Protein AF-A0A6S7HEZ6-F1 (afdb_monomer)

Structure (mmCIF, N/CA/C/O backbone):
data_AF-A0A6S7HEZ6-F1
#
_entry.id   AF-A0A6S7HEZ6-F1
#
loop_
_atom_site.group_PDB
_atom_site.id
_atom_site.type_symbol
_atom_site.label_atom_id
_atom_site.label_alt_id
_atom_site.label_comp_id
_atom_site.label_asym_id
_atom_site.label_entity_id
_atom_site.label_seq_id
_atom_site.pdbx_PDB_ins_code
_atom_site.Cartn_x
_atom_site.Cartn_y
_atom_site.Cartn_z
_atom_site.occupancy
_atom_site.B_iso_or_equiv
_atom_site.auth_seq_id
_atom_site.auth_comp_id
_atom_site.auth_asym_id
_atom_site.auth_atom_id
_atom_site.pdbx_PDB_model_num
ATOM 1 N N . MET A 1 1 ? 9.104 -3.047 6.435 1.00 48.41 1 MET A N 1
ATOM 2 C CA . MET A 1 1 ? 7.982 -2.184 6.856 1.00 48.41 1 MET A CA 1
ATOM 3 C C . MET A 1 1 ? 7.937 -2.210 8.377 1.00 48.41 1 MET A C 1
ATOM 5 O O . MET A 1 1 ? 8.691 -2.992 8.951 1.00 48.41 1 MET A O 1
ATOM 9 N N . GLY A 1 2 ? 7.177 -1.305 8.985 1.00 63.31 2 GLY A N 1
ATOM 10 C CA . GLY A 1 2 ? 6.990 -1.239 10.430 1.00 63.31 2 GLY A CA 1
ATOM 11 C C . GLY A 1 2 ? 7.960 -0.370 11.230 1.00 63.31 2 GLY A C 1
ATOM 12 O O . GLY A 1 2 ? 8.802 0.342 10.671 1.00 63.31 2 GLY A O 1
ATOM 13 N N . ILE A 1 3 ? 7.836 -0.446 12.557 1.00 64.75 3 ILE A N 1
ATOM 14 C CA . ILE A 1 3 ? 8.659 0.285 13.532 1.00 64.75 3 ILE A CA 1
ATOM 15 C C . ILE A 1 3 ? 10.149 -0.014 13.309 1.00 64.75 3 ILE A C 1
ATOM 17 O O . ILE A 1 3 ? 10.619 -1.150 13.462 1.00 64.75 3 ILE A O 1
ATOM 21 N N . HIS A 1 4 ? 10.903 1.032 12.959 1.00 59.72 4 HIS A N 1
ATOM 22 C CA . HIS A 1 4 ? 12.333 0.946 12.676 1.00 59.72 4 HIS A CA 1
ATOM 23 C C . HIS A 1 4 ? 13.101 0.385 13.887 1.00 59.72 4 HIS A C 1
ATOM 25 O O . HIS A 1 4 ? 12.843 0.766 15.025 1.00 59.72 4 HIS A O 1
ATOM 31 N N . CYS A 1 5 ? 14.044 -0.529 13.643 1.00 63.47 5 CYS A N 1
ATOM 32 C CA . CYS A 1 5 ? 14.856 -1.217 14.661 1.00 63.47 5 CYS A CA 1
ATOM 33 C C . CYS A 1 5 ? 14.113 -2.105 15.677 1.00 63.47 5 CYS A C 1
ATOM 35 O O . CYS A 1 5 ? 14.774 -2.718 16.516 1.00 63.47 5 CYS A O 1
ATOM 37 N N . LEU A 1 6 ? 12.792 -2.289 15.565 1.00 65.50 6 LEU A N 1
ATOM 38 C CA . LEU A 1 6 ? 12.057 -3.128 16.514 1.00 65.50 6 LEU A CA 1
ATOM 39 C C . LEU A 1 6 ? 12.487 -4.605 16.452 1.00 65.50 6 LEU A C 1
ATOM 41 O O . LEU A 1 6 ? 12.655 -5.240 17.484 1.00 65.50 6 LEU A O 1
ATOM 45 N N . PHE A 1 7 ? 12.743 -5.162 15.264 1.00 62.84 7 PHE A N 1
ATOM 46 C CA . PHE A 1 7 ? 13.170 -6.564 15.139 1.00 62.84 7 PHE A CA 1
ATOM 47 C C . PHE A 1 7 ? 14.571 -6.865 15.689 1.00 62.84 7 PHE A C 1
ATOM 49 O O . PHE A 1 7 ? 14.704 -7.834 16.440 1.00 62.84 7 PHE A O 1
ATOM 56 N N . PRO A 1 8 ? 15.620 -6.083 15.358 1.00 65.19 8 PRO A N 1
ATOM 57 C CA . PRO A 1 8 ? 16.911 -6.200 16.032 1.00 65.19 8 PRO A CA 1
ATOM 58 C C . PRO A 1 8 ? 16.780 -6.116 17.554 1.00 65.19 8 PRO A C 1
ATOM 60 O O . PRO A 1 8 ? 17.359 -6.942 18.255 1.00 65.19 8 PRO A O 1
ATOM 63 N N . PHE A 1 9 ? 15.950 -5.190 18.042 1.00 65.94 9 PHE A N 1
ATOM 64 C CA . PHE A 1 9 ? 15.693 -5.000 19.465 1.00 65.94 9 PHE A CA 1
ATOM 65 C C . PHE A 1 9 ? 14.997 -6.213 20.114 1.00 65.94 9 PHE A C 1
ATOM 67 O O . PHE A 1 9 ? 15.388 -6.675 21.186 1.00 65.94 9 PHE A O 1
ATOM 74 N N . LEU A 1 10 ? 13.997 -6.791 19.445 1.00 64.81 10 LEU A N 1
ATOM 75 C CA . LEU A 1 10 ? 13.228 -7.926 19.958 1.00 64.81 10 LEU A CA 1
ATOM 76 C C . LEU A 1 10 ? 13.924 -9.280 19.796 1.00 64.81 10 LEU A C 1
ATOM 78 O O . LEU A 1 10 ? 13.396 -10.283 20.268 1.00 64.81 10 LEU A O 1
ATOM 82 N N . LYS A 1 11 ? 15.118 -9.345 19.198 1.00 68.00 11 LYS A N 1
ATOM 83 C CA . LYS A 1 11 ? 15.824 -10.599 18.876 1.00 68.00 11 LYS A CA 1
ATOM 84 C C . LYS A 1 11 ? 15.922 -11.588 20.048 1.00 68.00 11 LYS A C 1
ATOM 86 O O . LYS A 1 11 ? 15.875 -12.794 19.820 1.00 68.00 11 LYS A O 1
ATOM 91 N N . HIS A 1 12 ? 16.023 -11.103 21.287 1.00 65.69 12 HIS A N 1
ATOM 92 C CA . HIS A 1 12 ? 16.077 -11.936 22.499 1.00 65.69 12 HIS A CA 1
ATOM 93 C C . HIS A 1 12 ? 14.724 -12.514 22.944 1.00 65.69 12 HIS A C 1
ATOM 95 O O . HIS A 1 12 ? 14.695 -13.506 23.666 1.00 65.69 12 HIS A O 1
ATOM 101 N N . TYR A 1 13 ? 13.618 -11.920 22.500 1.00 67.19 13 TYR A N 1
ATOM 102 C CA . TYR A 1 13 ? 12.248 -12.366 22.760 1.00 67.19 13 TYR A CA 1
ATOM 103 C C . TYR A 1 13 ? 11.688 -13.225 21.616 1.00 67.19 13 TYR A C 1
ATOM 105 O O . TYR A 1 13 ? 10.581 -13.751 21.709 1.00 67.19 13 TYR A O 1
ATOM 113 N N . HIS A 1 14 ? 12.450 -13.399 20.532 1.00 66.31 14 HIS A N 1
ATOM 114 C CA . HIS A 1 14 ? 12.061 -14.242 19.409 1.00 66.31 14 HIS A CA 1
ATOM 115 C C . HIS A 1 14 ? 12.277 -15.721 19.728 1.00 66.31 14 HIS A C 1
ATOM 117 O O . HIS A 1 14 ? 13.370 -16.151 20.098 1.00 66.31 14 HIS A O 1
ATOM 123 N N . LYS A 1 15 ? 11.252 -16.534 19.469 1.00 66.81 15 LYS A N 1
ATOM 124 C CA . LYS A 1 15 ? 11.349 -17.993 19.493 1.00 66.81 15 LYS A CA 1
ATOM 125 C C . LYS A 1 15 ? 11.181 -18.533 18.078 1.00 66.81 15 LYS A C 1
ATOM 127 O O . LYS A 1 15 ? 10.226 -18.185 17.389 1.00 66.81 15 LYS A O 1
ATOM 132 N N . ARG A 1 16 ? 12.090 -19.412 17.639 1.00 67.19 16 ARG A N 1
ATOM 133 C CA . ARG A 1 16 ? 11.850 -20.198 16.421 1.00 67.19 16 ARG A CA 1
ATOM 134 C C . ARG A 1 16 ? 10.767 -21.231 16.715 1.00 67.19 16 ARG A C 1
ATOM 136 O O . ARG A 1 16 ? 10.902 -22.013 17.653 1.00 67.19 16 ARG A O 1
ATOM 143 N N . ILE A 1 17 ? 9.721 -21.220 15.901 1.00 70.81 17 ILE A N 1
ATOM 144 C CA . ILE A 1 17 ? 8.552 -22.095 16.014 1.00 70.81 17 ILE A CA 1
ATOM 145 C C . ILE A 1 17 ? 8.267 -22.733 14.657 1.00 70.81 17 ILE A C 1
ATOM 147 O O . ILE A 1 17 ? 8.449 -22.089 13.615 1.00 70.81 17 ILE A O 1
ATOM 151 N N . ASN A 1 18 ? 7.828 -23.991 14.650 1.00 73.94 18 ASN A N 1
ATOM 152 C CA . ASN A 1 18 ? 7.368 -24.624 13.423 1.00 73.94 18 ASN A CA 1
ATOM 153 C C . ASN A 1 18 ? 5.896 -24.263 13.195 1.00 73.94 18 ASN A C 1
ATOM 155 O O . ASN A 1 18 ? 5.130 -24.092 14.137 1.00 73.94 18 ASN A O 1
ATOM 159 N N . LEU A 1 19 ? 5.478 -24.131 11.935 1.00 76.50 19 LEU A N 1
ATOM 160 C CA . LEU A 1 19 ? 4.061 -23.920 11.635 1.00 76.50 19 LEU A CA 1
ATOM 161 C C . LEU A 1 19 ? 3.205 -25.123 12.063 1.00 76.50 19 LEU A C 1
ATOM 163 O O . LEU A 1 19 ? 2.051 -24.940 12.428 1.00 76.50 19 LEU A O 1
ATOM 167 N N . THR A 1 20 ? 3.780 -26.330 12.067 1.00 83.00 20 THR A N 1
ATOM 168 C CA . THR A 1 20 ? 3.109 -27.558 12.524 1.00 83.00 20 THR A CA 1
ATOM 169 C C . THR A 1 20 ? 2.708 -27.516 13.995 1.00 83.00 20 THR A C 1
ATOM 171 O O . THR A 1 20 ? 1.761 -28.192 14.383 1.00 83.00 20 THR A O 1
ATOM 174 N N . ASP A 1 21 ? 3.386 -26.698 14.807 1.00 82.44 21 ASP A N 1
ATOM 175 C CA . ASP A 1 21 ? 3.082 -26.537 16.235 1.00 82.44 21 ASP A CA 1
ATOM 176 C C . ASP A 1 21 ? 1.725 -25.836 16.453 1.00 82.44 21 ASP A C 1
ATOM 178 O O . ASP A 1 21 ? 1.179 -25.848 17.553 1.00 82.44 21 ASP A O 1
ATOM 182 N N . PHE A 1 22 ? 1.164 -25.246 15.391 1.00 84.12 22 PHE A N 1
ATOM 183 C CA . PHE A 1 22 ? -0.124 -24.557 15.374 1.00 84.12 22 PHE A CA 1
ATOM 184 C C . PHE A 1 22 ? -1.223 -25.382 14.688 1.00 84.12 22 PHE A C 1
ATOM 186 O O . PHE A 1 22 ? -2.280 -24.846 14.364 1.00 84.12 22 PHE A O 1
ATOM 193 N N . SER A 1 23 ? -1.004 -26.679 14.449 1.00 90.06 23 SER A N 1
ATOM 194 C CA . SER A 1 23 ? -2.018 -27.549 13.845 1.00 90.06 23 SER A CA 1
ATOM 195 C C . SER A 1 23 ? -3.346 -27.480 14.613 1.00 90.06 23 SER A C 1
ATOM 197 O O . SER A 1 23 ? -3.379 -27.604 15.835 1.00 90.06 23 SER A O 1
ATOM 199 N N . GLY A 1 24 ? -4.450 -27.302 13.888 1.00 91.62 24 GLY A N 1
ATOM 200 C CA . GLY A 1 24 ? -5.798 -27.117 14.430 1.00 91.62 24 GLY A CA 1
ATOM 201 C C . GLY A 1 24 ? -6.175 -25.663 14.736 1.00 91.62 24 GLY A C 1
ATOM 202 O O . GLY A 1 24 ? -7.351 -25.404 14.974 1.00 91.62 24 GLY A O 1
ATOM 203 N N . LYS A 1 25 ? -5.224 -24.721 14.693 1.00 91.75 25 LYS A N 1
ATOM 204 C CA . LYS A 1 25 ? -5.472 -23.289 14.915 1.00 91.75 25 LYS A CA 1
ATOM 205 C C . LYS A 1 25 ? -5.816 -22.539 13.624 1.00 91.75 25 LYS A C 1
ATOM 207 O O . LYS A 1 25 ? -5.510 -22.989 12.514 1.00 91.75 25 LYS A O 1
ATOM 212 N N . ILE A 1 26 ? -6.416 -21.365 13.778 1.00 93.00 26 ILE A N 1
ATOM 213 C CA . ILE A 1 26 ? -6.735 -20.401 12.727 1.00 93.00 26 ILE A CA 1
ATOM 214 C C . ILE A 1 26 ? -5.670 -19.298 12.713 1.00 93.00 26 ILE A C 1
ATOM 216 O O . ILE A 1 26 ? -5.410 -18.656 13.730 1.00 93.00 26 ILE A O 1
ATOM 220 N N . ALA A 1 27 ? -5.072 -19.053 11.549 1.00 89.62 27 ALA A N 1
ATOM 221 C CA . ALA A 1 27 ? -4.089 -17.991 11.354 1.00 89.62 27 ALA A CA 1
ATOM 222 C C . ALA A 1 27 ? -4.706 -16.806 10.609 1.00 89.62 27 ALA A C 1
ATOM 224 O O . ALA A 1 27 ? -5.163 -16.983 9.481 1.00 89.62 27 ALA A O 1
ATOM 225 N N . ALA A 1 28 ? -4.655 -15.606 11.187 1.00 93.62 28 ALA A N 1
ATOM 226 C CA . ALA A 1 28 ? -4.896 -14.368 10.450 1.00 93.62 28 ALA A CA 1
ATOM 227 C C . ALA A 1 28 ? -3.644 -14.026 9.625 1.00 93.62 28 ALA A C 1
ATOM 229 O O . ALA A 1 28 ? -2.542 -13.977 10.166 1.00 93.62 28 ALA A O 1
ATOM 230 N N . ILE A 1 29 ? -3.782 -13.841 8.316 1.00 90.50 29 ILE A N 1
ATOM 231 C CA . ILE A 1 29 ? -2.641 -13.702 7.401 1.00 90.50 29 ILE A CA 1
ATOM 232 C C . ILE A 1 29 ? -2.743 -12.384 6.6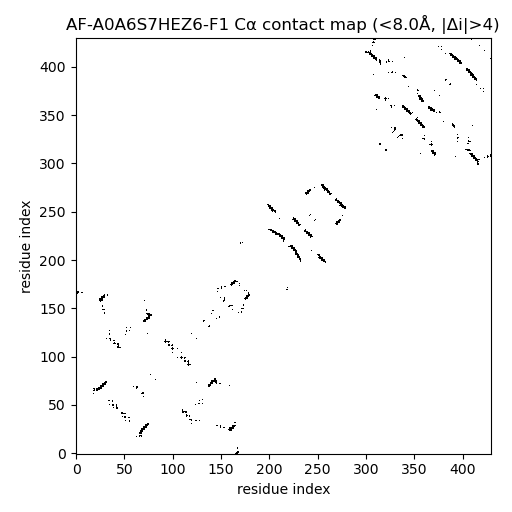49 1.00 90.50 29 ILE A C 1
ATOM 234 O O . ILE A 1 29 ? -3.729 -12.150 5.951 1.00 90.50 29 ILE A O 1
ATOM 238 N N . ASP A 1 30 ? -1.689 -11.577 6.729 1.00 91.69 30 ASP A N 1
ATOM 239 C CA . ASP A 1 30 ? -1.540 -10.366 5.928 1.00 91.69 30 ASP A CA 1
ATOM 240 C C . ASP A 1 30 ? -1.334 -10.724 4.445 1.00 91.69 30 ASP A C 1
ATOM 242 O O . ASP A 1 30 ? -0.285 -11.239 4.031 1.00 91.69 30 ASP A O 1
ATOM 246 N N . ALA A 1 31 ? -2.349 -10.437 3.629 1.00 92.38 31 ALA A N 1
ATOM 247 C CA . ALA A 1 31 ? -2.308 -10.687 2.196 1.00 92.38 31 ALA A CA 1
ATOM 248 C C . ALA A 1 31 ? -1.305 -9.782 1.468 1.00 92.38 31 ALA A C 1
ATOM 250 O O . ALA A 1 31 ? -0.665 -10.228 0.511 1.00 92.38 31 ALA A O 1
ATOM 251 N N . SER A 1 32 ? -1.155 -8.527 1.896 1.00 90.62 32 SER A N 1
ATOM 252 C CA . SER A 1 32 ? -0.300 -7.533 1.243 1.00 90.62 32 SER A CA 1
ATOM 253 C C . SER A 1 32 ? 1.161 -7.971 1.279 1.00 90.62 32 SER A C 1
ATOM 255 O O . SER A 1 32 ? 1.845 -7.923 0.251 1.00 90.62 32 SER A O 1
ATOM 257 N N . CYS A 1 33 ? 1.620 -8.507 2.413 1.00 85.69 33 CYS A N 1
ATOM 258 C CA . CYS A 1 33 ? 2.957 -9.088 2.533 1.00 85.69 33 CYS A CA 1
ATOM 259 C C . CYS A 1 33 ? 3.186 -10.249 1.548 1.00 85.69 33 CYS A C 1
ATOM 261 O O . CYS A 1 33 ? 4.202 -10.284 0.843 1.00 85.69 33 CYS A O 1
ATOM 263 N N . TRP A 1 34 ? 2.242 -11.192 1.460 1.00 88.44 34 TRP A N 1
ATOM 264 C CA . TRP A 1 34 ? 2.351 -12.347 0.561 1.00 88.44 34 TRP A CA 1
ATOM 265 C C . TRP A 1 34 ? 2.328 -11.946 -0.914 1.00 88.44 34 TRP A C 1
ATOM 267 O O . TRP A 1 34 ? 3.179 -12.390 -1.687 1.00 88.44 34 TRP A O 1
ATOM 277 N N . ILE A 1 35 ? 1.394 -11.076 -1.302 1.00 92.31 35 ILE A N 1
ATOM 278 C CA . ILE A 1 35 ? 1.254 -10.601 -2.682 1.00 92.31 35 ILE A CA 1
ATOM 279 C C . ILE A 1 35 ? 2.506 -9.830 -3.097 1.00 92.31 35 ILE A C 1
ATOM 281 O O . ILE A 1 35 ? 3.070 -10.101 -4.157 1.00 92.31 35 ILE A O 1
ATOM 285 N N . HIS A 1 36 ? 2.992 -8.916 -2.253 1.00 89.81 36 HIS A N 1
ATOM 286 C CA . HIS A 1 36 ? 4.202 -8.154 -2.543 1.00 89.81 36 HIS A CA 1
ATOM 287 C C . HIS A 1 36 ? 5.398 -9.080 -2.784 1.00 89.81 36 HIS A C 1
ATOM 289 O O . HIS A 1 36 ? 6.070 -8.965 -3.807 1.00 89.81 36 HIS A O 1
ATOM 295 N N . LYS A 1 37 ? 5.639 -10.049 -1.893 1.00 85.50 37 LYS A N 1
ATOM 296 C CA . LYS A 1 37 ? 6.730 -11.023 -2.047 1.00 85.50 37 LYS A CA 1
ATOM 297 C C . LYS A 1 37 ? 6.608 -11.865 -3.307 1.00 85.50 37 LYS A C 1
ATOM 299 O O . LYS A 1 37 ? 7.595 -12.028 -4.026 1.00 85.50 37 LYS A O 1
ATOM 304 N N . ALA A 1 38 ? 5.412 -12.374 -3.590 1.00 87.19 38 ALA A N 1
ATOM 305 C CA . ALA A 1 38 ? 5.151 -13.149 -4.793 1.00 87.19 38 ALA A CA 1
ATOM 306 C C . ALA A 1 38 ? 5.473 -12.342 -6.058 1.00 87.19 38 ALA A C 1
ATOM 308 O O . ALA A 1 38 ? 6.126 -12.849 -6.972 1.00 87.19 38 ALA A O 1
ATOM 309 N N . LEU A 1 39 ? 5.089 -11.065 -6.088 1.00 92.12 39 LEU A N 1
ATOM 310 C CA . LEU A 1 39 ? 5.368 -10.180 -7.211 1.00 92.12 39 LEU A CA 1
ATOM 311 C C . LEU A 1 39 ? 6.853 -9.827 -7.332 1.00 92.12 39 LEU A C 1
ATOM 313 O O . LEU A 1 39 ? 7.383 -9.885 -8.440 1.00 92.12 39 LEU A O 1
ATOM 317 N N . VAL A 1 40 ? 7.539 -9.517 -6.224 1.00 88.44 40 VAL A N 1
ATOM 318 C CA . VAL A 1 40 ? 8.995 -9.280 -6.222 1.00 88.44 40 VAL A CA 1
ATOM 319 C C . VAL A 1 40 ? 9.720 -10.487 -6.821 1.00 88.44 40 VAL A C 1
ATOM 321 O O . VAL A 1 40 ? 10.534 -10.334 -7.732 1.00 88.44 40 VAL A O 1
ATOM 324 N N . LEU A 1 41 ? 9.388 -11.698 -6.361 1.00 85.56 41 LEU A N 1
ATOM 325 C CA . LEU A 1 41 ? 9.977 -12.941 -6.861 1.00 85.56 41 LEU A CA 1
ATOM 326 C C . LEU A 1 41 ? 9.647 -13.183 -8.340 1.00 85.56 41 LEU A C 1
ATOM 328 O O . LEU A 1 41 ? 10.541 -13.514 -9.121 1.00 85.56 41 LEU A O 1
ATOM 332 N N . SER A 1 42 ? 8.385 -13.001 -8.738 1.00 89.56 42 SER A N 1
ATOM 333 C CA . SER A 1 42 ? 7.942 -13.194 -10.123 1.00 89.56 42 SER A CA 1
ATOM 334 C C . SER A 1 42 ? 8.666 -12.243 -11.073 1.00 89.56 42 SER A C 1
ATOM 336 O O . SER A 1 42 ? 9.241 -12.692 -12.066 1.00 89.56 42 SER A O 1
ATOM 338 N N . ILE A 1 43 ? 8.697 -10.948 -10.753 1.00 90.44 43 ILE A N 1
ATOM 339 C CA . ILE A 1 43 ? 9.293 -9.915 -11.607 1.00 90.44 43 ILE A CA 1
ATOM 340 C C . ILE A 1 43 ? 10.808 -10.078 -11.665 1.00 90.44 43 ILE A C 1
ATOM 342 O O . ILE A 1 43 ? 11.374 -10.018 -12.750 1.00 90.44 43 ILE A O 1
ATOM 346 N N . SER A 1 44 ? 11.463 -10.352 -10.536 1.00 87.88 44 SER A N 1
ATOM 347 C CA . SER A 1 44 ? 12.912 -10.569 -10.502 1.00 87.88 44 SER A CA 1
ATOM 348 C C . SER A 1 44 ? 13.338 -11.737 -11.405 1.00 87.88 44 SER A C 1
ATOM 350 O O . SER A 1 44 ? 14.302 -11.622 -12.159 1.00 87.88 44 SER A O 1
ATOM 352 N N . GLN A 1 45 ? 12.582 -12.844 -11.400 1.00 85.75 45 GLN A N 1
ATOM 353 C CA . GLN A 1 45 ? 12.941 -14.049 -12.159 1.00 85.75 45 GLN A CA 1
ATOM 354 C C . GLN A 1 45 ? 12.455 -14.041 -13.615 1.00 85.75 45 GLN A C 1
ATOM 356 O O . GLN A 1 45 ? 13.118 -14.611 -14.476 1.00 85.75 45 GLN A O 1
ATOM 361 N N . THR A 1 46 ? 11.301 -13.433 -13.902 1.00 87.62 46 THR A N 1
ATOM 362 C CA . THR A 1 46 ? 10.630 -13.549 -15.216 1.00 87.62 46 THR A CA 1
ATOM 363 C C . THR A 1 46 ? 10.376 -12.213 -15.912 1.00 87.62 46 THR A C 1
ATOM 365 O O . THR A 1 46 ? 9.944 -12.192 -17.061 1.00 87.62 46 THR A O 1
ATOM 368 N N . GLY A 1 47 ? 10.603 -11.091 -15.226 1.00 88.56 47 GLY A N 1
ATOM 369 C CA . GLY A 1 47 ? 10.277 -9.747 -15.710 1.00 88.56 47 GLY A CA 1
ATOM 370 C C . GLY A 1 47 ? 8.783 -9.420 -15.719 1.00 88.56 47 GLY A C 1
ATOM 371 O O . GLY A 1 47 ? 8.407 -8.322 -16.115 1.00 88.56 47 GLY A O 1
ATOM 372 N N . ASN A 1 48 ? 7.919 -10.343 -15.287 1.00 90.88 48 ASN A N 1
ATOM 373 C CA . ASN A 1 48 ? 6.470 -10.173 -15.315 1.00 90.88 48 ASN A CA 1
ATOM 374 C C . ASN A 1 48 ? 5.799 -10.714 -14.037 1.00 90.88 48 ASN A C 1
ATOM 376 O O . ASN A 1 48 ? 6.450 -11.236 -13.130 1.00 90.88 48 ASN A O 1
ATOM 380 N N . ARG A 1 49 ? 4.474 -10.560 -13.952 1.00 93.75 49 ARG A N 1
ATOM 381 C CA . ARG A 1 49 ? 3.655 -10.874 -12.764 1.00 93.75 49 ARG A CA 1
ATOM 382 C C . ARG A 1 49 ? 2.980 -12.253 -12.822 1.00 93.75 49 ARG A C 1
ATOM 384 O O . ARG A 1 49 ? 2.184 -12.569 -11.945 1.00 93.75 49 ARG A O 1
ATOM 391 N N . SER A 1 50 ? 3.263 -13.061 -13.850 1.00 91.69 50 SER A N 1
ATOM 392 C CA . SER A 1 50 ? 2.504 -14.285 -14.176 1.00 91.69 50 SER A CA 1
ATOM 393 C C . SER A 1 50 ? 2.445 -15.315 -13.049 1.00 91.69 50 SER A C 1
ATOM 395 O O . SER A 1 50 ? 1.482 -16.066 -12.962 1.00 91.69 50 SER A O 1
ATOM 397 N N . ARG A 1 51 ? 3.440 -15.331 -12.158 1.00 90.44 51 ARG A N 1
ATOM 398 C CA . ARG A 1 51 ? 3.577 -16.352 -11.112 1.00 90.44 51 ARG A CA 1
ATOM 399 C C . ARG A 1 51 ? 2.899 -15.989 -9.796 1.00 90.44 51 ARG A C 1
ATOM 401 O O . ARG A 1 51 ? 3.026 -16.739 -8.833 1.00 90.44 51 ARG A O 1
ATOM 408 N N . LEU A 1 52 ? 2.208 -14.848 -9.727 1.00 92.56 52 LEU A N 1
ATOM 409 C CA . LEU A 1 52 ? 1.504 -14.425 -8.516 1.00 92.56 52 LEU A CA 1
ATOM 410 C C . LEU A 1 52 ? 0.546 -15.514 -8.015 1.00 92.56 52 LEU A C 1
ATOM 412 O O . LEU A 1 52 ? 0.614 -15.889 -6.847 1.00 92.56 52 LEU A O 1
ATOM 416 N N . ALA A 1 53 ? -0.312 -16.025 -8.903 1.00 92.88 53 ALA A N 1
ATOM 417 C CA . ALA A 1 53 ? -1.316 -17.024 -8.557 1.00 92.88 53 ALA A CA 1
ATOM 418 C C . ALA A 1 53 ? -0.668 -18.300 -7.999 1.00 92.88 53 ALA A C 1
ATOM 420 O O . ALA A 1 53 ? -0.986 -18.710 -6.884 1.00 92.88 53 ALA A O 1
ATOM 421 N N . ASP A 1 54 ? 0.313 -18.849 -8.719 1.00 88.94 54 ASP A N 1
ATOM 422 C CA . ASP A 1 54 ? 1.020 -20.074 -8.333 1.00 88.94 54 ASP A CA 1
ATOM 423 C C . ASP A 1 54 ? 1.719 -19.941 -6.972 1.00 88.94 54 ASP A C 1
ATOM 425 O O . ASP A 1 54 ? 1.690 -20.853 -6.143 1.00 88.94 54 ASP A O 1
ATOM 429 N N . ILE A 1 55 ? 2.374 -18.799 -6.722 1.00 85.81 55 ILE A N 1
ATOM 430 C CA . ILE A 1 55 ? 3.084 -18.552 -5.462 1.00 85.81 55 ILE A CA 1
ATOM 431 C C . ILE A 1 55 ? 2.081 -18.400 -4.311 1.00 85.81 55 ILE A C 1
ATOM 433 O O . ILE A 1 55 ? 2.292 -18.972 -3.240 1.00 85.81 55 ILE A O 1
ATOM 437 N N . PHE A 1 56 ? 0.977 -17.682 -4.528 1.00 90.06 56 PHE A N 1
ATOM 438 C CA . PHE A 1 56 ? -0.066 -17.498 -3.521 1.00 90.06 56 PHE A CA 1
ATOM 439 C C . PHE A 1 56 ? -0.757 -18.826 -3.160 1.00 90.06 56 PHE A C 1
ATOM 441 O O . PHE A 1 56 ? -0.872 -19.158 -1.978 1.00 90.06 56 PHE A O 1
ATOM 448 N N . GLU A 1 57 ? -1.124 -19.645 -4.155 1.00 88.19 57 GLU A N 1
ATOM 449 C CA . GLU A 1 57 ? -1.660 -21.002 -3.947 1.00 88.19 57 GLU A CA 1
ATOM 450 C C . GLU A 1 57 ? -0.655 -21.894 -3.193 1.00 88.19 57 GLU A C 1
ATOM 452 O O . GLU A 1 57 ? -1.024 -22.643 -2.280 1.00 88.19 57 GLU A O 1
ATOM 457 N N . LYS A 1 58 ? 0.645 -21.778 -3.500 1.00 85.44 58 LYS A N 1
ATOM 458 C CA . LYS A 1 58 ? 1.699 -22.509 -2.786 1.00 85.44 58 LYS A CA 1
ATOM 459 C C . LYS A 1 58 ? 1.798 -22.100 -1.315 1.00 85.44 58 LYS A C 1
ATOM 461 O O . LYS A 1 58 ? 1.943 -22.986 -0.469 1.00 85.44 58 LYS A O 1
ATOM 466 N N . HIS A 1 59 ? 1.699 -20.811 -0.991 1.00 85.69 59 HIS A N 1
ATOM 467 C CA . HIS A 1 59 ? 1.682 -20.347 0.401 1.00 85.69 59 HIS A CA 1
ATOM 468 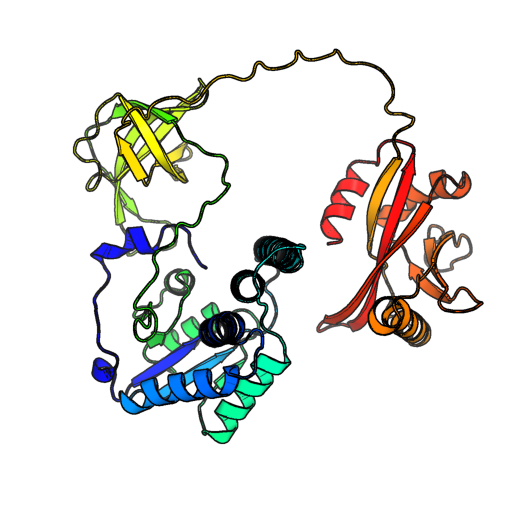C C . HIS A 1 59 ? 0.476 -20.905 1.167 1.00 85.69 59 HIS A C 1
ATOM 470 O O . HIS A 1 59 ? 0.650 -21.480 2.243 1.00 85.69 59 HIS A O 1
ATOM 476 N N . LEU A 1 60 ? -0.724 -20.859 0.578 1.00 87.31 60 LEU A N 1
ATOM 477 C CA . LEU A 1 60 ? -1.920 -21.481 1.160 1.00 87.31 60 LEU A CA 1
ATOM 478 C C . LEU A 1 60 ? -1.725 -22.984 1.405 1.00 87.31 60 LEU A C 1
ATOM 480 O O . LEU A 1 60 ? -2.075 -23.494 2.472 1.00 87.31 60 LEU A O 1
ATOM 484 N N . SER A 1 61 ? -1.123 -23.695 0.448 1.00 83.75 61 SER A N 1
ATOM 485 C CA . SER A 1 61 ? -0.807 -25.121 0.582 1.00 83.75 61 SER A CA 1
ATOM 486 C C . SER A 1 61 ? 0.160 -25.402 1.735 1.00 83.75 61 SER A C 1
ATOM 488 O O . SER A 1 61 ? -0.027 -26.380 2.455 1.00 83.75 61 SER A O 1
ATOM 490 N N . VAL A 1 62 ? 1.190 -24.571 1.937 1.00 83.12 62 VAL A N 1
ATOM 491 C CA . VAL A 1 62 ? 2.127 -24.712 3.070 1.00 83.12 62 VAL A CA 1
ATOM 492 C C . VAL A 1 62 ? 1.388 -24.592 4.402 1.00 83.12 62 VAL A C 1
ATOM 494 O O . VAL A 1 62 ? 1.568 -25.449 5.267 1.00 83.12 62 VAL A O 1
ATOM 497 N N . VAL A 1 63 ? 0.525 -23.583 4.548 1.00 84.44 63 VAL A N 1
ATOM 498 C CA . VAL A 1 63 ? -0.247 -23.362 5.782 1.00 84.44 63 VAL A CA 1
ATOM 499 C C . VAL A 1 63 ? -1.201 -24.522 6.054 1.00 84.44 63 VAL A C 1
ATOM 501 O O . VAL A 1 63 ? -1.182 -25.100 7.140 1.00 84.44 63 VAL A O 1
ATOM 504 N N . ARG A 1 64 ? -1.958 -24.949 5.040 1.00 87.31 64 ARG A N 1
ATOM 505 C CA . ARG A 1 64 ? -2.889 -26.080 5.158 1.00 87.31 64 ARG A CA 1
ATOM 506 C C . ARG A 1 64 ? -2.188 -27.396 5.481 1.00 87.31 64 ARG A C 1
ATOM 508 O O . ARG A 1 64 ? -2.673 -28.154 6.314 1.00 87.31 64 ARG A O 1
ATOM 515 N N . ARG A 1 65 ? -1.033 -27.674 4.861 1.00 83.69 65 ARG A N 1
ATOM 516 C CA . ARG A 1 65 ? -0.242 -28.888 5.142 1.00 83.69 65 ARG A CA 1
ATOM 517 C C . ARG A 1 65 ? 0.309 -28.925 6.564 1.00 83.69 65 ARG A C 1
ATOM 519 O O . ARG A 1 65 ? 0.562 -30.011 7.070 1.00 83.69 65 ARG A O 1
ATOM 526 N N . ALA A 1 66 ? 0.467 -27.771 7.208 1.00 80.56 66 ALA A N 1
ATOM 527 C CA . ALA A 1 66 ? 0.821 -27.687 8.621 1.00 80.56 66 ALA A CA 1
ATOM 528 C C . ALA A 1 66 ? -0.378 -27.904 9.568 1.00 80.56 66 ALA A C 1
ATOM 530 O O . ALA A 1 66 ? -0.206 -27.825 10.780 1.00 80.56 66 ALA A O 1
ATOM 531 N N . GLY A 1 67 ? -1.580 -28.162 9.036 1.00 87.00 67 GLY A N 1
ATOM 532 C CA . GLY A 1 67 ? -2.809 -28.324 9.815 1.00 87.00 67 GLY A CA 1
ATOM 533 C C . GLY A 1 67 ? -3.428 -27.004 10.281 1.00 87.00 67 GLY A C 1
ATOM 534 O O . GLY A 1 67 ? -4.337 -27.023 11.103 1.00 87.00 67 GLY A O 1
ATOM 535 N N . VAL A 1 68 ? -2.946 -25.863 9.783 1.00 90.81 68 VAL A N 1
ATOM 536 C CA . VAL A 1 68 ? -3.435 -24.528 10.149 1.00 90.81 68 VAL A CA 1
ATOM 537 C C . VAL A 1 68 ? -4.524 -24.091 9.170 1.00 90.81 68 VAL A C 1
ATOM 539 O O . VAL A 1 68 ? -4.386 -24.258 7.955 1.00 90.81 68 VAL A O 1
ATOM 542 N N . THR A 1 69 ? -5.592 -23.485 9.687 1.00 95.25 69 THR A N 1
ATOM 543 C CA . THR A 1 69 ? -6.663 -22.905 8.867 1.00 95.25 69 THR A CA 1
ATOM 544 C C . THR A 1 69 ? -6.327 -21.448 8.530 1.00 95.25 69 THR A C 1
ATOM 546 O O . THR A 1 69 ? -6.280 -20.620 9.439 1.00 95.25 69 THR A O 1
ATOM 549 N N . PRO A 1 70 ? -6.075 -21.093 7.257 1.00 94.69 70 PRO A N 1
ATOM 550 C CA . PRO A 1 70 ? -5.781 -19.712 6.889 1.00 94.69 70 PRO A CA 1
ATOM 551 C C . PRO A 1 70 ? -7.045 -18.842 6.895 1.00 94.69 70 PRO A C 1
ATOM 553 O O . PRO A 1 70 ? -8.080 -19.236 6.356 1.00 94.69 70 PRO A O 1
ATOM 556 N N . TYR A 1 71 ? -6.918 -17.633 7.436 1.00 96.06 71 TYR A N 1
ATOM 557 C CA . TYR A 1 71 ? -7.870 -16.534 7.325 1.00 96.06 71 TYR A CA 1
ATOM 558 C C . TYR A 1 71 ? -7.142 -15.337 6.703 1.00 96.06 71 TYR A C 1
ATOM 560 O O . TYR A 1 71 ? -6.309 -14.701 7.347 1.00 96.06 71 TYR A O 1
ATOM 568 N N . ILE A 1 72 ? -7.430 -15.027 5.440 1.00 96.19 72 ILE A N 1
ATOM 569 C CA . ILE A 1 72 ? -6.701 -13.995 4.690 1.00 96.19 72 ILE A CA 1
ATOM 570 C C . ILE A 1 72 ? -7.282 -12.605 4.968 1.00 96.19 72 ILE A C 1
ATOM 572 O O . ILE A 1 72 ? -8.485 -12.389 4.837 1.00 96.19 72 ILE A O 1
ATOM 576 N N . VAL A 1 73 ? -6.428 -11.646 5.312 1.00 95.19 73 VAL A N 1
ATOM 577 C CA . VAL A 1 73 ? -6.806 -10.256 5.571 1.00 95.19 73 VAL A CA 1
ATOM 578 C C . VAL A 1 73 ? -6.179 -9.366 4.506 1.00 95.19 73 VAL A C 1
ATOM 580 O O . VAL A 1 73 ? -4.959 -9.281 4.391 1.00 95.19 73 VAL A O 1
ATOM 583 N N . PHE A 1 74 ? -7.021 -8.716 3.708 1.00 92.00 74 PHE A N 1
ATOM 584 C CA . PHE A 1 74 ? -6.600 -7.738 2.709 1.00 92.00 74 PHE A CA 1
ATOM 585 C C . PHE A 1 74 ? -6.690 -6.320 3.275 1.00 92.00 74 PHE A C 1
ATOM 587 O O . PHE A 1 74 ? -7.612 -6.014 4.037 1.00 92.00 74 PHE A O 1
ATOM 594 N N . ASP A 1 75 ? -5.774 -5.445 2.861 1.00 89.56 75 ASP A N 1
ATOM 595 C CA . ASP A 1 75 ? -5.916 -4.005 3.082 1.00 89.56 75 ASP A CA 1
ATOM 596 C C . ASP A 1 75 ? -7.122 -3.464 2.300 1.00 89.56 75 ASP A C 1
ATOM 598 O O . ASP A 1 75 ? -7.451 -3.937 1.208 1.00 89.56 75 ASP A O 1
ATOM 602 N N . GLY A 1 76 ? -7.767 -2.449 2.862 1.00 87.06 76 GLY A N 1
ATOM 603 C CA . GLY A 1 76 ? -8.798 -1.654 2.214 1.00 87.06 76 GLY A CA 1
ATOM 604 C C . GLY A 1 76 ? -8.285 -0.280 1.819 1.00 87.06 76 GLY A C 1
ATOM 605 O O . GLY A 1 76 ? -7.414 -0.137 0.960 1.00 87.06 76 GLY A O 1
ATOM 606 N N . LEU A 1 77 ? -8.881 0.759 2.405 1.00 79.75 77 LEU A N 1
ATOM 607 C CA . LEU A 1 77 ? -8.570 2.136 2.046 1.00 79.75 77 LEU A CA 1
ATOM 608 C C . LEU A 1 77 ? -7.211 2.582 2.609 1.00 79.75 77 LEU A C 1
ATOM 610 O O . LEU A 1 77 ? -6.830 2.193 3.714 1.00 79.75 77 LEU A O 1
ATOM 614 N N . PRO A 1 78 ? -6.484 3.460 1.897 1.00 76.69 78 PRO A N 1
ATOM 615 C CA . PRO A 1 78 ? -5.266 4.047 2.431 1.00 76.69 78 PRO A CA 1
ATOM 616 C C . PRO A 1 78 ? -5.583 4.916 3.652 1.00 76.69 78 PRO A C 1
ATOM 618 O O . PRO A 1 78 ? -6.520 5.720 3.638 1.00 76.69 78 PRO A O 1
ATOM 621 N N . LEU A 1 79 ? -4.774 4.782 4.702 1.00 77.19 79 LEU A N 1
ATOM 622 C CA . LEU A 1 79 ? -4.921 5.573 5.917 1.00 77.19 79 LEU A CA 1
ATOM 623 C C . LEU A 1 79 ? -4.327 6.983 5.715 1.00 77.19 79 LEU A C 1
ATOM 625 O O . LEU A 1 79 ? -3.140 7.090 5.395 1.00 77.19 79 LEU A O 1
ATOM 629 N N . PRO A 1 80 ? -5.083 8.076 5.956 1.00 77.44 80 PRO A N 1
ATOM 630 C CA . PRO A 1 80 ? -4.571 9.440 5.780 1.00 77.44 80 PRO A CA 1
ATOM 631 C C . PRO A 1 80 ? -3.317 9.743 6.610 1.00 77.44 80 PRO A C 1
ATOM 633 O O . PRO A 1 80 ? -2.438 10.468 6.156 1.00 77.44 80 PRO A O 1
ATOM 636 N N . ALA A 1 81 ? -3.210 9.151 7.803 1.00 73.69 81 ALA A N 1
ATOM 637 C CA . ALA A 1 81 ? -2.066 9.328 8.694 1.00 73.69 81 ALA A CA 1
ATOM 638 C C . ALA A 1 81 ? -0.748 8.754 8.133 1.00 73.69 81 ALA A C 1
ATOM 640 O O . ALA A 1 81 ? 0.313 9.204 8.544 1.00 73.69 81 ALA A O 1
ATOM 641 N N . LYS A 1 82 ? -0.809 7.812 7.177 1.00 72.62 82 LYS A N 1
ATOM 642 C CA . LYS A 1 82 ? 0.355 7.189 6.515 1.00 72.62 82 LYS A CA 1
ATOM 643 C C . LYS A 1 82 ? 0.638 7.763 5.117 1.00 72.62 82 LYS A C 1
ATOM 645 O O . LYS A 1 82 ? 1.410 7.187 4.348 1.00 72.62 82 LYS A O 1
ATOM 650 N N . ALA A 1 83 ? 0.012 8.886 4.751 1.00 74.94 83 ALA A N 1
ATOM 651 C CA . ALA A 1 83 ? 0.164 9.483 3.421 1.00 74.94 83 ALA A CA 1
ATOM 652 C C . ALA A 1 83 ? 1.635 9.787 3.079 1.00 74.94 83 ALA A C 1
ATOM 654 O O . ALA A 1 83 ? 2.096 9.464 1.985 1.00 74.94 83 ALA A O 1
ATOM 655 N N . SER A 1 84 ? 2.400 10.310 4.043 1.00 76.94 84 SER A N 1
ATOM 656 C CA . SER A 1 84 ? 3.806 10.677 3.837 1.00 76.94 84 SER A CA 1
ATOM 657 C C . SER A 1 84 ? 4.702 9.463 3.541 1.00 76.94 84 SER A C 1
ATOM 659 O O . SER A 1 84 ? 5.623 9.523 2.723 1.00 76.94 84 SER A O 1
ATOM 661 N N . GLU A 1 85 ? 4.421 8.329 4.179 1.00 72.62 85 GLU A N 1
ATOM 662 C CA . GLU A 1 85 ? 5.111 7.057 4.010 1.00 72.62 85 GLU A CA 1
ATOM 663 C C . GLU A 1 85 ? 4.769 6.435 2.658 1.00 72.62 85 GLU A C 1
ATOM 665 O O . GLU A 1 85 ? 5.653 5.915 1.972 1.00 72.62 85 GLU A O 1
ATOM 670 N N . VAL A 1 86 ? 3.498 6.514 2.254 1.00 76.19 86 VAL A N 1
ATOM 671 C CA . VAL A 1 86 ? 3.035 6.064 0.936 1.00 76.19 86 VAL A CA 1
ATOM 672 C C . VAL A 1 86 ? 3.722 6.863 -0.173 1.00 76.19 86 VAL A C 1
ATOM 674 O O . VAL A 1 86 ? 4.257 6.256 -1.101 1.00 76.19 86 VAL A O 1
ATOM 677 N N . GLU A 1 87 ? 3.813 8.188 -0.045 1.00 78.12 87 GLU A N 1
ATOM 678 C CA . GLU A 1 87 ? 4.527 9.048 -0.999 1.00 78.12 87 GLU A CA 1
ATOM 679 C C . GLU A 1 87 ? 6.027 8.737 -1.069 1.00 78.12 87 GLU A C 1
ATOM 681 O O . GLU A 1 87 ? 6.608 8.664 -2.154 1.00 78.12 87 GLU A O 1
ATOM 686 N N . LYS A 1 88 ? 6.688 8.531 0.078 1.00 80.00 88 LYS A N 1
ATOM 687 C CA . LYS A 1 88 ? 8.102 8.117 0.113 1.00 80.00 88 LYS A CA 1
ATOM 688 C C . LYS A 1 88 ? 8.308 6.786 -0.613 1.00 80.00 88 LYS A C 1
ATOM 690 O O . LYS A 1 88 ? 9.231 6.669 -1.418 1.00 80.00 88 LYS A O 1
ATOM 695 N N . ARG A 1 89 ? 7.435 5.799 -0.375 1.00 77.81 89 ARG A N 1
ATOM 696 C CA . ARG A 1 89 ? 7.475 4.505 -1.079 1.00 77.81 89 ARG A CA 1
ATOM 697 C C . ARG A 1 89 ? 7.231 4.677 -2.574 1.00 77.81 89 ARG A C 1
ATOM 699 O O . ARG A 1 89 ? 7.902 4.023 -3.365 1.00 77.81 89 ARG A O 1
ATOM 706 N N . GLN A 1 90 ? 6.308 5.550 -2.966 1.00 81.06 90 GLN A N 1
ATOM 707 C CA . GLN A 1 90 ? 6.034 5.827 -4.371 1.00 81.06 90 GLN A CA 1
ATOM 708 C C . GLN A 1 90 ? 7.253 6.430 -5.078 1.00 81.06 90 GLN A C 1
ATOM 710 O O . GLN A 1 90 ? 7.669 5.894 -6.102 1.00 81.06 90 GLN A O 1
ATOM 715 N N . ARG A 1 91 ? 7.887 7.454 -4.495 1.00 83.69 91 ARG A N 1
ATOM 716 C CA . ARG A 1 91 ? 9.120 8.044 -5.045 1.00 83.69 91 ARG A CA 1
ATOM 717 C C . ARG A 1 91 ? 10.235 7.012 -5.202 1.00 83.69 91 ARG A C 1
ATOM 719 O O . ARG A 1 91 ? 10.846 6.923 -6.260 1.00 83.69 91 ARG A O 1
ATOM 726 N N . GLY A 1 92 ? 10.446 6.171 -4.187 1.00 81.25 92 GLY A N 1
ATOM 727 C CA . GLY A 1 92 ? 11.440 5.097 -4.265 1.00 81.25 92 GLY A CA 1
ATOM 728 C C . GLY A 1 92 ? 11.171 4.109 -5.407 1.00 81.25 92 GLY A C 1
ATOM 729 O O . GLY A 1 92 ? 12.106 3.658 -6.069 1.00 81.25 92 GLY A O 1
ATOM 730 N N . ARG A 1 93 ? 9.896 3.804 -5.687 1.00 85.50 93 ARG A N 1
ATOM 731 C CA . ARG A 1 93 ? 9.511 2.945 -6.818 1.00 85.50 93 ARG A CA 1
ATOM 732 C C . ARG A 1 93 ? 9.775 3.615 -8.162 1.00 85.50 93 ARG A C 1
ATOM 734 O O . ARG A 1 93 ? 10.326 2.968 -9.048 1.00 85.50 93 ARG A O 1
ATOM 741 N N . GLU A 1 94 ? 9.425 4.891 -8.300 1.00 85.38 94 GLU A N 1
ATOM 742 C CA . GLU A 1 94 ? 9.666 5.677 -9.517 1.00 85.38 94 GLU A CA 1
ATOM 743 C C . GLU A 1 94 ? 11.167 5.749 -9.839 1.00 85.38 94 GLU A C 1
ATOM 745 O O . GLU A 1 94 ? 11.576 5.471 -10.965 1.00 85.38 94 GLU A O 1
ATOM 750 N N . GLU A 1 95 ? 12.014 5.995 -8.836 1.00 86.81 95 GLU A N 1
ATOM 751 C CA . GLU A 1 95 ? 13.470 5.974 -9.007 1.00 86.81 95 GLU A CA 1
ATOM 752 C C . GLU A 1 95 ? 14.001 4.610 -9.466 1.00 86.81 95 GLU A C 1
ATOM 754 O O . GLU A 1 95 ? 14.895 4.540 -10.316 1.00 86.81 95 GLU A O 1
ATOM 759 N N . CYS A 1 96 ? 13.485 3.515 -8.900 1.00 84.56 96 CYS A N 1
ATOM 760 C CA . CYS A 1 96 ? 13.885 2.165 -9.295 1.00 84.56 96 CYS A CA 1
ATOM 761 C C . CYS A 1 96 ? 13.450 1.847 -10.730 1.00 84.56 96 CYS A C 1
ATOM 763 O O . CYS A 1 96 ? 14.224 1.250 -11.480 1.00 84.56 96 CYS A O 1
ATOM 765 N N . LEU A 1 97 ? 12.254 2.285 -11.131 1.00 88.19 97 LEU A N 1
ATOM 766 C CA . LEU A 1 97 ? 11.747 2.091 -12.486 1.00 88.19 97 LEU A CA 1
ATOM 767 C C . LEU A 1 97 ? 12.603 2.844 -13.511 1.00 88.19 97 LEU A C 1
ATOM 769 O O . LEU A 1 97 ? 13.078 2.227 -14.460 1.00 88.19 97 LEU A O 1
ATOM 773 N N . LEU A 1 98 ? 12.920 4.116 -13.252 1.00 88.75 98 LEU A N 1
ATOM 774 C CA . LEU A 1 98 ? 13.812 4.914 -14.102 1.00 88.75 98 LEU A CA 1
ATOM 775 C C . LEU A 1 98 ? 15.199 4.276 -14.242 1.00 88.75 98 LEU A C 1
ATOM 777 O O . LEU A 1 98 ? 15.776 4.244 -15.326 1.00 88.75 98 LEU A O 1
ATOM 781 N N . LYS A 1 99 ? 15.752 3.728 -13.151 1.00 88.31 99 LYS A N 1
ATOM 782 C CA . LYS A 1 99 ? 17.026 2.990 -13.199 1.00 88.31 99 LYS A CA 1
ATOM 783 C C . LYS A 1 99 ? 16.919 1.724 -14.054 1.00 88.31 99 LYS A C 1
ATOM 785 O O . LYS A 1 99 ? 17.906 1.356 -14.683 1.00 88.31 99 LYS A O 1
ATOM 790 N N . SER A 1 100 ? 15.751 1.080 -14.088 1.00 87.25 100 SER A N 1
ATOM 791 C CA . SER A 1 100 ? 15.489 -0.139 -14.867 1.00 87.25 100 SER A CA 1
ATOM 792 C C . SER A 1 100 ? 15.286 0.090 -16.370 1.00 87.25 100 SER A C 1
ATOM 794 O O . SER A 1 100 ? 15.173 -0.873 -17.124 1.00 87.25 100 SER A O 1
ATOM 796 N N . GLU A 1 101 ? 15.220 1.346 -16.808 1.00 88.81 101 GLU A N 1
ATOM 797 C CA . GLU A 1 101 ? 15.028 1.732 -18.213 1.00 88.81 101 GLU A CA 1
ATOM 798 C C . GLU A 1 101 ? 16.284 2.371 -18.818 1.00 88.81 101 GLU A C 1
ATOM 800 O O . GLU A 1 101 ? 16.286 2.779 -19.976 1.00 88.81 101 GLU A O 1
ATOM 805 N N . ARG A 1 102 ? 17.376 2.450 -18.048 1.00 88.38 102 ARG A N 1
ATOM 806 C CA . ARG A 1 102 ? 18.648 3.002 -18.521 1.00 88.38 102 ARG A CA 1
ATOM 807 C C . ARG A 1 102 ? 19.242 2.145 -19.634 1.00 88.38 102 ARG A C 1
ATOM 809 O O . ARG A 1 102 ? 19.248 0.917 -19.562 1.00 88.38 102 ARG A O 1
ATOM 816 N N . GLU A 1 103 ? 19.817 2.809 -2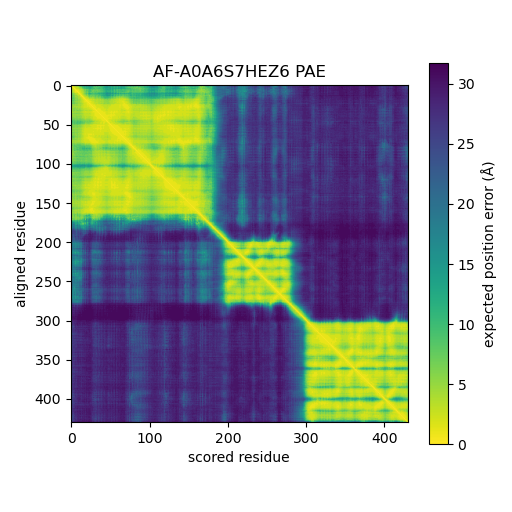0.628 1.00 79.94 103 GLU A N 1
ATOM 817 C CA . GLU A 1 103 ? 20.566 2.142 -21.688 1.00 79.94 103 GLU A CA 1
ATOM 818 C C . GLU A 1 103 ? 21.804 1.430 -21.117 1.00 79.94 103 GLU A C 1
ATOM 820 O O . GLU A 1 103 ? 22.474 1.933 -20.214 1.00 79.94 103 GLU A O 1
ATOM 825 N N . GLY A 1 104 ? 22.102 0.238 -21.640 1.00 85.62 104 GLY A N 1
ATOM 826 C CA . GLY A 1 104 ? 23.281 -0.544 -21.255 1.00 85.62 104 GLY A CA 1
ATOM 827 C C . GLY A 1 104 ? 23.120 -1.445 -20.025 1.00 85.62 104 GLY A C 1
ATOM 828 O O . GLY A 1 104 ? 24.084 -2.115 -19.660 1.00 85.62 104 GLY A O 1
ATOM 829 N N . ILE A 1 105 ? 21.937 -1.514 -19.402 1.00 91.06 105 ILE A N 1
ATOM 830 C CA . ILE A 1 105 ? 21.690 -2.453 -18.295 1.00 91.06 105 ILE A CA 1
ATOM 831 C C . ILE A 1 105 ? 21.326 -3.850 -18.808 1.00 91.06 105 ILE A C 1
ATOM 833 O O . ILE A 1 105 ? 20.667 -4.004 -19.841 1.00 91.06 105 ILE A O 1
ATOM 837 N N . THR A 1 106 ? 21.701 -4.890 -18.061 1.00 92.69 106 THR A N 1
ATOM 838 C CA . THR A 1 106 ? 21.315 -6.262 -18.416 1.00 92.69 106 THR A CA 1
ATOM 839 C C . THR A 1 106 ? 19.827 -6.521 -18.127 1.00 92.69 106 THR A C 1
ATOM 841 O O . THR A 1 106 ? 19.272 -5.947 -17.184 1.00 92.69 106 THR A O 1
ATOM 844 N N . PRO A 1 107 ? 19.151 -7.425 -18.865 1.00 89.19 107 PRO A N 1
ATOM 845 C CA . PRO A 1 107 ? 17.761 -7.792 -18.577 1.00 89.19 107 PRO A CA 1
ATOM 846 C C . PRO A 1 107 ? 17.535 -8.281 -17.136 1.00 89.19 107 PRO A C 1
ATOM 848 O O . PRO A 1 107 ? 16.490 -8.015 -16.543 1.00 89.19 107 PRO A O 1
ATOM 851 N N . GLN A 1 108 ? 18.516 -8.972 -16.552 1.00 88.56 108 GLN A N 1
ATOM 852 C CA . GLN A 1 108 ? 18.465 -9.463 -15.175 1.00 88.56 108 GLN A CA 1
ATOM 853 C C . GLN A 1 108 ? 18.511 -8.316 -14.155 1.00 88.56 108 GLN A C 1
ATOM 855 O O . GLN A 1 108 ? 17.723 -8.296 -13.208 1.00 88.56 108 GLN A O 1
ATOM 860 N N . GLU A 1 109 ? 19.393 -7.336 -14.351 1.00 89.88 109 GLU A N 1
ATOM 861 C CA . GLU A 1 109 ? 19.462 -6.148 -13.493 1.00 89.88 109 GLU A CA 1
ATOM 862 C C . GLU A 1 109 ? 18.220 -5.269 -13.647 1.00 89.88 109 GLU A C 1
ATOM 864 O O . GLU A 1 109 ? 17.673 -4.801 -12.646 1.00 89.88 109 GLU A O 1
ATOM 869 N N . ALA A 1 110 ? 17.716 -5.121 -14.877 1.00 90.19 110 ALA A N 1
ATOM 870 C CA . ALA A 1 110 ? 16.456 -4.441 -15.155 1.00 90.19 110 ALA A CA 1
ATOM 871 C C . ALA A 1 110 ? 15.306 -5.074 -14.360 1.00 90.19 110 ALA A C 1
ATOM 873 O O . ALA A 1 110 ? 14.560 -4.382 -13.670 1.00 90.19 110 ALA A O 1
ATOM 874 N N . ASN A 1 111 ? 15.193 -6.404 -14.389 1.00 91.62 111 ASN A N 1
ATOM 875 C CA . ASN A 1 111 ? 14.167 -7.138 -13.651 1.00 91.62 111 ASN A CA 1
ATOM 876 C C . ASN A 1 111 ? 14.310 -6.990 -12.132 1.00 91.62 111 ASN A C 1
ATOM 878 O O . ASN A 1 111 ? 13.304 -6.823 -11.439 1.00 91.62 111 ASN A O 1
ATOM 882 N N . LYS A 1 112 ? 15.539 -6.977 -11.604 1.00 89.19 112 LYS A N 1
ATOM 883 C CA . LYS A 1 112 ? 15.787 -6.710 -10.181 1.00 89.19 112 LYS A CA 1
ATOM 884 C C . LYS A 1 112 ? 15.294 -5.316 -9.786 1.00 89.19 112 LYS A C 1
ATOM 886 O O . LYS A 1 112 ? 14.579 -5.188 -8.795 1.00 89.19 112 LYS A O 1
ATOM 891 N N . LEU A 1 113 ? 15.601 -4.291 -10.575 1.00 89.12 113 LEU A N 1
ATOM 892 C CA . LEU A 1 113 ? 15.146 -2.920 -10.323 1.00 89.12 113 LEU A CA 1
ATOM 893 C C . LEU A 1 113 ? 13.619 -2.782 -10.460 1.00 89.12 113 LEU A C 1
ATOM 895 O O . LEU A 1 113 ? 12.976 -2.199 -9.589 1.00 89.12 113 LEU A O 1
ATOM 899 N N . ARG A 1 114 ? 13.006 -3.416 -11.469 1.00 90.12 114 ARG A N 1
ATOM 900 C CA . ARG A 1 114 ? 11.538 -3.491 -11.601 1.00 90.12 114 ARG A CA 1
ATOM 901 C C . ARG A 1 114 ? 10.886 -4.183 -10.410 1.00 90.12 114 ARG A C 1
ATOM 903 O O . ARG A 1 114 ? 9.818 -3.768 -9.974 1.00 90.12 114 ARG A O 1
ATOM 910 N N . SER A 1 115 ? 11.527 -5.214 -9.859 1.00 89.00 115 SER A N 1
ATOM 911 C CA . SER A 1 115 ? 11.013 -5.903 -8.673 1.00 89.00 115 SER A CA 1
ATOM 912 C C . SER A 1 115 ? 11.020 -5.004 -7.431 1.00 89.00 115 SER A C 1
ATOM 914 O O . SER A 1 115 ? 10.113 -5.101 -6.615 1.00 89.00 115 SER A O 1
ATOM 916 N N . GLN A 1 116 ? 11.977 -4.076 -7.316 1.00 87.44 116 GLN A N 1
ATOM 917 C CA . GLN A 1 116 ? 12.011 -3.067 -6.248 1.00 87.44 116 GLN A CA 1
ATOM 918 C C . GLN A 1 116 ? 10.965 -1.962 -6.459 1.00 87.44 116 GLN A C 1
ATOM 920 O O . GLN A 1 116 ? 10.452 -1.400 -5.494 1.00 87.44 116 GLN A O 1
ATOM 925 N N . ALA A 1 117 ? 10.609 -1.685 -7.716 1.00 89.00 117 ALA A N 1
ATOM 926 C CA . ALA A 1 117 ? 9.571 -0.728 -8.085 1.00 89.00 117 ALA A CA 1
ATOM 927 C C . ALA A 1 117 ? 8.138 -1.272 -7.939 1.00 89.00 117 ALA A C 1
ATOM 929 O O . ALA A 1 117 ? 7.174 -0.573 -8.258 1.00 89.00 117 ALA A O 1
ATOM 930 N N . VAL A 1 118 ? 7.967 -2.515 -7.480 1.00 90.75 118 VAL A N 1
ATOM 931 C CA . VAL A 1 118 ? 6.668 -3.177 -7.534 1.00 90.75 118 VAL A CA 1
ATOM 932 C C . VAL A 1 118 ? 5.624 -2.508 -6.636 1.00 90.75 118 VAL A C 1
ATOM 934 O O . VAL A 1 118 ? 5.846 -2.205 -5.462 1.00 90.75 118 VAL A O 1
ATOM 937 N N . SER A 1 119 ? 4.440 -2.299 -7.204 1.00 90.69 119 SER A N 1
ATOM 938 C CA . SER A 1 119 ? 3.218 -1.929 -6.497 1.00 90.69 119 SER A CA 1
ATOM 939 C C . SER A 1 119 ? 2.176 -3.030 -6.674 1.00 90.69 119 SER A C 1
ATOM 941 O O . SER A 1 119 ? 2.150 -3.708 -7.705 1.00 90.69 119 SER A O 1
ATOM 943 N N . ILE A 1 120 ? 1.332 -3.232 -5.664 1.00 90.25 120 ILE A N 1
ATOM 944 C CA . ILE A 1 120 ? 0.192 -4.150 -5.737 1.00 90.25 120 ILE A CA 1
ATOM 945 C C . ILE A 1 120 ? -0.944 -3.422 -6.458 1.00 90.25 120 ILE A C 1
ATOM 947 O O . ILE A 1 120 ? -1.307 -2.312 -6.074 1.00 90.25 120 ILE A O 1
ATOM 951 N N . SER A 1 121 ? -1.487 -4.029 -7.509 1.00 89.12 121 SER A N 1
ATOM 952 C CA . SER A 1 121 ? -2.637 -3.515 -8.251 1.00 89.12 121 SER A CA 1
ATOM 953 C C . SER A 1 121 ? -3.931 -4.197 -7.808 1.00 89.12 121 SER A C 1
ATOM 955 O O . SER A 1 121 ? -3.924 -5.283 -7.224 1.00 89.12 121 SER A O 1
ATOM 957 N N . PHE A 1 122 ? -5.067 -3.598 -8.165 1.00 86.06 122 PHE A N 1
ATOM 958 C CA . PHE A 1 122 ? -6.379 -4.199 -7.930 1.00 86.06 122 PHE A CA 1
ATOM 959 C C . PHE A 1 122 ? -6.543 -5.566 -8.614 1.00 86.06 122 PHE A C 1
ATOM 961 O O . PHE A 1 122 ? -7.205 -6.451 -8.073 1.00 86.06 122 PHE A O 1
ATOM 968 N N . ASN A 1 123 ? -5.916 -5.772 -9.777 1.00 89.44 123 ASN A N 1
ATOM 969 C CA . ASN A 1 123 ? -5.978 -7.051 -10.481 1.00 89.44 123 ASN A CA 1
ATOM 970 C C . ASN A 1 123 ? -5.243 -8.164 -9.716 1.00 89.44 123 ASN A C 1
ATOM 972 O O . ASN A 1 123 ? -5.704 -9.303 -9.698 1.00 89.44 123 ASN A O 1
ATOM 976 N N . ASP A 1 124 ? -4.136 -7.838 -9.042 1.00 91.25 124 ASP A N 1
ATOM 977 C CA . ASP A 1 124 ? -3.409 -8.801 -8.204 1.00 91.25 124 ASP A CA 1
ATOM 978 C C . ASP A 1 124 ? -4.255 -9.210 -6.995 1.00 91.25 124 ASP A C 1
ATOM 980 O O . ASP A 1 124 ? -4.409 -10.398 -6.719 1.00 91.25 124 ASP A O 1
ATOM 984 N N . ILE A 1 125 ? -4.872 -8.228 -6.326 1.00 90.25 125 ILE A N 1
ATOM 985 C CA . ILE A 1 125 ? -5.791 -8.467 -5.206 1.00 90.25 125 ILE A CA 1
ATOM 986 C C . ILE A 1 125 ? -6.964 -9.332 -5.671 1.00 90.25 125 ILE A C 1
ATOM 988 O O . ILE A 1 125 ? -7.254 -10.352 -5.056 1.00 90.25 125 ILE A O 1
ATOM 992 N N . SER A 1 126 ? -7.596 -8.973 -6.791 1.00 90.12 126 SER A N 1
ATOM 993 C CA . SER A 1 126 ? -8.719 -9.724 -7.366 1.00 90.12 126 SER A CA 1
ATOM 994 C C . SER A 1 126 ? -8.330 -11.161 -7.711 1.00 90.12 126 SER A C 1
ATOM 996 O O . SER A 1 126 ? -9.089 -12.088 -7.442 1.00 90.12 126 SER A O 1
ATOM 998 N N . THR A 1 127 ? -7.126 -11.364 -8.253 1.00 92.19 127 THR A N 1
ATOM 999 C CA . THR A 1 127 ? -6.578 -12.698 -8.533 1.00 92.19 127 THR A CA 1
ATOM 1000 C C . THR A 1 127 ? -6.483 -13.523 -7.248 1.00 92.19 127 THR A C 1
ATOM 1002 O O . THR A 1 127 ? -6.980 -14.646 -7.201 1.00 92.19 127 THR A O 1
ATOM 1005 N N . CYS A 1 128 ? -5.922 -12.956 -6.178 1.00 92.94 128 CYS A N 1
ATOM 1006 C CA . CYS A 1 128 ? -5.797 -13.628 -4.885 1.00 92.94 128 CYS A CA 1
ATOM 1007 C C . CYS A 1 128 ? -7.148 -13.868 -4.193 1.00 92.94 128 CYS A C 1
ATOM 1009 O O . CYS A 1 128 ? -7.358 -14.942 -3.635 1.00 92.94 128 CYS A O 1
ATOM 1011 N N . VAL A 1 129 ? -8.095 -12.929 -4.277 1.00 90.12 129 VAL A N 1
ATOM 1012 C CA . VAL A 1 129 ? -9.467 -13.107 -3.768 1.00 90.12 129 VAL A CA 1
ATOM 1013 C C . VAL A 1 129 ? -10.179 -14.245 -4.504 1.00 90.12 129 VAL A C 1
ATOM 1015 O O . VAL A 1 129 ? -10.792 -15.099 -3.867 1.00 90.12 129 VAL A O 1
ATOM 1018 N N . ASN A 1 130 ? -10.049 -14.317 -5.832 1.00 92.56 130 ASN A N 1
ATOM 1019 C CA . ASN A 1 130 ? -10.614 -15.410 -6.626 1.00 92.56 130 ASN A CA 1
ATOM 1020 C C . ASN A 1 130 ? -10.007 -16.768 -6.252 1.00 92.56 130 ASN A C 1
ATOM 1022 O O . ASN A 1 130 ? -10.730 -17.762 -6.195 1.00 92.56 130 ASN A O 1
ATOM 1026 N N . ILE A 1 131 ? -8.706 -16.812 -5.944 1.00 93.62 131 ILE A N 1
ATOM 1027 C CA . ILE A 1 131 ? -8.056 -18.013 -5.404 1.00 93.62 131 ILE A CA 1
ATOM 1028 C C . ILE A 1 131 ? -8.669 -18.383 -4.050 1.00 93.62 131 ILE A C 1
ATOM 1030 O O . ILE A 1 131 ? -9.045 -19.538 -3.867 1.00 93.62 131 ILE A O 1
ATOM 1034 N N . CYS A 1 132 ? -8.844 -17.429 -3.129 1.00 92.00 132 CYS A N 1
ATOM 1035 C CA . CYS A 1 132 ? -9.491 -17.694 -1.841 1.00 92.00 132 CYS A CA 1
ATOM 1036 C C . CYS A 1 132 ? -10.906 -18.264 -2.016 1.00 92.00 132 CYS A C 1
ATOM 1038 O O . CYS A 1 132 ? -11.249 -19.251 -1.368 1.00 92.00 132 CYS A O 1
ATOM 1040 N N . LEU A 1 133 ? -11.707 -17.701 -2.927 1.00 93.06 133 LEU A N 1
ATOM 1041 C CA . LEU A 1 133 ? -13.055 -18.189 -3.235 1.00 93.06 133 LEU A CA 1
ATOM 1042 C C . LEU A 1 133 ? -13.039 -19.614 -3.807 1.00 93.06 133 LEU A C 1
ATOM 1044 O O . LEU A 1 133 ? -13.759 -20.484 -3.314 1.00 93.06 133 LEU A O 1
ATOM 1048 N N . LYS A 1 134 ? -12.193 -19.868 -4.813 1.00 95.25 134 LYS A N 1
ATOM 1049 C CA . LYS A 1 134 ? -12.012 -21.184 -5.448 1.00 95.25 134 LYS A CA 1
ATOM 1050 C C . LYS A 1 134 ? -11.586 -22.243 -4.431 1.00 95.25 134 LYS A C 1
ATOM 1052 O O . LYS A 1 134 ? -12.148 -23.335 -4.393 1.00 95.25 134 LYS A O 1
ATOM 1057 N N . GLU A 1 135 ? -10.621 -21.901 -3.587 1.00 92.06 135 GLU A N 1
ATOM 1058 C CA . GLU A 1 135 ? -10.052 -22.787 -2.576 1.00 92.06 135 GLU A CA 1
ATOM 1059 C C . GLU A 1 135 ? -10.905 -22.877 -1.304 1.00 92.06 135 GLU A C 1
ATOM 1061 O O . GLU A 1 135 ? -10.578 -23.668 -0.422 1.00 92.06 135 GLU A O 1
ATOM 1066 N N . LYS A 1 136 ? -11.995 -22.104 -1.185 1.00 94.62 136 LYS A N 1
ATOM 1067 C CA . LYS A 1 136 ? -12.834 -21.999 0.024 1.00 94.62 136 LYS A CA 1
ATOM 1068 C C . LYS A 1 136 ? -12.032 -21.591 1.268 1.00 94.62 136 LYS A C 1
ATOM 1070 O O . LYS A 1 136 ? -12.176 -22.173 2.341 1.00 94.62 136 LYS A O 1
ATOM 1075 N N . VAL A 1 137 ? -11.145 -20.615 1.107 1.00 94.94 137 VAL A N 1
ATOM 1076 C CA . VAL A 1 137 ? -10.399 -19.971 2.193 1.00 94.94 137 VAL A CA 1
ATOM 1077 C C . VAL A 1 137 ? -11.189 -18.765 2.692 1.00 94.94 137 VAL A C 1
ATOM 1079 O O . VAL A 1 137 ? -11.610 -17.929 1.893 1.00 94.94 137 VAL A O 1
ATOM 1082 N N . SER A 1 138 ? -11.365 -18.658 4.009 1.00 95.31 138 SER A N 1
ATOM 1083 C CA . SER A 1 138 ? -11.976 -17.483 4.633 1.00 95.31 138 SER A CA 1
ATOM 1084 C C . SER A 1 138 ? -11.111 -16.248 4.404 1.00 95.31 138 SER A C 1
ATOM 1086 O O . SER A 1 138 ? -9.891 -16.300 4.568 1.00 95.31 138 SER A O 1
ATOM 1088 N N . TYR A 1 139 ? -11.736 -15.129 4.045 1.00 96.50 139 TYR A N 1
ATOM 1089 C CA . TYR A 1 139 ? -11.034 -13.862 3.905 1.00 96.50 139 TYR A CA 1
ATOM 1090 C C . TYR A 1 139 ? -11.903 -12.669 4.298 1.00 96.50 139 TYR A C 1
ATOM 1092 O O . TYR A 1 139 ? -13.131 -12.748 4.275 1.00 96.50 139 TYR A O 1
ATOM 1100 N N . VAL A 1 140 ? -11.249 -11.553 4.616 1.00 93.25 140 VAL A N 1
ATOM 1101 C CA . VAL A 1 140 ? -11.885 -10.253 4.852 1.00 93.25 140 VAL A CA 1
ATOM 1102 C C . VAL A 1 140 ? -11.081 -9.145 4.180 1.00 93.25 140 VAL A C 1
ATOM 1104 O O . VAL A 1 140 ? -9.855 -9.215 4.092 1.00 93.25 140 VAL A O 1
ATOM 1107 N N . VAL A 1 141 ? -11.779 -8.116 3.704 1.00 90.94 141 VAL A N 1
ATOM 1108 C CA . VAL A 1 141 ? -11.162 -6.854 3.286 1.00 90.94 141 VAL A CA 1
ATOM 1109 C C . VAL A 1 141 ? -11.347 -5.860 4.421 1.00 90.94 141 VAL A C 1
ATOM 1111 O O . VAL A 1 141 ? -12.472 -5.597 4.845 1.00 90.94 141 VAL A O 1
ATOM 1114 N N . SER A 1 142 ? -10.235 -5.349 4.930 1.00 89.19 142 SER A N 1
ATOM 1115 C CA . SER A 1 142 ? -10.205 -4.414 6.054 1.00 89.19 142 SER A CA 1
ATOM 1116 C C . SER A 1 142 ? -10.796 -3.066 5.633 1.00 89.19 142 SER A C 1
ATOM 1118 O O . SER A 1 142 ? -10.720 -2.715 4.458 1.00 89.19 142 SER A O 1
ATOM 1120 N N . PRO A 1 143 ? -11.348 -2.253 6.548 1.00 82.25 143 PRO A N 1
ATOM 1121 C CA . PRO A 1 143 ? -11.764 -0.892 6.205 1.00 82.25 143 PRO A CA 1
ATOM 1122 C C . PRO A 1 143 ? -10.582 -0.010 5.768 1.00 82.25 143 PRO A C 1
ATOM 1124 O O . PRO A 1 143 ? -10.708 0.776 4.830 1.00 82.25 143 PRO A O 1
ATOM 1127 N N . TYR A 1 144 ? -9.432 -0.179 6.434 1.00 87.00 144 TYR A N 1
ATOM 1128 C CA . TYR A 1 144 ? -8.168 0.501 6.144 1.00 87.00 144 TYR A CA 1
ATOM 1129 C C . TYR A 1 144 ? -7.010 -0.507 6.145 1.00 87.00 144 TYR A C 1
ATOM 1131 O O . TYR A 1 144 ? -6.953 -1.354 5.263 1.00 87.00 144 TYR A O 1
ATOM 1139 N N . GLU A 1 145 ? -6.115 -0.470 7.131 1.00 87.50 145 GLU A N 1
ATOM 1140 C CA . GLU A 1 145 ? -4.973 -1.385 7.202 1.00 87.50 145 GLU A CA 1
ATOM 1141 C C . GLU A 1 145 ? -5.358 -2.745 7.791 1.00 87.50 145 GLU A C 1
ATOM 1143 O O . GLU A 1 145 ? -6.145 -2.843 8.739 1.00 87.50 145 GLU A O 1
ATOM 1148 N N . SER A 1 146 ? -4.758 -3.790 7.231 1.00 89.69 146 SER A N 1
ATOM 1149 C CA . SER A 1 146 ? -4.875 -5.176 7.674 1.00 89.69 146 SER A CA 1
ATOM 1150 C C . SER A 1 146 ? -4.352 -5.384 9.089 1.00 89.69 146 SER A C 1
ATOM 1152 O O . SER A 1 146 ? -4.889 -6.240 9.788 1.00 89.69 146 SER A O 1
ATOM 1154 N N . ASP A 1 147 ? -3.405 -4.567 9.563 1.00 87.12 147 ASP A N 1
ATOM 1155 C CA . ASP A 1 147 ? -2.867 -4.681 10.920 1.00 87.12 147 ASP A CA 1
ATOM 1156 C C . ASP A 1 147 ? -3.958 -4.551 11.989 1.00 87.12 147 ASP A C 1
ATOM 1158 O O . ASP A 1 147 ? -4.139 -5.429 12.835 1.00 87.12 147 ASP A O 1
ATOM 1162 N N . ALA A 1 148 ? -4.757 -3.485 11.908 1.00 87.31 148 ALA A N 1
ATOM 1163 C CA . ALA A 1 148 ? -5.842 -3.245 12.853 1.00 87.31 148 ALA A CA 1
ATOM 1164 C C . ALA A 1 148 ? -6.921 -4.338 12.766 1.00 87.31 148 ALA A C 1
ATOM 1166 O O . ALA A 1 148 ? -7.462 -4.775 13.783 1.00 87.31 148 ALA A O 1
ATOM 1167 N N . GLN A 1 149 ? -7.218 -4.813 11.553 1.00 90.44 149 GLN A N 1
ATOM 1168 C CA . GLN A 1 149 ? -8.205 -5.868 11.341 1.00 90.44 149 GLN A CA 1
ATOM 1169 C C . GLN A 1 149 ? -7.726 -7.216 11.892 1.00 90.44 149 GLN A C 1
ATOM 1171 O O . GLN A 1 149 ? -8.507 -7.921 12.527 1.00 90.44 149 GLN A O 1
ATOM 1176 N N . MET A 1 150 ? -6.458 -7.574 11.683 1.00 89.56 150 MET A N 1
ATOM 1177 C CA . MET A 1 150 ? -5.854 -8.779 12.251 1.00 89.56 150 MET A CA 1
ATOM 1178 C C . MET A 1 150 ? -5.828 -8.716 13.778 1.00 89.56 150 MET A C 1
ATOM 1180 O O . MET A 1 150 ? -6.217 -9.688 14.420 1.00 89.56 150 MET A O 1
ATOM 1184 N N . ALA A 1 151 ? -5.445 -7.576 14.362 1.00 87.62 151 ALA A N 1
ATOM 1185 C CA . ALA A 1 151 ? -5.471 -7.385 15.810 1.00 87.62 151 ALA A CA 1
ATOM 1186 C C . ALA A 1 151 ? -6.877 -7.606 16.389 1.00 87.62 151 ALA A C 1
ATOM 1188 O O . ALA A 1 151 ? -7.040 -8.352 17.354 1.00 87.62 151 ALA A O 1
ATOM 1189 N N . PHE A 1 152 ? -7.904 -7.057 15.735 1.00 88.00 152 PHE A N 1
ATOM 1190 C CA . PHE A 1 152 ? -9.298 -7.278 16.114 1.00 88.00 152 PHE A CA 1
ATOM 1191 C C . PHE A 1 152 ? -9.720 -8.755 16.016 1.00 88.00 152 PHE A C 1
ATOM 1193 O O . PHE A 1 152 ? -10.410 -9.262 16.901 1.00 88.00 152 PHE A O 1
ATOM 1200 N N . LEU A 1 153 ? -9.301 -9.477 14.967 1.00 89.12 153 LEU A N 1
ATOM 1201 C CA . LEU A 1 153 ? -9.598 -10.910 14.817 1.00 89.12 153 LEU A CA 1
ATOM 1202 C C . LEU A 1 153 ? -8.965 -11.755 15.932 1.00 89.12 153 LEU A C 1
ATOM 1204 O O . LEU A 1 153 ? -9.581 -12.722 16.382 1.00 89.12 153 LEU A O 1
ATOM 1208 N N . LEU A 1 154 ? -7.765 -11.385 16.385 1.00 87.81 154 LEU A N 1
ATOM 1209 C CA . LEU A 1 154 ? -7.092 -12.038 17.509 1.00 87.81 154 LEU A CA 1
ATOM 1210 C C . LEU A 1 154 ? -7.779 -11.727 18.841 1.00 87.81 154 LEU A C 1
ATOM 1212 O O . LEU A 1 154 ? -8.022 -12.630 19.636 1.00 87.81 154 LEU A O 1
ATOM 1216 N N . GLU A 1 155 ? -8.129 -10.464 19.084 1.00 87.12 155 GLU A N 1
ATOM 1217 C CA . GLU A 1 155 ? -8.801 -10.042 20.319 1.00 87.12 155 GLU A CA 1
ATOM 1218 C C . GLU A 1 155 ? -10.179 -10.703 20.481 1.00 87.12 155 GLU A C 1
ATOM 1220 O O . GLU A 1 155 ? -10.564 -11.113 21.577 1.00 87.12 155 GLU A O 1
ATOM 1225 N N . THR A 1 156 ? -10.905 -10.865 19.374 1.00 89.44 156 THR A N 1
ATOM 1226 C CA . THR A 1 156 ? -12.234 -11.493 19.349 1.00 89.44 156 THR A CA 1
ATOM 1227 C C . THR A 1 156 ? -12.202 -13.022 19.263 1.00 89.44 156 THR A C 1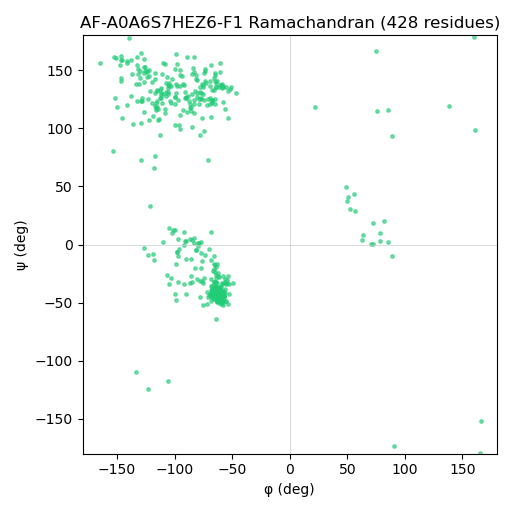
ATOM 1229 O O . THR A 1 156 ? -13.263 -13.643 19.221 1.00 89.44 156 THR A O 1
ATOM 1232 N N . ASN A 1 157 ? -11.017 -13.646 19.291 1.00 89.00 157 ASN A N 1
ATOM 1233 C CA . ASN A 1 157 ? -10.810 -15.096 19.150 1.00 89.00 157 ASN A CA 1
ATOM 1234 C C . ASN A 1 157 ? -11.398 -15.686 17.851 1.00 89.00 157 ASN A C 1
ATOM 1236 O O . ASN A 1 157 ? -11.787 -16.853 17.808 1.00 89.00 157 ASN A O 1
ATOM 1240 N N . VAL A 1 158 ? -11.478 -14.885 16.783 1.00 92.38 158 VAL A N 1
ATOM 1241 C CA . VAL A 1 158 ? -11.794 -15.379 15.432 1.00 92.38 158 VAL A CA 1
ATOM 1242 C C . VAL A 1 158 ? -10.559 -16.031 14.801 1.00 92.38 158 VAL A C 1
ATOM 1244 O O . VAL A 1 158 ? -10.688 -16.975 14.021 1.00 92.38 158 VAL A O 1
ATOM 1247 N N . ALA A 1 159 ? -9.368 -15.544 15.151 1.00 91.81 159 ALA A N 1
ATOM 1248 C CA . ALA A 1 159 ? -8.083 -16.151 14.824 1.00 91.81 159 ALA A CA 1
ATOM 1249 C C . ALA A 1 159 ? -7.255 -16.365 16.099 1.00 91.81 159 ALA A C 1
ATOM 1251 O O . ALA A 1 159 ? -7.404 -15.627 17.069 1.00 91.81 159 ALA A O 1
ATOM 1252 N N . ASP A 1 160 ? -6.361 -17.353 16.082 1.00 85.94 160 ASP A N 1
ATOM 1253 C CA . ASP A 1 160 ? -5.515 -17.703 17.229 1.00 85.94 160 ASP A CA 1
ATOM 1254 C C . ASP A 1 160 ? -4.164 -16.975 17.207 1.00 85.94 160 ASP A C 1
ATOM 1256 O O . ASP A 1 160 ? -3.606 -16.656 18.255 1.00 85.94 160 ASP A O 1
ATOM 1260 N N . PHE A 1 161 ? -3.608 -16.737 16.015 1.00 86.19 161 PHE A N 1
ATOM 1261 C CA . PHE A 1 161 ? -2.325 -16.054 15.829 1.00 86.19 161 PHE A CA 1
ATOM 1262 C C . PHE A 1 161 ? -2.257 -15.350 14.471 1.00 86.19 161 PHE A C 1
ATOM 1264 O O . PHE A 1 161 ? -3.025 -15.667 13.559 1.00 86.19 161 PHE A O 1
ATOM 1271 N N . ALA A 1 162 ? -1.336 -14.394 14.331 1.00 87.75 162 ALA A N 1
ATOM 1272 C CA . ALA A 1 162 ? -1.128 -13.677 13.075 1.00 87.75 162 ALA A CA 1
ATOM 1273 C C . ALA A 1 162 ? 0.165 -14.098 12.364 1.00 87.75 162 ALA A C 1
ATOM 1275 O O . ALA A 1 162 ? 1.193 -14.355 12.997 1.00 87.75 162 ALA A O 1
ATOM 1276 N N . ILE A 1 163 ? 0.124 -14.126 11.033 1.00 85.00 163 ILE A N 1
ATOM 1277 C CA . ILE A 1 163 ? 1.279 -14.292 10.150 1.00 85.00 163 ILE A CA 1
ATOM 1278 C C . ILE A 1 163 ? 1.442 -12.989 9.372 1.00 85.00 163 ILE A C 1
ATOM 1280 O O . ILE A 1 163 ? 0.656 -12.701 8.470 1.00 85.00 163 ILE A O 1
ATOM 1284 N N . THR A 1 164 ? 2.469 -12.211 9.714 1.00 83.56 164 THR A N 1
ATOM 1285 C CA . THR A 1 164 ? 2.781 -10.953 9.024 1.00 83.56 164 THR A CA 1
ATOM 1286 C C . THR A 1 164 ? 4.282 -10.662 8.979 1.00 83.56 164 THR A C 1
ATOM 1288 O O . THR A 1 164 ? 5.077 -11.155 9.783 1.00 83.56 164 THR A O 1
ATOM 1291 N N . GLU A 1 165 ? 4.633 -9.881 7.961 1.00 71.12 165 GLU A N 1
ATOM 1292 C CA . GLU A 1 165 ? 5.870 -9.120 7.777 1.00 71.12 165 GLU A CA 1
ATOM 1293 C C . GLU A 1 165 ? 6.103 -7.998 8.772 1.00 71.12 165 GLU A C 1
ATOM 1295 O O . GLU A 1 165 ? 7.236 -7.638 9.106 1.00 71.12 165 GLU A O 1
ATOM 1300 N N . ASP A 1 166 ? 4.985 -7.370 9.118 1.00 70.88 166 ASP A N 1
ATOM 1301 C CA . ASP A 1 166 ? 4.967 -6.047 9.692 1.00 70.88 166 ASP A CA 1
ATOM 1302 C C . ASP A 1 166 ? 5.035 -6.129 11.215 1.00 70.88 166 ASP A C 1
ATOM 1304 O O . ASP A 1 166 ? 4.270 -6.836 11.876 1.00 70.88 166 ASP A O 1
ATOM 1308 N N . SER A 1 167 ? 6.004 -5.415 11.780 1.00 66.12 167 SER A N 1
ATOM 1309 C CA . SER A 1 167 ? 6.165 -5.312 13.224 1.00 66.12 167 SER A CA 1
ATOM 1310 C C . SER A 1 167 ? 5.136 -4.373 13.851 1.00 66.12 167 SER A C 1
ATOM 1312 O O . SER A 1 167 ? 4.949 -4.431 15.068 1.00 66.12 167 SER A O 1
ATOM 1314 N N . ASP A 1 168 ? 4.436 -3.565 13.043 1.00 68.19 168 ASP A N 1
ATOM 1315 C CA . ASP A 1 168 ? 3.365 -2.666 13.488 1.00 68.19 168 ASP A CA 1
ATOM 1316 C C . ASP A 1 168 ? 2.264 -3.427 14.239 1.00 68.19 168 ASP A C 1
ATOM 1318 O O . ASP A 1 168 ? 1.683 -2.907 15.193 1.00 68.19 168 ASP A O 1
ATOM 1322 N N . LEU A 1 169 ? 2.042 -4.701 13.903 1.00 68.62 169 LEU A N 1
ATOM 1323 C CA . LEU A 1 169 ? 1.031 -5.535 14.544 1.00 68.62 169 LEU A CA 1
ATOM 1324 C C . LEU A 1 169 ? 1.264 -5.740 16.053 1.00 68.62 169 LEU A C 1
ATOM 1326 O O . LEU A 1 169 ? 0.313 -5.900 16.822 1.00 68.62 169 LEU A O 1
ATOM 1330 N N . LEU A 1 170 ? 2.523 -5.688 16.504 1.00 63.03 170 LEU A N 1
ATOM 1331 C CA . LEU A 1 170 ? 2.862 -5.772 17.927 1.00 63.03 170 LEU A CA 1
ATOM 1332 C C . LEU A 1 170 ? 2.387 -4.535 18.702 1.00 63.03 170 LEU A C 1
ATOM 1334 O O . LEU A 1 170 ? 2.045 -4.657 19.878 1.00 63.03 170 LEU A O 1
ATOM 1338 N N . ALA A 1 171 ? 2.317 -3.366 18.054 1.00 54.22 171 ALA A N 1
ATOM 1339 C CA . ALA A 1 171 ? 1.824 -2.128 18.666 1.00 54.22 171 ALA A CA 1
ATOM 1340 C C . ALA A 1 171 ? 0.326 -2.192 18.999 1.00 54.22 171 ALA A C 1
ATOM 1342 O O . ALA A 1 171 ? -0.137 -1.496 19.898 1.00 54.22 171 ALA A O 1
ATOM 1343 N N . TYR A 1 172 ? -0.421 -3.068 18.321 1.00 52.16 172 TYR A N 1
ATOM 1344 C CA . TYR A 1 172 ? -1.831 -3.332 18.607 1.00 52.16 172 TYR A CA 1
ATOM 1345 C C . TYR A 1 172 ? -2.045 -4.347 19.749 1.00 52.16 172 TYR A C 1
ATOM 1347 O O . TYR A 1 172 ? -3.176 -4.738 20.017 1.00 52.16 172 TYR A O 1
ATOM 1355 N N . GLY A 1 173 ? -0.983 -4.789 20.439 1.00 51.59 173 GLY A N 1
ATOM 1356 C CA . GLY A 1 173 ? -1.091 -5.702 21.586 1.00 51.59 173 GLY A CA 1
ATOM 1357 C C . GLY A 1 173 ? -1.231 -7.182 21.215 1.00 51.59 173 GLY A C 1
ATOM 1358 O O . GLY A 1 173 ? -1.679 -7.989 22.034 1.00 51.59 173 GLY A O 1
ATOM 1359 N N . CYS A 1 174 ? -0.845 -7.562 19.993 1.00 56.22 174 CYS A N 1
ATOM 1360 C CA . CYS A 1 174 ? -0.933 -8.942 19.525 1.00 56.22 174 CYS A CA 1
ATOM 1361 C C . CYS A 1 174 ? 0.037 -9.860 20.288 1.00 56.22 174 CYS A C 1
ATOM 1363 O O . CYS A 1 174 ? 1.244 -9.625 20.323 1.00 56.22 174 CYS A O 1
ATOM 1365 N N . LYS A 1 175 ? -0.503 -10.927 20.892 1.00 51.72 175 LYS A N 1
ATOM 1366 C CA . LYS A 1 175 ? 0.234 -11.827 21.798 1.00 51.72 175 LYS A CA 1
ATOM 1367 C C . LYS A 1 175 ? 1.100 -12.865 21.075 1.00 51.72 175 LYS A C 1
ATOM 1369 O O . LYS A 1 175 ? 2.129 -13.262 21.610 1.00 51.72 175 LYS A O 1
ATOM 1374 N N . GLU A 1 176 ? 0.709 -13.287 19.869 1.00 55.25 176 GLU A N 1
ATOM 1375 C CA . GLU A 1 176 ? 1.446 -14.262 19.052 1.00 55.25 176 GLU A CA 1
ATOM 1376 C C . GLU A 1 176 ? 1.501 -13.801 17.587 1.00 55.25 176 GLU A C 1
ATOM 1378 O O . GLU A 1 176 ? 0.526 -13.911 16.841 1.00 55.25 176 GLU A O 1
ATOM 1383 N N . VAL A 1 177 ? 2.661 -13.286 17.167 1.00 57.25 177 VAL A N 1
ATOM 1384 C CA . VAL A 1 177 ? 2.934 -12.898 15.776 1.00 57.25 177 VAL A CA 1
ATOM 1385 C C . VAL A 1 177 ? 4.058 -13.773 15.236 1.00 57.25 177 VAL A C 1
ATOM 1387 O O . VAL A 1 177 ? 5.186 -13.735 15.732 1.00 57.25 177 VAL A O 1
ATOM 1390 N N . LYS A 1 178 ? 3.772 -14.565 14.200 1.00 54.09 178 LYS A N 1
ATOM 1391 C CA . LYS A 1 178 ? 4.809 -15.291 13.470 1.00 54.09 178 LYS A CA 1
ATOM 1392 C C . LYS A 1 178 ? 5.390 -14.377 12.404 1.00 54.09 178 LYS A C 1
ATOM 1394 O O . LYS A 1 178 ? 4.831 -14.227 11.320 1.00 54.09 178 LYS A O 1
ATOM 1399 N N . VAL A 1 179 ? 6.551 -13.823 12.719 1.00 51.47 179 VAL A N 1
ATOM 1400 C CA . VAL A 1 179 ? 7.346 -13.048 11.775 1.00 51.47 179 VAL A CA 1
ATOM 1401 C C . VAL A 1 179 ? 8.297 -13.990 11.056 1.00 51.47 179 VAL A C 1
ATOM 1403 O O . VAL A 1 179 ? 9.078 -14.687 11.706 1.00 51.47 179 VAL A O 1
ATOM 1406 N N . ARG A 1 180 ? 8.253 -13.936 9.718 1.00 46.38 180 ARG A N 1
ATOM 1407 C CA . ARG A 1 180 ? 9.174 -14.577 8.763 1.00 46.38 180 ARG A CA 1
ATOM 1408 C C . ARG A 1 180 ? 8.847 -16.036 8.407 1.00 46.38 180 ARG A C 1
ATOM 1410 O O . ARG A 1 180 ? 8.944 -16.954 9.221 1.00 46.38 180 ARG A O 1
ATOM 1417 N N . ASP A 1 181 ? 8.523 -16.251 7.131 1.00 42.03 181 ASP A N 1
ATOM 1418 C CA . ASP A 1 181 ? 8.580 -17.560 6.470 1.00 42.03 181 ASP A CA 1
ATOM 1419 C C . ASP A 1 181 ? 9.922 -17.674 5.721 1.00 42.03 181 ASP A C 1
ATOM 1421 O O . ASP A 1 181 ? 10.125 -17.058 4.674 1.00 42.03 181 ASP A O 1
ATOM 1425 N N . ASP A 1 182 ? 10.871 -18.417 6.298 1.00 42.06 182 ASP A N 1
ATOM 1426 C CA . ASP A 1 182 ? 12.228 -18.610 5.762 1.00 42.06 182 ASP A CA 1
ATOM 1427 C C . ASP A 1 182 ? 12.287 -19.609 4.584 1.00 42.06 182 ASP A C 1
ATOM 1429 O O . ASP A 1 182 ? 13.369 -19.880 4.063 1.00 42.06 182 ASP A O 1
ATOM 1433 N N . THR A 1 183 ? 11.164 -20.166 4.111 1.00 37.41 183 THR A N 1
ATOM 1434 C CA . THR A 1 183 ? 11.198 -21.250 3.104 1.00 37.41 183 THR A CA 1
ATOM 1435 C C . THR A 1 183 ? 11.646 -20.846 1.690 1.00 37.41 183 THR A C 1
ATOM 1437 O O . THR A 1 183 ? 11.804 -21.726 0.843 1.00 37.41 183 THR A O 1
ATOM 1440 N N . LEU A 1 184 ? 11.901 -19.560 1.403 1.00 34.81 184 LEU A N 1
ATOM 1441 C CA . LEU A 1 184 ? 12.275 -19.088 0.054 1.00 34.81 184 LEU A CA 1
ATOM 1442 C C . LEU A 1 184 ? 13.575 -18.265 -0.034 1.00 34.81 184 LEU A C 1
ATOM 1444 O O . LEU A 1 184 ? 13.982 -17.927 -1.142 1.00 34.81 184 LEU A O 1
ATOM 1448 N N . HIS A 1 185 ? 14.252 -17.972 1.081 1.00 32.44 185 HIS A N 1
ATOM 1449 C CA . HIS A 1 185 ? 15.489 -17.175 1.091 1.00 32.44 185 HIS A CA 1
ATOM 1450 C C . HIS A 1 185 ? 16.686 -17.967 1.624 1.00 32.44 185 HIS A C 1
ATOM 1452 O O . HIS A 1 185 ? 17.290 -17.625 2.639 1.00 32.44 185 HIS A O 1
ATOM 1458 N N . SER A 1 186 ? 17.090 -19.004 0.899 1.00 25.95 186 SER A N 1
ATOM 1459 C CA . SER A 1 186 ? 18.509 -19.343 0.848 1.00 25.95 186 SER A CA 1
ATOM 1460 C C . SER A 1 186 ? 19.144 -18.508 -0.268 1.00 25.95 186 SER A C 1
ATOM 1462 O O . SER A 1 186 ? 18.811 -18.670 -1.435 1.00 25.95 186 SER A O 1
ATOM 1464 N N . GLN A 1 187 ? 20.086 -17.643 0.125 1.00 27.67 187 GLN A N 1
ATOM 1465 C CA . GLN A 1 187 ? 20.978 -16.820 -0.712 1.00 27.67 187 GLN A CA 1
ATOM 1466 C C . GLN A 1 187 ? 20.461 -15.431 -1.131 1.00 27.67 187 GLN A C 1
ATOM 1468 O O . GLN A 1 187 ? 19.815 -15.268 -2.158 1.00 27.67 187 GLN A O 1
ATOM 1473 N N . GLN A 1 188 ? 20.816 -14.416 -0.333 1.00 23.42 188 GLN A N 1
ATOM 1474 C CA . GLN A 1 188 ? 21.575 -13.208 -0.719 1.00 23.42 188 GLN A CA 1
ATOM 1475 C C . GLN A 1 188 ? 21.354 -12.123 0.345 1.00 23.42 188 GLN A C 1
ATOM 1477 O O . GLN A 1 188 ? 20.345 -11.422 0.346 1.00 23.42 188 GLN A O 1
ATOM 1482 N N . GLU A 1 189 ? 22.317 -11.990 1.257 1.00 24.45 189 GLU A N 1
ATOM 1483 C CA . GLU A 1 189 ? 22.506 -10.757 2.018 1.00 24.45 189 GLU A CA 1
ATOM 1484 C C . GLU A 1 189 ? 23.025 -9.692 1.046 1.00 24.45 189 GLU A C 1
ATOM 1486 O O . GLU A 1 189 ? 24.057 -9.877 0.401 1.00 24.45 189 GLU A O 1
ATOM 1491 N N . ALA A 1 190 ? 22.291 -8.593 0.903 1.00 21.59 190 ALA A N 1
ATOM 1492 C CA . ALA A 1 190 ? 22.777 -7.402 0.225 1.00 21.59 190 ALA A CA 1
ATOM 1493 C C . ALA A 1 190 ? 22.276 -6.169 0.976 1.00 21.59 190 ALA A C 1
ATOM 1495 O O . ALA A 1 190 ? 21.073 -5.968 1.148 1.00 21.59 190 ALA A O 1
ATOM 1496 N N . SER A 1 191 ? 23.249 -5.389 1.439 1.00 25.09 191 SER A N 1
ATOM 1497 C CA . SER A 1 191 ? 23.135 -4.152 2.197 1.00 25.09 191 SER A CA 1
ATOM 1498 C C . SER A 1 191 ? 22.120 -3.175 1.606 1.00 25.09 191 SER A C 1
ATOM 1500 O O . SER A 1 191 ? 22.175 -2.841 0.423 1.00 25.09 191 SER A O 1
ATOM 1502 N N . ALA A 1 192 ? 21.234 -2.667 2.460 1.00 22.11 192 ALA A N 1
ATOM 1503 C CA . ALA A 1 192 ? 20.443 -1.482 2.176 1.00 22.11 192 ALA A CA 1
ATOM 1504 C C . ALA A 1 192 ? 21.193 -0.260 2.719 1.00 22.11 192 ALA A C 1
ATOM 1506 O O . ALA A 1 192 ? 21.416 -0.144 3.921 1.00 22.11 192 ALA A O 1
ATOM 1507 N N . THR A 1 193 ? 21.602 0.638 1.827 1.00 22.08 193 THR A N 1
ATOM 1508 C CA . THR A 1 193 ? 22.113 1.964 2.185 1.00 22.08 193 THR A CA 1
ATOM 1509 C C . THR A 1 193 ? 20.918 2.902 2.330 1.00 22.08 193 THR A C 1
ATOM 1511 O O . THR A 1 193 ? 20.200 3.151 1.362 1.00 22.08 193 THR A O 1
ATOM 1514 N N . THR A 1 194 ? 20.677 3.397 3.540 1.00 26.53 194 THR A N 1
ATOM 1515 C CA . THR A 1 194 ? 19.619 4.363 3.861 1.00 26.53 194 THR A CA 1
ATOM 1516 C C . THR A 1 194 ? 20.212 5.754 4.035 1.00 26.53 194 THR A C 1
ATOM 1518 O O . THR A 1 194 ? 21.042 5.956 4.912 1.00 26.53 194 THR A O 1
ATOM 1521 N N . ASN A 1 195 ? 19.742 6.723 3.246 1.00 25.98 195 ASN A N 1
ATOM 1522 C CA . ASN A 1 195 ? 19.930 8.144 3.535 1.00 25.98 195 ASN A CA 1
ATOM 1523 C C . ASN A 1 195 ? 18.934 8.565 4.629 1.00 25.98 195 ASN A C 1
ATOM 1525 O O . ASN A 1 195 ? 17.788 8.911 4.339 1.00 25.98 195 ASN A O 1
ATOM 1529 N N . ALA A 1 196 ? 19.384 8.539 5.879 1.00 30.53 196 ALA A N 1
ATOM 1530 C CA . ALA A 1 196 ? 18.933 9.444 6.934 1.00 30.53 196 ALA A CA 1
ATOM 1531 C C . ALA A 1 196 ? 20.101 10.408 7.200 1.00 30.53 196 ALA A C 1
ATOM 1533 O O . ALA A 1 196 ? 21.232 10.071 6.867 1.00 30.53 196 ALA A O 1
ATOM 1534 N N . GLN A 1 197 ? 19.871 11.616 7.719 1.00 39.62 197 GLN A N 1
ATOM 1535 C CA . GLN A 1 197 ? 20.974 12.522 8.064 1.00 39.62 197 GLN A CA 1
ATOM 1536 C C . GLN A 1 197 ? 21.956 11.798 8.992 1.00 39.62 197 GLN A C 1
ATOM 1538 O O . GLN A 1 197 ? 21.649 11.448 10.128 1.00 39.62 197 GLN A O 1
ATOM 1543 N N . ASP A 1 198 ? 23.106 11.498 8.408 1.00 45.19 198 ASP A N 1
ATOM 1544 C CA . ASP A 1 198 ? 24.046 10.489 8.848 1.00 45.19 198 ASP A CA 1
ATOM 1545 C C . ASP A 1 198 ? 24.795 11.002 10.082 1.00 45.19 198 ASP A C 1
ATOM 1547 O O . ASP A 1 198 ? 25.770 11.748 9.967 1.00 45.19 198 ASP A O 1
ATOM 1551 N N . ILE A 1 199 ? 24.357 10.606 11.280 1.00 53.81 199 ILE A N 1
ATOM 1552 C CA . ILE A 1 199 ? 25.195 10.697 12.480 1.00 53.81 199 ILE A CA 1
ATOM 1553 C C . ILE A 1 199 ? 26.287 9.639 12.340 1.00 53.81 199 ILE A C 1
ATOM 1555 O O . ILE A 1 199 ? 26.221 8.601 12.972 1.00 53.81 199 ILE A O 1
ATOM 1559 N N . ARG A 1 200 ? 27.266 9.857 11.462 1.00 59.69 200 ARG A N 1
ATOM 1560 C CA . ARG A 1 200 ? 28.348 8.888 11.260 1.00 59.69 200 ARG A CA 1
ATOM 1561 C C . ARG A 1 200 ? 29.272 8.889 12.462 1.00 59.69 200 ARG A C 1
ATOM 1563 O O . ARG A 1 200 ? 29.488 7.849 13.057 1.00 59.69 200 ARG A O 1
ATOM 1570 N N . GLU A 1 201 ? 29.744 10.050 12.892 1.00 75.88 201 GLU A N 1
ATOM 1571 C CA . GLU A 1 201 ? 30.733 10.140 13.963 1.00 75.88 201 GLU A CA 1
ATOM 1572 C C . GLU A 1 201 ? 30.140 10.754 15.233 1.00 75.88 201 GLU A C 1
ATOM 1574 O O . GLU A 1 201 ? 29.646 11.882 15.226 1.00 75.88 201 GLU A O 1
ATOM 1579 N N . VAL A 1 202 ? 30.198 10.005 16.335 1.00 80.88 202 VAL A N 1
ATOM 1580 C CA . VAL A 1 202 ? 29.757 10.449 17.659 1.00 80.88 202 VAL A CA 1
ATOM 1581 C C . VAL A 1 202 ? 30.928 10.400 18.620 1.00 80.88 202 VAL A C 1
ATOM 1583 O O . VAL A 1 202 ? 31.500 9.337 18.864 1.00 80.88 202 VAL A O 1
ATOM 1586 N N . HIS A 1 203 ? 31.256 11.542 19.222 1.00 85.94 203 HIS A N 1
ATOM 1587 C CA . HIS A 1 203 ? 32.259 11.591 20.277 1.00 85.94 203 HIS A CA 1
ATOM 1588 C C . HIS A 1 203 ? 31.575 11.506 21.639 1.00 85.94 203 HIS A C 1
ATOM 1590 O O . HIS A 1 203 ? 31.069 12.505 22.146 1.00 85.94 203 HIS A O 1
ATOM 1596 N N . ILE A 1 204 ? 31.563 10.317 22.240 1.00 85.94 204 ILE A N 1
ATOM 1597 C CA . ILE A 1 204 ? 31.061 10.127 23.603 1.00 85.94 204 ILE A CA 1
ATOM 1598 C C . ILE A 1 204 ? 32.072 10.740 24.576 1.00 85.94 204 ILE A C 1
ATOM 1600 O O . ILE A 1 204 ? 33.223 10.313 24.626 1.00 85.94 204 ILE A O 1
ATOM 1604 N N . THR A 1 205 ? 31.642 11.723 25.364 1.00 86.81 205 THR A N 1
ATOM 1605 C CA . THR A 1 205 ? 32.477 12.435 26.343 1.00 86.81 205 THR A CA 1
ATOM 1606 C C . THR A 1 205 ? 32.315 11.870 27.748 1.00 86.81 205 THR A C 1
ATOM 1608 O O . THR A 1 205 ? 33.255 11.883 28.541 1.00 86.81 205 THR A O 1
ATOM 1611 N N . THR A 1 206 ? 31.130 11.364 28.095 1.00 88.06 206 THR A N 1
ATOM 1612 C CA . THR A 1 206 ? 30.832 10.827 29.432 1.00 88.06 206 THR A CA 1
ATOM 1613 C C . THR A 1 206 ? 29.855 9.662 29.340 1.00 88.06 206 THR A C 1
ATOM 1615 O O . THR A 1 206 ? 28.933 9.693 28.531 1.00 88.06 206 THR A O 1
ATOM 1618 N N . VAL A 1 207 ? 30.046 8.650 30.192 1.00 87.00 207 VAL A N 1
ATOM 1619 C CA . VAL A 1 207 ? 29.153 7.492 30.345 1.00 87.00 207 VAL A CA 1
ATOM 1620 C C . VAL A 1 207 ? 28.788 7.364 31.821 1.00 87.00 207 VAL A C 1
ATOM 1622 O O . VAL A 1 207 ? 29.659 7.110 32.657 1.00 87.00 207 VAL A O 1
ATOM 1625 N N . GLU A 1 208 ? 27.517 7.557 32.158 1.00 84.62 208 GLU A N 1
ATOM 1626 C CA . GLU A 1 208 ? 27.012 7.380 33.518 1.00 84.62 208 GLU A CA 1
ATOM 1627 C C . GLU A 1 208 ? 26.881 5.879 33.792 1.00 84.62 208 GLU A C 1
ATOM 1629 O O . GLU A 1 208 ? 26.025 5.206 33.239 1.00 84.62 208 GLU A O 1
ATOM 1634 N N . ARG A 1 209 ? 27.743 5.300 34.633 1.00 79.62 209 ARG A N 1
ATOM 1635 C CA . ARG A 1 209 ? 27.813 3.834 34.841 1.00 79.62 209 ARG A CA 1
ATOM 1636 C C . ARG A 1 209 ? 26.595 3.207 35.544 1.00 79.62 209 ARG A C 1
ATOM 1638 O O . ARG A 1 209 ? 26.665 2.057 35.967 1.00 79.62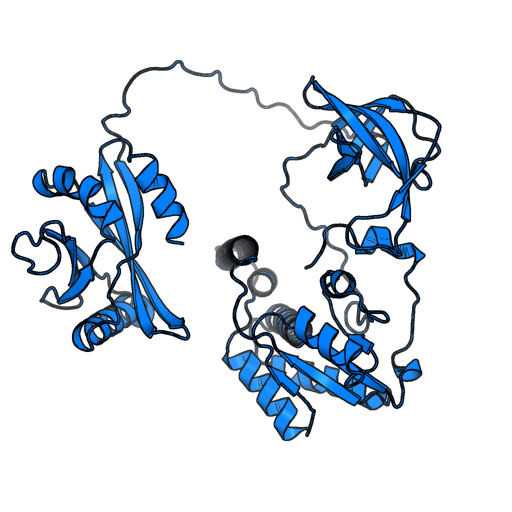 209 ARG A O 1
ATOM 1645 N N . VAL A 1 210 ? 25.508 3.953 35.700 1.00 83.50 210 VAL A N 1
ATOM 1646 C CA . VAL A 1 210 ? 24.266 3.503 36.325 1.00 83.50 210 VAL A CA 1
ATOM 1647 C C . VAL A 1 210 ? 23.220 3.352 35.229 1.00 83.50 210 VAL A C 1
ATOM 1649 O O . VAL A 1 210 ? 22.856 4.328 34.576 1.00 83.50 210 VAL A O 1
ATOM 1652 N N . SER A 1 211 ? 22.748 2.125 35.024 1.00 87.50 211 SER A N 1
ATOM 1653 C CA . SER A 1 211 ? 21.631 1.861 34.123 1.00 87.50 211 SER A CA 1
ATOM 1654 C C . SER A 1 211 ? 20.296 2.066 34.831 1.00 87.50 211 SER A C 1
ATOM 1656 O O . SER A 1 211 ? 20.186 1.827 36.035 1.00 87.50 211 SER A O 1
ATOM 1658 N N . PHE A 1 212 ? 19.263 2.426 34.080 1.00 85.06 212 PHE A N 1
ATOM 1659 C CA . PHE A 1 212 ? 17.892 2.494 34.569 1.00 85.06 212 PHE A CA 1
ATOM 1660 C C . PHE A 1 212 ? 16.936 1.781 33.601 1.00 85.06 212 PHE A C 1
ATOM 1662 O O . PHE A 1 212 ? 17.171 1.803 32.389 1.00 85.06 212 PHE A O 1
ATOM 1669 N N . PRO A 1 213 ? 15.863 1.155 34.110 1.00 82.19 213 PRO A N 1
ATOM 1670 C CA . PRO A 1 213 ? 14.844 0.552 33.268 1.00 82.19 213 PRO A CA 1
ATOM 1671 C C . PRO A 1 213 ? 13.950 1.637 32.654 1.00 82.19 213 PRO A C 1
ATOM 1673 O O . PRO A 1 213 ? 13.399 2.480 33.361 1.00 82.19 213 PRO A O 1
ATOM 1676 N N . TYR A 1 214 ? 13.768 1.590 31.341 1.00 75.44 214 TYR A N 1
ATOM 1677 C CA . TYR A 1 214 ? 12.860 2.436 30.578 1.00 75.44 214 TYR A CA 1
ATOM 1678 C C . TYR A 1 214 ? 11.759 1.578 29.957 1.00 75.44 214 TYR A C 1
ATOM 1680 O O . TYR A 1 214 ? 12.041 0.685 29.156 1.00 75.44 214 TYR A O 1
ATOM 1688 N N . VAL A 1 215 ? 10.505 1.835 30.330 1.00 66.38 215 VAL A N 1
ATOM 1689 C CA . VAL A 1 215 ? 9.337 1.184 29.721 1.00 66.38 215 VAL A CA 1
ATOM 1690 C C . VAL A 1 215 ? 8.984 1.938 28.448 1.00 66.38 215 VAL A C 1
ATOM 1692 O O . VAL A 1 215 ? 8.757 3.147 28.490 1.00 66.38 215 VAL A O 1
ATOM 1695 N N . ILE A 1 216 ? 8.935 1.232 27.321 1.00 59.22 216 ILE A N 1
ATOM 1696 C CA . ILE A 1 216 ? 8.643 1.855 26.029 1.00 59.22 216 ILE A CA 1
ATOM 1697 C C . ILE A 1 216 ? 7.179 2.339 26.031 1.00 59.22 216 ILE A C 1
ATOM 1699 O O . ILE A 1 216 ? 6.269 1.532 26.256 1.00 59.22 216 ILE A O 1
ATOM 1703 N N . PRO A 1 217 ? 6.912 3.632 25.758 1.00 44.56 217 PRO A N 1
ATOM 1704 C CA . PRO A 1 217 ? 5.551 4.143 25.643 1.00 44.56 217 PRO A CA 1
ATOM 1705 C C . PRO A 1 217 ? 4.753 3.343 24.606 1.00 44.56 217 PRO A C 1
ATOM 1707 O O . PRO A 1 217 ? 5.259 3.046 23.526 1.00 44.56 217 PRO A O 1
ATOM 1710 N N . ASN A 1 218 ? 3.508 2.990 24.935 1.00 37.56 218 ASN A N 1
ATOM 1711 C CA . ASN A 1 218 ? 2.621 2.110 24.151 1.00 37.56 218 ASN A CA 1
ATOM 1712 C C . ASN A 1 218 ? 3.009 0.617 24.107 1.00 37.56 218 ASN A C 1
ATOM 1714 O O . ASN A 1 218 ? 2.269 -0.176 23.534 1.00 37.56 218 ASN A O 1
ATOM 1718 N N . PHE A 1 219 ? 4.094 0.201 24.771 1.00 36.06 219 PHE A N 1
ATOM 1719 C CA . PHE A 1 219 ? 4.484 -1.205 24.922 1.00 36.06 219 PHE A CA 1
ATOM 1720 C C . PHE A 1 219 ? 4.756 -1.538 26.403 1.00 36.06 219 PHE A C 1
ATOM 1722 O O . PHE A 1 219 ? 5.904 -1.742 26.797 1.00 36.06 219 PHE A O 1
ATOM 1729 N N . PRO A 1 220 ? 3.711 -1.633 27.250 1.00 39.53 220 PRO A N 1
ATOM 1730 C CA . PRO A 1 220 ? 3.847 -1.715 28.713 1.00 39.53 220 PRO A CA 1
ATOM 1731 C C . PRO A 1 220 ? 4.531 -2.995 29.232 1.00 39.53 220 PRO A C 1
ATOM 1733 O O . PRO A 1 220 ? 4.849 -3.088 30.413 1.00 39.53 220 PRO A O 1
ATOM 1736 N N . VAL A 1 221 ? 4.758 -3.981 28.360 1.00 36.44 221 VAL A N 1
ATOM 1737 C CA . VAL A 1 221 ? 5.475 -5.237 28.645 1.00 36.44 221 VAL A CA 1
ATOM 1738 C C . VAL A 1 221 ? 6.949 -5.214 28.219 1.00 36.44 221 VAL A C 1
ATOM 1740 O O . VAL A 1 221 ? 7.673 -6.162 28.515 1.00 36.44 221 VAL A O 1
ATOM 1743 N N . LEU A 1 222 ? 7.412 -4.158 27.537 1.00 41.97 222 LEU A N 1
ATOM 1744 C CA . LEU A 1 222 ? 8.794 -4.029 27.073 1.00 41.97 222 LEU A CA 1
ATOM 1745 C C . LEU A 1 222 ? 9.549 -2.973 27.884 1.00 41.97 222 LEU A C 1
ATOM 1747 O O . LEU A 1 222 ? 9.294 -1.773 27.776 1.00 41.97 222 LEU A O 1
ATOM 1751 N N . THR A 1 223 ? 10.534 -3.448 28.645 1.00 61.38 223 THR A N 1
ATOM 1752 C CA . THR A 1 223 ? 11.448 -2.625 29.442 1.00 61.38 223 THR A CA 1
ATOM 1753 C C . THR A 1 223 ? 12.873 -2.766 28.912 1.00 61.38 223 THR A C 1
ATOM 1755 O O . THR A 1 223 ? 13.344 -3.881 28.672 1.00 61.38 223 THR A O 1
ATOM 1758 N N . VAL A 1 224 ? 13.566 -1.641 28.737 1.00 73.50 224 VAL A N 1
ATOM 1759 C CA . VAL A 1 224 ? 14.953 -1.563 28.259 1.00 73.50 224 VAL A CA 1
ATOM 1760 C C . VAL A 1 224 ? 15.841 -0.996 29.352 1.00 73.50 224 VAL A C 1
ATOM 1762 O O . VAL A 1 224 ? 15.525 0.050 29.902 1.00 73.50 224 VAL A O 1
ATOM 1765 N N . ASP A 1 225 ? 16.977 -1.628 29.633 1.00 82.31 225 ASP A N 1
ATOM 1766 C CA . ASP A 1 225 ? 17.974 -1.042 30.530 1.00 82.31 225 ASP A CA 1
ATOM 1767 C C . ASP A 1 225 ? 18.847 -0.056 29.740 1.00 82.31 225 ASP A C 1
ATOM 1769 O O . ASP A 1 225 ? 19.604 -0.460 28.852 1.00 82.31 225 ASP A O 1
ATOM 1773 N N . LEU A 1 226 ? 18.741 1.236 30.049 1.00 85.75 226 LEU A N 1
ATOM 1774 C CA . LEU A 1 226 ? 19.468 2.311 29.372 1.00 85.75 226 LEU A CA 1
ATOM 1775 C C . LEU A 1 226 ? 20.519 2.939 30.288 1.00 85.75 226 LEU A C 1
ATOM 1777 O O . LEU A 1 226 ? 20.323 3.060 31.493 1.00 85.75 226 LEU A O 1
ATOM 1781 N N . ILE A 1 227 ? 21.631 3.365 29.697 1.00 88.75 227 ILE A N 1
ATOM 1782 C CA . ILE A 1 227 ? 22.707 4.132 30.329 1.00 88.75 227 ILE A CA 1
ATOM 1783 C C . ILE A 1 227 ? 22.714 5.538 29.732 1.00 88.75 227 ILE A C 1
ATOM 1785 O O . ILE A 1 227 ? 22.662 5.690 28.511 1.00 88.75 227 ILE A O 1
ATOM 1789 N N . LYS A 1 228 ? 22.824 6.565 30.579 1.00 90.00 228 LYS A N 1
ATOM 1790 C CA . LYS A 1 228 ? 22.991 7.953 30.129 1.00 90.00 228 LYS A CA 1
ATOM 1791 C C . LYS A 1 228 ? 24.412 8.197 29.6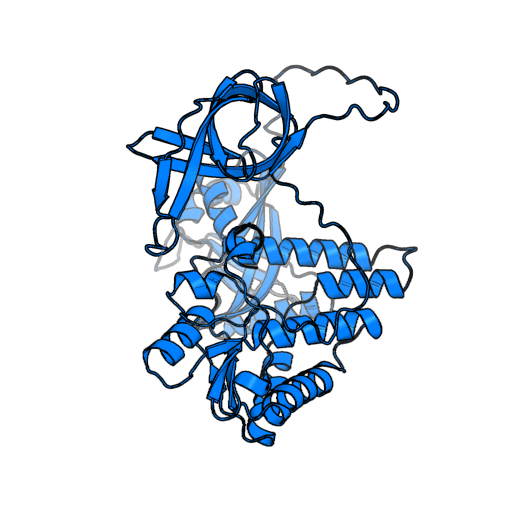36 1.00 90.00 228 LYS A C 1
ATOM 1793 O O . LYS A 1 228 ? 25.390 7.810 30.277 1.00 90.00 228 LYS A O 1
ATOM 1798 N N . VAL A 1 229 ? 24.523 8.876 28.502 1.00 90.81 229 VAL A N 1
ATOM 1799 C CA . VAL A 1 229 ? 25.794 9.331 27.939 1.00 90.81 229 VAL A CA 1
ATOM 1800 C C . VAL A 1 229 ? 25.711 10.797 27.545 1.00 90.81 229 VAL A C 1
ATOM 1802 O O . VAL A 1 229 ? 24.654 11.293 27.166 1.00 90.81 229 VAL A O 1
ATOM 1805 N N . LYS A 1 230 ? 26.846 11.489 27.586 1.00 90.50 230 LYS A N 1
ATOM 1806 C CA . LYS A 1 230 ? 27.017 12.778 26.910 1.00 90.50 230 LYS A CA 1
ATOM 1807 C C . LYS A 1 230 ? 27.869 12.568 25.679 1.00 90.50 230 LYS A C 1
ATOM 1809 O O . LYS A 1 230 ? 28.845 11.815 25.730 1.00 90.50 230 LYS A O 1
ATOM 1814 N N . PHE A 1 231 ? 27.511 13.226 24.588 1.00 89.00 231 PHE A N 1
ATOM 1815 C CA . PHE A 1 231 ? 28.274 13.141 23.354 1.00 89.00 231 PHE A CA 1
ATOM 1816 C C . PHE A 1 231 ? 28.262 14.451 22.578 1.00 89.00 231 PHE A C 1
ATOM 1818 O O . PHE A 1 231 ? 27.389 15.289 22.778 1.00 89.00 231 PHE A O 1
ATOM 1825 N N . VAL A 1 232 ? 29.239 14.629 21.693 1.00 81.88 232 VAL A N 1
ATOM 1826 C CA . VAL A 1 232 ? 29.316 15.779 20.792 1.00 81.88 232 VAL A CA 1
ATOM 1827 C C . VAL A 1 232 ? 28.942 15.346 19.382 1.00 81.88 232 VAL A C 1
ATOM 1829 O O . VAL A 1 232 ? 29.502 14.384 18.856 1.00 81.88 232 VAL A O 1
ATOM 1832 N N . LEU A 1 233 ? 28.018 16.088 18.775 1.00 75.00 233 LEU A N 1
ATOM 1833 C CA . LEU A 1 233 ? 27.590 15.936 17.390 1.00 75.00 233 LEU A CA 1
ATOM 1834 C C . LEU A 1 233 ? 27.658 17.292 16.690 1.00 75.00 233 LEU A C 1
ATOM 1836 O O . LEU A 1 233 ? 27.049 18.258 17.147 1.00 75.00 233 LEU A O 1
ATOM 1840 N N . ASN A 1 234 ? 28.402 17.382 15.584 1.00 68.12 234 ASN A N 1
ATOM 1841 C CA . ASN A 1 234 ? 28.577 18.627 14.819 1.00 68.12 234 ASN A CA 1
ATOM 1842 C C . ASN A 1 234 ? 28.981 19.833 15.700 1.00 68.12 234 ASN A C 1
ATOM 1844 O O . ASN A 1 234 ? 28.502 20.951 15.509 1.00 68.12 234 ASN A O 1
ATOM 1848 N N . GLY A 1 235 ? 29.825 19.593 16.711 1.00 71.00 235 GLY A N 1
ATOM 1849 C CA . GLY A 1 235 ? 30.297 20.615 17.652 1.00 71.00 235 GLY A CA 1
ATOM 1850 C C . GLY A 1 235 ? 29.311 21.011 18.760 1.00 71.00 235 GLY A C 1
ATOM 1851 O O . GLY A 1 235 ? 29.637 21.890 19.554 1.00 71.00 235 GLY A O 1
ATOM 1852 N N . LYS A 1 236 ? 28.132 20.381 18.851 1.00 78.44 236 LYS A N 1
ATOM 1853 C CA . LYS A 1 236 ? 27.156 20.603 19.930 1.00 78.44 236 LYS A CA 1
ATOM 1854 C C . LYS A 1 236 ? 27.154 19.435 20.910 1.00 78.44 236 LYS A C 1
ATOM 1856 O O . LYS A 1 236 ? 27.175 18.284 20.488 1.00 78.44 236 LYS A O 1
ATOM 1861 N N . GLU A 1 237 ? 27.111 19.735 22.206 1.00 86.25 237 GLU A N 1
ATOM 1862 C CA . GLU A 1 237 ? 26.939 18.720 23.248 1.00 86.25 237 GLU A CA 1
ATOM 1863 C C . GLU A 1 237 ? 25.467 18.282 23.315 1.00 86.25 237 GLU A C 1
ATOM 1865 O O . GLU A 1 237 ? 24.556 19.110 23.371 1.00 86.25 237 GLU A O 1
ATOM 1870 N N . CYS A 1 238 ? 25.244 16.972 23.299 1.00 85.94 238 CYS A N 1
ATOM 1871 C CA . CYS A 1 238 ? 23.940 16.327 23.292 1.00 85.94 238 CYS A CA 1
ATOM 1872 C C . CYS A 1 238 ? 23.829 15.324 24.449 1.00 85.94 238 CYS A C 1
ATOM 1874 O O . CYS A 1 238 ? 24.814 14.706 24.868 1.00 85.94 238 CYS A O 1
ATOM 1876 N N . GLN A 1 239 ? 22.604 15.154 24.949 1.00 89.88 239 GLN A N 1
ATOM 1877 C CA . GLN A 1 239 ? 22.251 14.112 25.913 1.00 89.88 239 GLN A CA 1
ATOM 1878 C C . GLN A 1 239 ? 21.855 12.850 25.153 1.00 89.88 239 GLN A C 1
ATOM 1880 O O . GLN A 1 239 ? 21.000 12.901 24.268 1.00 89.88 239 GLN A O 1
ATOM 1885 N N . GLY A 1 240 ? 22.468 11.721 25.494 1.00 88.81 240 GLY A N 1
ATOM 1886 C CA . GLY A 1 240 ? 22.234 10.452 24.825 1.00 88.81 240 GLY A CA 1
ATOM 1887 C C . GLY A 1 240 ? 21.916 9.307 25.767 1.00 88.81 240 GLY A C 1
ATOM 1888 O O . GLY A 1 240 ? 22.154 9.372 26.974 1.00 88.81 240 GLY A O 1
ATOM 1889 N N . LEU A 1 241 ? 21.390 8.236 25.188 1.00 87.12 241 LEU A N 1
ATOM 1890 C CA . LEU A 1 241 ? 21.104 6.982 25.872 1.00 87.12 241 LEU A CA 1
ATOM 1891 C C . LEU A 1 241 ? 21.679 5.822 25.062 1.00 87.12 241 LEU A C 1
ATOM 1893 O O . LEU A 1 241 ? 21.558 5.802 23.841 1.00 87.12 241 LEU A O 1
ATOM 1897 N N . ILE A 1 242 ? 22.292 4.854 25.736 1.00 86.88 242 ILE A N 1
ATOM 1898 C CA . ILE A 1 242 ? 22.807 3.622 25.122 1.00 86.88 242 ILE A CA 1
ATOM 1899 C C . ILE A 1 242 ? 22.242 2.405 25.848 1.00 86.88 242 ILE A C 1
ATOM 1901 O O . ILE A 1 242 ? 21.940 2.470 27.039 1.00 86.88 242 ILE A O 1
ATOM 1905 N N . ASN A 1 243 ? 22.124 1.277 25.153 1.00 84.62 243 ASN A N 1
ATOM 1906 C CA . ASN A 1 243 ? 21.686 0.024 25.763 1.00 84.62 243 ASN A CA 1
ATOM 1907 C C . ASN A 1 243 ? 22.742 -0.502 26.752 1.00 84.62 243 ASN A C 1
ATOM 1909 O O . ASN A 1 243 ? 23.890 -0.755 26.378 1.00 84.62 243 ASN A O 1
ATOM 1913 N N . ALA A 1 244 ? 22.346 -0.710 28.009 1.00 83.31 244 ALA A N 1
ATOM 1914 C CA . ALA A 1 244 ? 23.244 -1.134 29.078 1.00 83.31 244 ALA A CA 1
ATOM 1915 C C . ALA A 1 244 ? 23.865 -2.518 28.841 1.00 83.31 244 ALA A C 1
ATOM 1917 O O . ALA A 1 244 ? 25.006 -2.761 29.233 1.00 83.31 244 ALA A O 1
ATOM 1918 N N . LYS A 1 245 ? 23.129 -3.435 28.202 1.00 75.50 245 LYS A N 1
ATOM 1919 C CA . LYS A 1 245 ? 23.584 -4.814 27.967 1.00 75.50 245 LYS A CA 1
ATOM 1920 C C . LYS A 1 245 ? 24.566 -4.885 26.805 1.00 75.50 245 LYS A C 1
ATOM 1922 O O . LYS A 1 245 ? 25.616 -5.512 26.923 1.00 75.50 245 LYS A O 1
ATOM 1927 N N . GLU A 1 246 ? 24.240 -4.211 25.708 1.00 70.38 246 GLU A N 1
ATOM 1928 C CA . GLU A 1 246 ? 25.036 -4.229 24.475 1.00 70.38 246 GLU A CA 1
ATOM 1929 C C . GLU A 1 246 ? 26.298 -3.366 24.594 1.00 70.38 246 GLU A C 1
ATOM 1931 O O . GLU A 1 246 ? 27.345 -3.713 24.049 1.00 70.38 246 GLU A O 1
ATOM 1936 N N . HIS A 1 247 ? 26.233 -2.291 25.382 1.00 76.44 247 HIS A N 1
ATOM 1937 C CA . HIS A 1 247 ? 27.316 -1.322 25.532 1.00 76.44 247 HIS A CA 1
ATOM 1938 C C . HIS A 1 247 ? 27.810 -1.185 26.980 1.00 76.44 247 HIS A C 1
ATOM 1940 O O . HIS A 1 247 ? 28.293 -0.131 27.389 1.00 76.44 247 HIS A O 1
ATOM 1946 N N . SER A 1 248 ? 27.768 -2.280 27.744 1.00 67.75 248 SER A N 1
ATOM 1947 C CA . SER A 1 248 ? 28.257 -2.353 29.135 1.00 67.75 248 SER A CA 1
ATOM 1948 C C . SER A 1 248 ? 29.712 -1.888 29.322 1.00 67.75 248 SER A C 1
ATOM 1950 O O . SER A 1 248 ? 30.077 -1.395 30.387 1.00 67.75 248 SER A O 1
ATOM 1952 N N . ASN A 1 249 ? 30.539 -2.007 28.277 1.00 70.06 249 ASN A N 1
ATOM 1953 C CA . ASN A 1 249 ? 31.949 -1.608 28.270 1.00 70.06 249 ASN A CA 1
ATOM 1954 C C . ASN A 1 249 ? 32.222 -0.270 27.562 1.00 70.06 249 ASN A C 1
ATOM 1956 O O . ASN A 1 249 ? 33.391 0.049 27.327 1.00 70.06 249 ASN A O 1
ATOM 1960 N N . ALA A 1 250 ? 31.191 0.500 27.197 1.00 75.44 250 ALA A N 1
ATOM 1961 C CA . ALA A 1 250 ? 31.379 1.782 26.526 1.00 75.44 250 ALA A CA 1
ATOM 1962 C C . ALA A 1 250 ? 32.236 2.736 27.371 1.00 75.44 250 ALA A C 1
ATOM 1964 O O . ALA A 1 250 ? 32.061 2.883 28.584 1.00 75.44 250 ALA A O 1
ATOM 1965 N N . ARG A 1 251 ? 33.190 3.393 26.711 1.00 82.25 251 ARG A N 1
ATOM 1966 C CA . ARG A 1 251 ? 34.087 4.398 27.298 1.00 82.25 251 ARG A CA 1
ATOM 1967 C C . ARG A 1 251 ? 34.032 5.685 26.482 1.00 82.25 251 ARG A C 1
ATOM 1969 O O . ARG A 1 251 ? 33.672 5.614 25.308 1.00 82.25 251 ARG A O 1
ATOM 1976 N N . PRO A 1 252 ? 34.424 6.834 27.051 1.00 85.69 252 PRO A N 1
ATOM 1977 C CA . PRO A 1 252 ? 34.621 8.040 26.260 1.00 85.69 252 PRO A CA 1
ATOM 1978 C C . PRO A 1 252 ? 35.537 7.773 25.057 1.00 85.69 252 PRO A C 1
ATOM 1980 O O . PRO A 1 252 ? 36.558 7.094 25.199 1.00 85.69 252 PRO A O 1
ATOM 1983 N N . GLY A 1 253 ? 35.143 8.250 23.881 1.00 83.06 253 GLY A N 1
ATOM 1984 C CA . GLY A 1 253 ? 35.813 7.945 22.620 1.00 83.06 253 GLY A CA 1
ATOM 1985 C C . GLY A 1 253 ? 34.933 8.190 21.397 1.00 83.06 253 GLY A C 1
ATOM 1986 O O . GLY A 1 253 ? 33.773 8.587 21.516 1.00 83.06 253 GLY A O 1
ATOM 1987 N N . ILE A 1 254 ? 35.512 7.962 20.220 1.00 78.50 254 ILE A N 1
ATOM 1988 C CA . ILE A 1 254 ? 34.842 8.141 18.931 1.00 78.50 254 ILE A CA 1
ATOM 1989 C C . ILE A 1 254 ? 34.191 6.824 18.515 1.00 78.50 254 ILE A C 1
ATOM 1991 O O . ILE A 1 254 ? 34.850 5.782 18.443 1.00 78.50 254 ILE A O 1
ATOM 1995 N N . TYR A 1 255 ? 32.898 6.892 18.223 1.00 79.94 255 TYR A N 1
ATOM 1996 C CA . TYR A 1 255 ? 32.095 5.767 17.769 1.00 79.94 255 TYR A CA 1
ATOM 1997 C C . TYR A 1 255 ? 31.437 6.094 16.442 1.00 79.94 255 TYR A C 1
ATOM 1999 O O . TYR A 1 255 ? 31.073 7.243 16.178 1.00 79.94 255 TYR A O 1
ATOM 2007 N N . MET A 1 256 ? 31.256 5.056 15.633 1.00 72.88 256 MET A N 1
ATOM 2008 C CA . MET A 1 256 ? 30.387 5.124 14.476 1.00 72.88 256 MET A CA 1
ATOM 2009 C C . MET A 1 256 ? 28.967 4.807 14.924 1.00 72.88 256 MET A C 1
ATOM 2011 O O . MET A 1 256 ? 28.725 3.716 15.442 1.00 72.88 256 MET A O 1
ATOM 2015 N N . CYS A 1 257 ? 28.049 5.757 14.758 1.00 71.88 257 CYS A N 1
ATOM 2016 C CA . CYS A 1 257 ? 26.635 5.500 14.987 1.00 71.88 257 CYS A CA 1
ATOM 2017 C C . CYS A 1 257 ? 25.957 5.237 13.645 1.00 71.88 257 CYS A C 1
ATOM 2019 O O . CYS A 1 257 ? 26.140 5.967 12.679 1.00 71.88 257 CYS A O 1
ATOM 2021 N N . THR A 1 258 ? 25.189 4.165 13.550 1.00 60.69 258 THR A N 1
ATOM 2022 C CA . THR A 1 258 ? 24.470 3.827 12.308 1.00 60.69 258 THR A CA 1
ATOM 2023 C C . THR A 1 258 ? 22.960 3.807 12.507 1.00 60.69 258 THR A C 1
ATOM 2025 O O . THR A 1 258 ? 22.205 3.752 11.539 1.00 60.69 258 THR A O 1
ATOM 2028 N N . SER A 1 259 ? 22.500 3.921 13.757 1.00 62.56 259 SER A N 1
ATOM 2029 C CA . SER A 1 259 ? 21.085 3.932 14.117 1.00 62.56 259 SER A CA 1
ATOM 2030 C C . SER A 1 259 ? 20.851 4.727 15.400 1.00 62.56 259 SER A C 1
ATOM 2032 O O . SER A 1 259 ? 21.431 4.414 16.440 1.00 62.56 259 SER A O 1
ATOM 2034 N N . HIS A 1 260 ? 19.946 5.707 15.347 1.00 75.62 260 HIS A N 1
ATOM 2035 C CA . HIS A 1 260 ? 19.557 6.532 16.491 1.00 75.62 260 HIS A CA 1
ATOM 2036 C C . HIS A 1 260 ? 18.075 6.941 16.433 1.00 75.62 260 HIS A C 1
ATOM 2038 O O . HIS A 1 260 ? 17.452 6.860 15.374 1.00 75.62 260 HIS A O 1
ATOM 2044 N N . CYS A 1 261 ? 17.505 7.376 17.559 1.00 64.62 261 CYS A N 1
ATOM 2045 C CA . CYS A 1 261 ? 16.198 8.042 17.607 1.00 64.62 261 CYS A CA 1
ATOM 2046 C C . CYS A 1 261 ? 16.107 9.016 18.788 1.00 64.62 261 CYS A C 1
ATOM 2048 O O . CYS A 1 261 ? 16.844 8.873 19.759 1.00 64.62 261 CYS A O 1
ATOM 2050 N N . ASP A 1 262 ? 15.169 9.958 18.740 1.00 73.62 262 ASP A N 1
ATOM 2051 C CA . ASP A 1 262 ? 14.923 10.894 19.839 1.00 73.62 262 ASP A CA 1
ATOM 2052 C C . ASP A 1 262 ? 13.791 10.389 20.738 1.00 73.62 262 ASP A C 1
ATOM 2054 O O . ASP A 1 262 ? 12.756 9.930 20.248 1.00 73.62 262 ASP A O 1
ATOM 2058 N N . ILE A 1 263 ? 13.972 10.480 22.055 1.00 70.38 263 ILE A N 1
ATOM 2059 C CA . ILE A 1 263 ? 12.934 10.190 23.050 1.00 70.38 263 ILE A CA 1
ATOM 2060 C C . ILE A 1 263 ? 12.868 11.297 24.104 1.00 70.38 263 ILE A C 1
ATOM 2062 O O . ILE A 1 263 ? 13.862 11.965 24.379 1.00 70.38 263 ILE A O 1
ATOM 2066 N N . MET A 1 264 ? 11.702 11.462 24.730 1.00 72.81 264 MET A N 1
ATOM 2067 C CA . MET A 1 264 ? 11.524 12.357 25.876 1.00 72.81 264 MET A CA 1
ATOM 2068 C C . MET A 1 264 ? 11.387 11.565 27.175 1.00 72.81 264 MET A C 1
ATOM 2070 O O . MET A 1 264 ? 10.586 10.632 27.253 1.00 72.81 264 MET A O 1
ATOM 2074 N N . ILE A 1 265 ? 12.146 11.963 28.196 1.00 75.44 265 ILE A N 1
ATOM 2075 C CA . ILE A 1 265 ? 12.051 11.453 29.570 1.00 75.44 265 ILE A CA 1
ATOM 2076 C C . ILE A 1 265 ? 12.035 12.665 30.500 1.00 75.44 265 ILE A C 1
ATOM 2078 O O . ILE A 1 265 ? 12.951 13.482 30.433 1.00 75.44 265 ILE A O 1
ATOM 2082 N N . ASP A 1 266 ? 11.003 12.788 31.339 1.00 78.44 266 ASP A N 1
ATOM 2083 C CA . ASP A 1 266 ? 10.842 13.886 32.307 1.00 78.44 266 ASP A CA 1
ATOM 2084 C C . ASP A 1 266 ? 11.055 15.281 31.684 1.00 78.44 266 ASP A C 1
ATOM 2086 O O . ASP A 1 266 ? 11.838 16.090 32.174 1.00 78.44 266 ASP A O 1
ATOM 2090 N N . GLU A 1 267 ? 10.391 15.535 30.547 1.00 75.12 267 GLU A N 1
ATOM 2091 C CA . GLU A 1 267 ? 10.466 16.789 29.769 1.00 75.12 267 GLU A CA 1
ATOM 2092 C C . GLU A 1 267 ? 11.847 17.115 29.164 1.00 75.12 267 GLU A C 1
ATOM 2094 O O . GLU A 1 267 ? 12.039 18.176 28.567 1.00 75.12 267 GLU A O 1
ATOM 2099 N N . MET A 1 268 ? 12.806 16.188 29.238 1.00 73.81 268 MET A N 1
ATOM 2100 C CA . MET A 1 268 ? 14.110 16.306 28.589 1.00 73.81 268 MET A CA 1
ATOM 2101 C C . MET A 1 268 ? 14.212 15.415 27.350 1.00 73.81 268 MET A C 1
ATOM 2103 O O . MET A 1 268 ? 13.829 14.245 27.370 1.00 73.81 268 MET A O 1
ATOM 2107 N N . ASN A 1 269 ? 14.779 15.967 26.274 1.00 78.44 269 ASN A N 1
ATOM 2108 C CA . ASN A 1 269 ? 15.069 15.232 25.043 1.00 78.44 269 ASN A CA 1
ATOM 2109 C C . ASN A 1 269 ? 16.390 14.465 25.163 1.00 78.44 269 ASN A C 1
ATOM 2111 O O . ASN A 1 269 ? 17.420 15.036 25.529 1.00 78.44 269 ASN A O 1
ATOM 2115 N N . TYR A 1 270 ? 16.359 13.194 24.782 1.00 81.00 270 TYR A N 1
ATOM 2116 C CA . TYR A 1 270 ? 17.507 12.303 24.720 1.00 81.00 270 TYR A CA 1
ATOM 2117 C C . TYR A 1 270 ? 17.613 11.668 23.337 1.00 81.00 270 TYR A C 1
ATOM 2119 O O . TYR A 1 270 ? 16.611 11.229 22.780 1.00 81.00 270 TYR A O 1
ATOM 2127 N N . VAL A 1 271 ? 18.837 11.540 22.827 1.00 81.12 271 VAL A N 1
ATOM 2128 C CA . VAL A 1 271 ? 19.125 10.780 21.603 1.00 81.12 271 VAL A CA 1
ATOM 2129 C C . VAL A 1 271 ? 19.549 9.362 21.982 1.00 81.12 271 VAL A C 1
ATOM 2131 O O . VAL A 1 271 ? 20.619 9.151 22.553 1.00 81.12 271 VAL A O 1
ATOM 2134 N N . VAL A 1 272 ? 18.732 8.363 21.677 1.00 79.00 272 VAL A N 1
ATOM 2135 C CA . VAL A 1 272 ? 19.095 6.957 21.873 1.00 79.00 272 VAL A CA 1
ATOM 2136 C C . VAL A 1 272 ? 20.001 6.509 20.730 1.00 79.00 272 VAL A C 1
ATOM 2138 O O . VAL A 1 272 ? 19.601 6.571 19.571 1.00 79.00 272 VAL A O 1
ATOM 2141 N N . LEU A 1 273 ? 21.214 6.057 21.048 1.00 81.94 273 LEU A N 1
ATOM 2142 C CA . LEU A 1 273 ? 22.209 5.550 20.100 1.00 81.94 273 LEU A CA 1
ATOM 2143 C C . LEU A 1 273 ? 22.163 4.015 20.131 1.00 81.94 273 LEU A C 1
ATOM 2145 O O . LEU A 1 273 ? 22.653 3.390 21.072 1.00 81.94 273 LEU A O 1
ATOM 2149 N N . TRP A 1 274 ? 21.533 3.407 19.126 1.00 73.94 274 TRP A N 1
ATOM 2150 C CA . TRP A 1 274 ? 21.223 1.971 19.111 1.00 73.94 274 TRP A CA 1
ATOM 2151 C C . TRP A 1 274 ? 22.361 1.094 18.601 1.00 73.94 274 TRP A C 1
ATOM 2153 O O . TRP A 1 274 ? 22.476 -0.055 19.009 1.00 73.94 274 TRP A O 1
ATOM 2163 N N . GLN A 1 275 ? 23.168 1.602 17.673 1.00 70.75 275 GLN A N 1
ATOM 2164 C CA . GLN A 1 275 ? 24.288 0.863 17.097 1.00 70.75 275 GLN A CA 1
ATOM 2165 C C . GLN A 1 275 ? 25.537 1.727 17.187 1.00 70.75 275 GLN A C 1
ATOM 2167 O O . GLN A 1 275 ? 25.661 2.688 16.434 1.00 70.75 275 GLN A O 1
ATOM 2172 N N . LEU A 1 276 ? 26.423 1.395 18.130 1.00 73.38 276 LEU A N 1
ATOM 2173 C CA . LEU A 1 276 ? 27.721 2.042 18.318 1.00 73.38 276 LEU A CA 1
ATOM 2174 C C . LEU A 1 276 ? 28.851 1.060 18.012 1.00 73.38 276 LEU A C 1
ATOM 2176 O O . LEU A 1 276 ? 29.143 0.170 18.814 1.00 73.38 276 LEU A O 1
ATOM 2180 N N . ASP A 1 277 ? 29.524 1.272 16.886 1.00 69.06 277 ASP A N 1
ATOM 2181 C CA . ASP A 1 277 ? 30.714 0.517 16.507 1.00 69.06 277 ASP A CA 1
ATOM 2182 C C . ASP A 1 277 ? 31.984 1.305 16.855 1.00 69.06 277 ASP A C 1
ATOM 2184 O O . ASP A 1 277 ? 32.077 2.516 16.639 1.00 69.06 277 ASP A O 1
ATOM 2188 N N . SER A 1 278 ? 33.000 0.628 17.397 1.00 61.28 278 SER A N 1
ATOM 2189 C CA . SER A 1 278 ? 34.302 1.248 17.672 1.00 61.28 278 SER A CA 1
ATOM 2190 C C . SER A 1 278 ? 34.975 1.670 16.363 1.00 61.28 278 SER A C 1
ATOM 2192 O O . SER A 1 278 ? 35.177 0.826 15.485 1.00 61.28 278 SER A O 1
ATOM 2194 N N . TYR A 1 279 ? 35.359 2.943 16.248 1.00 46.00 279 TYR A N 1
ATOM 2195 C CA . TYR A 1 279 ? 36.002 3.485 15.050 1.00 46.00 279 TYR A CA 1
ATOM 2196 C C . TYR A 1 279 ? 37.298 2.724 14.706 1.00 46.00 279 TYR A C 1
ATOM 2198 O O . TYR A 1 279 ? 38.222 2.653 15.518 1.00 46.00 279 TYR A O 1
ATOM 2206 N N . LYS A 1 280 ? 37.382 2.158 13.493 1.00 38.53 280 LYS A N 1
ATOM 2207 C CA . LYS A 1 280 ? 38.624 1.631 12.902 1.00 38.53 280 LYS A CA 1
ATOM 2208 C C . LYS A 1 280 ? 38.958 2.473 11.665 1.00 38.53 280 LYS A C 1
ATOM 2210 O O . LYS A 1 280 ? 38.109 2.548 10.778 1.00 38.53 280 LYS A O 1
ATOM 2215 N N . PRO A 1 281 ? 40.146 3.094 11.576 1.00 31.38 281 PRO A N 1
ATOM 2216 C CA . PRO A 1 281 ? 40.481 3.944 10.440 1.00 31.38 281 PRO A CA 1
ATOM 2217 C C . PRO A 1 281 ? 40.602 3.096 9.168 1.00 31.38 281 PRO A C 1
ATOM 2219 O O . PRO A 1 281 ? 41.397 2.158 9.111 1.00 31.38 281 PRO A O 1
ATOM 2222 N N . PHE A 1 282 ? 39.800 3.419 8.155 1.00 26.97 282 PHE A N 1
ATOM 2223 C CA . PHE A 1 282 ? 39.963 2.917 6.792 1.00 26.97 282 PHE A CA 1
ATOM 2224 C C . PHE A 1 282 ? 40.832 3.902 5.998 1.00 26.97 282 PHE A C 1
ATOM 2226 O O . PHE A 1 282 ? 40.674 5.113 6.130 1.00 26.97 282 PHE A O 1
ATOM 2233 N N . HIS A 1 283 ? 41.762 3.366 5.205 1.00 29.89 283 HIS A N 1
ATOM 2234 C CA . HIS A 1 283 ? 42.702 4.126 4.380 1.00 29.89 283 HIS A CA 1
ATOM 2235 C C . HIS A 1 283 ? 42.000 5.043 3.362 1.00 29.89 283 HIS A C 1
ATOM 2237 O O . HIS A 1 283 ? 41.030 4.647 2.715 1.00 29.89 283 HIS A O 1
ATOM 2243 N N . GLU A 1 284 ? 42.539 6.256 3.233 1.00 25.91 284 GLU A N 1
ATOM 2244 C CA . GLU A 1 284 ? 42.072 7.358 2.386 1.00 25.91 284 GLU A CA 1
ATOM 2245 C C . GLU A 1 284 ? 42.044 7.041 0.883 1.00 25.91 284 GLU A C 1
ATOM 2247 O O . GLU A 1 284 ? 42.955 6.394 0.357 1.00 25.91 284 GLU A O 1
ATOM 2252 N N . PRO A 1 285 ? 41.096 7.654 0.156 1.00 27.00 285 PRO A N 1
ATOM 2253 C CA . PRO A 1 285 ? 41.325 8.098 -1.211 1.00 27.00 285 PRO A CA 1
ATOM 2254 C C . PRO A 1 285 ? 41.205 9.631 -1.350 1.00 27.00 285 PRO A C 1
ATOM 2256 O O . PRO A 1 285 ? 40.154 10.212 -1.107 1.00 27.00 285 PRO A O 1
ATOM 2259 N N . VAL A 1 286 ? 42.330 10.223 -1.768 1.00 27.22 286 VAL A N 1
ATOM 2260 C CA . VAL A 1 286 ? 42.600 11.461 -2.537 1.00 27.22 286 VAL A CA 1
ATOM 2261 C C . VAL A 1 286 ? 41.526 12.569 -2.578 1.00 27.22 286 VAL A C 1
ATOM 2263 O O . VAL A 1 286 ? 40.459 12.423 -3.171 1.00 27.22 286 VAL A O 1
ATOM 2266 N N . GLU A 1 287 ? 41.912 13.740 -2.055 1.00 28.34 287 GLU A N 1
ATOM 2267 C CA . GLU A 1 287 ? 41.195 15.021 -2.094 1.00 28.34 287 GLU A CA 1
ATOM 2268 C C . GLU A 1 287 ? 40.962 15.574 -3.515 1.00 28.34 287 GLU A C 1
ATOM 2270 O O . GLU A 1 287 ? 41.891 15.718 -4.313 1.00 28.34 287 GLU A O 1
ATOM 2275 N N . HIS A 1 288 ? 39.741 16.051 -3.773 1.00 28.58 288 HIS A N 1
ATOM 2276 C CA . HIS A 1 288 ? 39.498 17.143 -4.717 1.00 28.58 288 HIS A CA 1
ATOM 2277 C C . HIS A 1 288 ? 39.002 18.375 -3.950 1.00 28.58 288 HIS A C 1
ATOM 2279 O O . HIS A 1 288 ? 38.056 18.301 -3.167 1.00 28.58 288 HIS A O 1
ATOM 2285 N N . GLN A 1 289 ? 39.686 19.502 -4.161 1.00 27.33 289 GLN A N 1
ATOM 2286 C CA . GLN A 1 289 ? 39.488 20.762 -3.444 1.00 27.33 289 GLN A CA 1
ATOM 2287 C C . GLN A 1 289 ? 38.099 21.389 -3.687 1.00 27.33 289 GLN A C 1
ATOM 2289 O O . GLN A 1 289 ? 37.592 21.339 -4.810 1.00 27.33 289 GLN A O 1
ATOM 2294 N N . PRO A 1 290 ? 37.512 22.063 -2.679 1.00 30.80 290 PRO A N 1
ATOM 2295 C CA . PRO A 1 290 ? 36.258 22.789 -2.826 1.00 30.80 290 PRO A CA 1
ATOM 2296 C C . PRO A 1 290 ? 36.464 24.169 -3.472 1.00 30.80 290 PRO A C 1
ATOM 2298 O O . PRO A 1 290 ? 37.276 24.982 -3.028 1.00 30.80 290 PRO A O 1
ATOM 2301 N N . THR A 1 291 ? 35.669 24.470 -4.498 1.00 29.47 291 THR A N 1
ATOM 2302 C CA . THR A 1 291 ? 35.492 25.828 -5.032 1.00 29.47 291 THR A CA 1
ATOM 2303 C C . THR A 1 291 ? 34.764 26.726 -4.026 1.00 29.47 291 THR A C 1
ATOM 2305 O O . THR A 1 291 ? 33.743 26.342 -3.460 1.00 29.47 291 THR A O 1
ATOM 2308 N N . GLN A 1 292 ? 35.306 27.930 -3.823 1.00 32.00 292 GLN A N 1
ATOM 2309 C CA . GLN A 1 292 ? 34.854 28.956 -2.873 1.00 32.00 292 GLN A CA 1
ATOM 2310 C C . GLN A 1 292 ? 33.412 29.464 -3.105 1.00 32.00 292 GLN A C 1
ATOM 2312 O O . GLN A 1 292 ? 32.929 29.442 -4.240 1.00 32.00 292 GLN A O 1
ATOM 2317 N N . PRO A 1 293 ? 32.745 30.010 -2.065 1.00 36.59 293 PRO A N 1
ATOM 2318 C CA . PRO A 1 293 ? 31.422 30.617 -2.188 1.00 36.59 293 PRO A CA 1
ATOM 2319 C C . PRO A 1 293 ? 31.500 32.008 -2.840 1.00 36.59 293 PRO A C 1
ATOM 2321 O O . PRO A 1 293 ? 32.370 32.814 -2.508 1.00 36.59 293 PRO A O 1
ATOM 2324 N N . ARG A 1 294 ? 30.561 32.314 -3.744 1.00 29.91 294 ARG A N 1
ATOM 2325 C CA . ARG A 1 294 ? 30.332 33.678 -4.258 1.00 29.91 294 ARG A CA 1
ATOM 2326 C C . ARG A 1 294 ? 29.219 34.385 -3.468 1.00 29.91 294 ARG A C 1
ATOM 2328 O O . ARG A 1 294 ? 28.336 33.710 -2.942 1.00 29.91 294 ARG A O 1
ATOM 2335 N N . PRO A 1 295 ? 29.273 35.725 -3.357 1.00 39.31 295 PRO A N 1
ATOM 2336 C CA . PRO A 1 295 ? 28.468 36.495 -2.417 1.00 39.31 295 PRO A CA 1
ATOM 2337 C C . PRO A 1 295 ? 27.054 36.796 -2.936 1.00 39.31 295 PRO A C 1
ATOM 2339 O O . PRO A 1 295 ? 26.777 36.750 -4.130 1.00 39.31 295 PRO A O 1
ATOM 2342 N N . SER A 1 296 ? 26.181 37.140 -1.991 1.00 51.44 296 SER A N 1
ATOM 2343 C CA . SER A 1 296 ? 24.788 37.565 -2.148 1.00 51.44 296 SER A CA 1
ATOM 2344 C C . SER A 1 296 ? 24.591 38.815 -3.021 1.00 51.44 296 SER A C 1
ATOM 2346 O O . SER A 1 296 ? 25.220 39.841 -2.756 1.00 51.44 296 SER A O 1
ATOM 2348 N N . GLY A 1 297 ? 23.609 38.763 -3.934 1.00 41.62 297 GLY A N 1
ATOM 2349 C CA . GLY A 1 297 ? 22.874 39.930 -4.448 1.00 41.62 297 GLY A CA 1
ATOM 2350 C C . GLY A 1 297 ? 22.602 39.936 -5.962 1.00 41.62 297 GLY A C 1
ATOM 2351 O O . GLY A 1 297 ? 23.556 40.066 -6.721 1.00 41.62 297 GLY A O 1
ATOM 2352 N N . ARG A 1 298 ? 21.299 39.961 -6.333 1.00 44.22 298 ARG A N 1
ATOM 2353 C CA . ARG A 1 298 ? 20.690 40.121 -7.690 1.00 44.22 298 ARG A CA 1
ATOM 2354 C C . ARG A 1 298 ? 20.800 38.832 -8.538 1.00 44.22 298 ARG A C 1
ATOM 2356 O O . ARG A 1 298 ? 21.899 38.333 -8.703 1.00 44.22 298 ARG A O 1
ATOM 2363 N N . ASP A 1 299 ? 19.740 38.118 -8.941 1.00 41.50 299 ASP A N 1
ATOM 2364 C CA . ASP A 1 299 ? 18.535 38.516 -9.691 1.00 41.50 299 ASP A CA 1
ATOM 2365 C C . ASP A 1 299 ? 17.315 37.590 -9.393 1.00 41.50 299 ASP A C 1
ATOM 2367 O O . ASP A 1 299 ? 16.981 36.695 -10.171 1.00 41.50 299 ASP A O 1
ATOM 2371 N N . ASP A 1 300 ? 16.600 37.782 -8.277 1.00 47.78 300 ASP A N 1
ATOM 2372 C CA . ASP A 1 300 ? 15.392 36.973 -7.977 1.00 47.78 300 ASP A CA 1
ATOM 2373 C C . ASP A 1 300 ? 14.167 37.343 -8.851 1.00 47.78 300 ASP A C 1
ATOM 2375 O O . ASP A 1 300 ? 13.154 36.640 -8.842 1.00 47.78 300 ASP A O 1
ATOM 2379 N N . GLU A 1 301 ? 14.236 38.429 -9.631 1.00 48.69 301 GLU A N 1
ATOM 2380 C CA . GLU A 1 301 ? 13.125 38.904 -10.474 1.00 48.69 301 GLU A CA 1
ATOM 2381 C C . GLU A 1 301 ? 13.007 38.176 -11.828 1.00 48.69 301 GLU A C 1
ATOM 2383 O O . GLU A 1 301 ? 11.922 38.154 -12.413 1.00 48.69 301 GLU A O 1
ATOM 2388 N N . GLU A 1 302 ? 14.067 37.517 -12.313 1.00 54.75 302 GLU A N 1
ATOM 2389 C CA . GLU A 1 302 ? 14.041 36.804 -13.605 1.00 54.75 302 GLU A CA 1
ATOM 2390 C C . GLU A 1 302 ? 13.761 35.297 -13.490 1.00 54.75 302 GLU A C 1
ATOM 2392 O O . GLU A 1 302 ? 13.476 34.638 -14.494 1.00 54.75 302 GLU A O 1
ATOM 2397 N N . THR A 1 303 ? 13.776 34.736 -12.277 1.00 70.94 303 THR A N 1
ATOM 2398 C CA . THR A 1 303 ? 13.589 33.292 -12.082 1.00 70.94 303 THR A CA 1
ATOM 2399 C C . THR A 1 303 ? 12.113 32.900 -12.218 1.00 70.94 303 THR A C 1
ATOM 2401 O O . THR A 1 303 ? 11.233 33.445 -11.547 1.00 70.94 303 THR A O 1
ATOM 2404 N N . VAL A 1 304 ? 11.823 31.934 -13.097 1.00 76.94 304 VAL A N 1
ATOM 2405 C CA . VAL A 1 304 ? 10.480 31.357 -13.267 1.00 76.94 304 VAL A CA 1
ATOM 2406 C C . VAL A 1 304 ? 10.300 30.199 -12.290 1.00 76.94 304 VAL A C 1
ATOM 2408 O O . VAL A 1 304 ? 11.054 29.229 -12.322 1.00 76.94 304 VAL A O 1
ATOM 2411 N N . HIS A 1 305 ? 9.271 30.271 -11.448 1.00 82.75 305 HIS A N 1
ATOM 2412 C CA . HIS A 1 305 ? 8.926 29.210 -10.506 1.00 82.75 305 HIS A CA 1
ATOM 2413 C C . HIS A 1 305 ? 7.627 28.517 -10.919 1.00 82.75 305 HIS A C 1
ATOM 2415 O O . HIS A 1 305 ? 6.605 29.178 -11.109 1.00 82.75 305 HIS A O 1
ATOM 2421 N N . CYS A 1 306 ? 7.652 27.185 -10.978 1.00 87.00 306 CYS A N 1
ATOM 2422 C CA . CYS A 1 306 ? 6.510 26.335 -11.309 1.00 87.00 306 CYS A CA 1
ATOM 2423 C C . CYS A 1 306 ? 6.001 25.604 -10.063 1.00 87.00 306 CYS A C 1
ATOM 2425 O O . CYS A 1 306 ? 6.783 24.932 -9.391 1.00 87.00 306 CYS A O 1
ATOM 2427 N N . LEU A 1 307 ? 4.700 25.698 -9.776 1.00 89.19 307 LEU A N 1
ATOM 2428 C CA . LEU A 1 307 ? 4.053 24.969 -8.681 1.00 89.19 307 LEU A CA 1
ATOM 2429 C C . LEU A 1 307 ? 2.839 24.169 -9.173 1.00 89.19 307 LEU A C 1
ATOM 2431 O O . LEU A 1 307 ? 2.147 24.612 -10.096 1.00 89.19 307 LEU A O 1
ATOM 2435 N N . PRO A 1 308 ? 2.545 23.011 -8.556 1.00 92.06 308 PRO A N 1
ATOM 2436 C CA . PRO A 1 308 ? 1.365 22.229 -8.888 1.00 92.06 308 PRO A CA 1
ATOM 2437 C C . PRO A 1 308 ? 0.093 22.773 -8.212 1.00 92.06 308 PRO A C 1
ATOM 2439 O O . PRO A 1 308 ? 0.111 23.168 -7.047 1.00 92.06 308 PRO A O 1
ATOM 2442 N N . PHE A 1 309 ? -1.036 22.739 -8.926 1.00 93.31 309 PHE A N 1
ATOM 2443 C CA . PHE A 1 309 ? -2.356 23.168 -8.453 1.00 93.31 309 PHE A CA 1
ATOM 2444 C C . PHE A 1 309 ? -3.407 22.076 -8.691 1.00 93.31 309 PHE A C 1
ATOM 2446 O O . PHE A 1 309 ? -3.604 21.624 -9.823 1.00 93.31 309 PHE A O 1
ATOM 2453 N N . LYS A 1 310 ? -4.125 21.681 -7.627 1.00 90.69 310 LYS A N 1
ATOM 2454 C CA . LYS A 1 310 ? -5.322 20.826 -7.733 1.00 90.69 310 LYS A CA 1
ATOM 2455 C C . LYS A 1 310 ? -6.455 21.607 -8.387 1.00 90.69 310 LYS A C 1
ATOM 2457 O O . LYS A 1 310 ? -6.677 22.768 -8.055 1.00 90.69 310 LYS A O 1
ATOM 2462 N N . VAL A 1 311 ? -7.216 20.940 -9.250 1.00 93.12 311 VAL A N 1
ATOM 2463 C CA . VAL A 1 311 ? -8.461 21.480 -9.803 1.00 93.12 311 VAL A CA 1
ATOM 2464 C C . VAL A 1 311 ? -9.643 20.900 -9.034 1.00 93.12 311 VAL A C 1
ATOM 2466 O O . VAL A 1 311 ? -9.771 19.685 -8.883 1.00 93.12 311 VAL A O 1
ATOM 2469 N N . VAL A 1 312 ? -10.516 21.770 -8.534 1.00 91.38 312 VAL A N 1
ATOM 2470 C CA . VAL A 1 312 ? -11.704 21.390 -7.761 1.00 91.38 312 VAL A CA 1
ATOM 2471 C C . VAL A 1 312 ? -12.958 21.372 -8.630 1.00 91.38 312 VAL A C 1
ATOM 2473 O O . VAL A 1 312 ? -13.050 22.035 -9.665 1.00 91.38 312 VAL A O 1
ATOM 2476 N N . GLY A 1 313 ? -13.953 20.591 -8.203 1.00 88.00 313 GLY A N 1
ATOM 2477 C CA . GLY A 1 313 ? -15.238 20.480 -8.897 1.00 88.00 313 GLY A CA 1
ATOM 2478 C C . GLY A 1 313 ? -15.182 19.710 -10.221 1.00 88.00 313 GLY A C 1
ATOM 2479 O O . GLY A 1 313 ? -16.105 19.838 -11.028 1.00 88.00 313 GLY A O 1
ATOM 2480 N N . THR A 1 314 ? -14.135 18.911 -10.454 1.00 89.62 314 THR A N 1
ATOM 2481 C CA . THR A 1 314 ? -13.971 18.098 -11.673 1.00 89.62 314 THR A CA 1
ATOM 2482 C C . THR A 1 314 ? -15.094 17.084 -11.861 1.00 89.62 314 THR A C 1
ATOM 2484 O O . THR A 1 314 ? -15.559 16.868 -12.976 1.00 89.62 314 THR A O 1
ATOM 2487 N N . CYS A 1 315 ? -15.593 16.508 -10.767 1.00 85.88 315 CYS A N 1
ATOM 2488 C CA . CYS A 1 315 ? -16.646 15.490 -10.783 1.00 85.88 315 CYS A CA 1
ATOM 2489 C C . CYS A 1 315 ? -18.073 16.061 -10.693 1.00 85.88 315 CYS A C 1
ATOM 2491 O O . CYS A 1 315 ? -19.029 15.301 -10.625 1.00 85.88 315 CYS A O 1
ATOM 2493 N N . TYR A 1 316 ? -18.252 17.389 -10.674 1.00 84.81 316 TYR A N 1
ATOM 2494 C CA . TYR A 1 316 ? -19.573 18.007 -10.450 1.00 84.81 316 TYR A CA 1
ATOM 2495 C C . TYR A 1 316 ? -20.452 18.068 -11.709 1.00 84.81 316 TYR A C 1
ATOM 2497 O O . TYR A 1 316 ? -21.595 18.508 -11.640 1.00 84.81 316 TYR A O 1
ATOM 2505 N N . SER A 1 317 ? -19.926 17.666 -12.868 1.00 88.19 317 SER A N 1
ATOM 2506 C CA . SER A 1 317 ? -20.693 17.570 -14.111 1.00 88.19 317 SER A CA 1
ATOM 2507 C C . SER A 1 317 ? -20.192 16.409 -14.959 1.00 88.19 317 SER A C 1
ATOM 2509 O O . SER A 1 317 ? -18.983 16.220 -15.104 1.00 88.19 317 SER A O 1
ATOM 2511 N N . SER A 1 318 ? -21.122 15.695 -15.596 1.00 86.38 318 SER A N 1
ATOM 2512 C CA . SER A 1 318 ? -20.799 14.658 -16.580 1.00 86.38 318 SER A CA 1
ATOM 2513 C C . SER A 1 318 ? -19.989 15.215 -17.758 1.00 86.38 318 SER A C 1
ATOM 2515 O O . SER A 1 318 ? -19.080 14.545 -18.237 1.00 86.38 318 SER A O 1
ATOM 2517 N N . SER A 1 319 ? -20.235 16.465 -18.177 1.00 90.31 319 SER A N 1
ATOM 2518 C CA . SER A 1 319 ? -19.457 17.099 -19.254 1.00 90.31 319 SER A CA 1
ATOM 2519 C C . SER A 1 319 ? -17.975 17.258 -18.897 1.00 90.31 319 SER A C 1
ATOM 2521 O O . SER A 1 319 ? -17.114 16.950 -19.712 1.00 90.31 319 SER A O 1
ATOM 2523 N N . ARG A 1 320 ? -17.669 17.646 -17.650 1.00 93.44 320 ARG A N 1
ATOM 2524 C CA . ARG A 1 320 ? -16.287 17.775 -17.149 1.00 93.44 320 ARG A CA 1
ATOM 2525 C C . ARG A 1 320 ? -15.574 16.429 -17.125 1.00 93.44 320 ARG A C 1
ATOM 2527 O O . ARG A 1 320 ? -14.402 16.351 -17.469 1.00 93.44 320 ARG A O 1
ATOM 2534 N N . GLN A 1 321 ? -16.287 15.378 -16.727 1.00 93.88 321 GLN A N 1
ATOM 2535 C CA . GLN A 1 321 ? -15.740 14.027 -16.662 1.00 93.88 321 GLN A CA 1
ATOM 2536 C C . GLN A 1 321 ? -15.412 13.471 -18.045 1.00 93.88 321 GLN A C 1
ATOM 2538 O O . GLN A 1 321 ? -14.312 12.969 -18.223 1.00 93.88 321 GLN A O 1
ATOM 2543 N N . LYS A 1 322 ? -16.289 13.664 -19.036 1.00 91.50 322 LYS A N 1
ATOM 2544 C CA . LYS A 1 322 ? -16.011 13.279 -20.430 1.00 91.50 322 LYS A CA 1
ATOM 2545 C C . LYS A 1 322 ? -14.815 14.033 -21.018 1.00 91.50 322 LYS A C 1
ATOM 2547 O O . LYS A 1 322 ? -13.978 13.438 -21.688 1.00 91.50 322 LYS A O 1
ATOM 2552 N N . ALA A 1 323 ? -14.706 15.335 -20.744 1.00 93.38 323 ALA A N 1
ATOM 2553 C CA . ALA A 1 323 ? -13.555 16.132 -21.170 1.00 93.38 323 ALA A CA 1
ATOM 2554 C C . ALA A 1 323 ? -12.241 15.632 -20.537 1.00 93.38 323 ALA A C 1
ATOM 2556 O O . ALA A 1 323 ? -11.216 15.541 -21.209 1.00 93.38 323 ALA A O 1
ATOM 2557 N N . LEU A 1 324 ? -12.271 15.261 -19.253 1.00 94.25 324 LEU A N 1
ATOM 2558 C CA . LEU A 1 324 ? -11.101 14.745 -18.539 1.00 94.25 324 LEU A CA 1
ATOM 2559 C C . LEU A 1 324 ? -10.742 13.301 -18.901 1.00 94.25 324 LEU A C 1
ATOM 2561 O O . LEU A 1 324 ? -9.562 12.973 -18.921 1.00 94.25 324 LEU A O 1
ATOM 2565 N N . GLU A 1 325 ? -11.722 12.461 -19.210 1.00 93.38 325 GLU A N 1
ATOM 2566 C CA . GLU A 1 325 ? -11.513 11.117 -19.753 1.00 93.38 325 GLU A CA 1
ATOM 2567 C C . GLU A 1 325 ? -10.790 11.192 -21.103 1.00 93.38 325 GLU A C 1
ATOM 2569 O O . GLU A 1 325 ? -9.733 10.590 -21.270 1.00 93.38 325 GLU A O 1
ATOM 2574 N N . ARG A 1 326 ? -11.254 12.056 -22.018 1.00 92.56 326 ARG A N 1
ATOM 2575 C CA . ARG A 1 326 ? -10.537 12.323 -23.277 1.00 92.56 326 ARG A CA 1
ATOM 2576 C C . ARG A 1 326 ? -9.124 12.844 -23.036 1.00 92.56 326 ARG A C 1
ATOM 2578 O O . ARG A 1 326 ? -8.184 12.397 -23.686 1.00 92.56 326 ARG A O 1
ATOM 2585 N N . ALA A 1 327 ? -8.950 13.763 -22.085 1.00 90.31 327 ALA A N 1
ATOM 2586 C CA . ALA A 1 327 ? -7.626 14.276 -21.738 1.00 90.31 327 ALA A CA 1
ATOM 2587 C C . ALA A 1 327 ? -6.705 13.177 -21.183 1.00 90.31 327 ALA A C 1
ATOM 2589 O O . ALA A 1 327 ? -5.510 13.171 -21.471 1.00 90.31 327 ALA A O 1
ATOM 2590 N N . TYR A 1 328 ? -7.252 12.240 -20.407 1.00 92.19 328 TYR A N 1
ATOM 2591 C CA . TYR A 1 328 ? -6.526 11.079 -19.912 1.00 92.19 328 TYR A CA 1
ATOM 2592 C C . TYR A 1 328 ? -6.064 10.182 -21.062 1.00 92.19 328 TYR A C 1
ATOM 2594 O O . TYR A 1 328 ? -4.880 9.853 -21.128 1.00 92.19 328 TYR A O 1
ATOM 2602 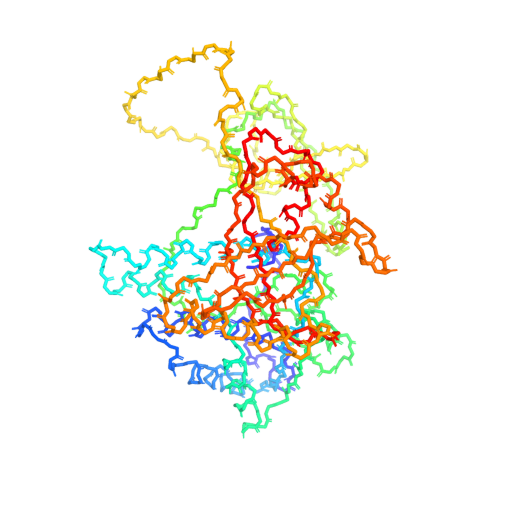N N . ASP A 1 329 ? -6.957 9.848 -21.993 1.00 87.88 329 ASP A N 1
ATOM 2603 C CA . ASP A 1 329 ? -6.615 9.016 -23.148 1.00 87.88 329 ASP A CA 1
ATOM 2604 C C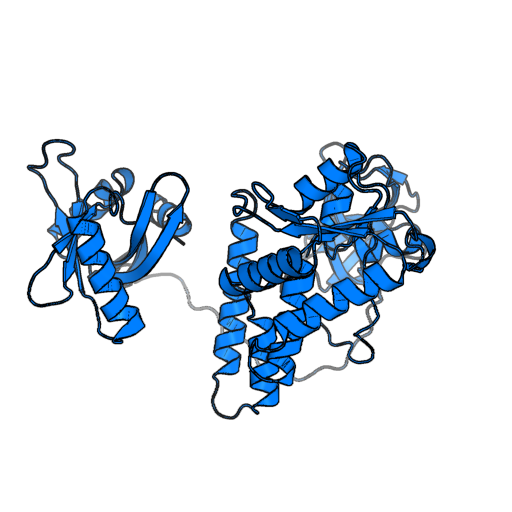 . ASP A 1 329 ? -5.564 9.692 -24.033 1.00 87.88 329 ASP A C 1
ATOM 2606 O O . ASP A 1 329 ? -4.604 9.058 -24.466 1.00 87.88 329 ASP A O 1
ATOM 2610 N N . PHE A 1 330 ? -5.675 11.002 -24.258 1.00 84.81 330 PHE A N 1
ATOM 2611 C CA . PHE A 1 330 ? -4.674 11.746 -25.020 1.00 84.81 330 PHE A CA 1
ATOM 2612 C C . PHE A 1 330 ? -3.296 11.663 -24.369 1.00 84.81 330 PHE A C 1
ATOM 2614 O O . PHE A 1 330 ? -2.341 11.303 -25.052 1.00 84.81 330 PHE A O 1
ATOM 2621 N N . LEU A 1 331 ? -3.196 11.901 -23.060 1.00 83.19 331 LEU A N 1
ATOM 2622 C CA . LEU A 1 331 ? -1.917 11.865 -22.350 1.00 83.19 331 LEU A CA 1
ATOM 2623 C C . LEU A 1 331 ? -1.325 10.455 -22.249 1.00 83.19 331 LEU A C 1
ATOM 2625 O O . LEU A 1 331 ? -0.129 10.287 -22.465 1.00 83.19 331 LEU A O 1
ATOM 2629 N N . HIS A 1 332 ? -2.138 9.452 -21.909 1.00 81.00 332 HIS A N 1
ATOM 2630 C CA . HIS A 1 332 ? -1.635 8.140 -21.477 1.00 81.00 332 HIS A CA 1
ATOM 2631 C C . HIS A 1 332 ? -1.802 7.028 -22.511 1.00 81.00 332 HIS A C 1
ATOM 2633 O O . HIS A 1 332 ? -1.031 6.072 -22.493 1.00 81.00 332 HIS A O 1
ATOM 2639 N N . VAL A 1 333 ? -2.790 7.129 -23.404 1.00 78.06 333 VAL A N 1
ATOM 2640 C CA . VAL A 1 333 ? -3.073 6.106 -24.427 1.00 78.06 333 VAL A CA 1
ATOM 2641 C C . VAL A 1 333 ? -2.464 6.513 -25.766 1.00 78.06 333 VAL A C 1
ATOM 2643 O O . VAL A 1 333 ? -1.777 5.718 -26.402 1.00 78.06 333 VAL A O 1
ATOM 2646 N N . TYR A 1 334 ? -2.680 7.761 -26.189 1.00 74.94 334 TYR A N 1
ATOM 2647 C CA . TYR A 1 334 ? -2.236 8.261 -27.495 1.00 74.94 334 TYR A CA 1
ATOM 2648 C C . TYR A 1 334 ? -0.914 9.039 -27.452 1.00 74.94 334 TYR A C 1
ATOM 2650 O O . TYR A 1 334 ? -0.399 9.397 -28.513 1.00 74.94 334 TYR A O 1
ATOM 2658 N N . ASN A 1 335 ? -0.375 9.307 -26.256 1.00 78.56 335 ASN A N 1
ATOM 2659 C CA . ASN A 1 335 ? 0.842 10.094 -26.028 1.00 78.56 335 ASN A CA 1
ATOM 2660 C C . ASN A 1 335 ? 0.833 11.454 -26.763 1.00 78.56 335 ASN A C 1
ATOM 2662 O O . ASN A 1 335 ? 1.820 11.876 -27.371 1.00 78.56 335 ASN A O 1
ATOM 2666 N N . ARG A 1 336 ? -0.324 12.121 -26.755 1.00 75.94 336 ARG A N 1
ATOM 2667 C CA . ARG A 1 336 ? -0.561 13.453 -27.317 1.00 75.94 336 ARG A CA 1
ATOM 2668 C C . ARG A 1 336 ? -0.605 14.499 -26.201 1.00 75.94 336 ARG A C 1
ATOM 2670 O O . ARG A 1 336 ? -1.167 14.235 -25.137 1.00 75.94 336 ARG A O 1
ATOM 2677 N N . PRO A 1 337 ? -0.058 15.704 -26.433 1.00 77.69 337 PRO A N 1
ATOM 2678 C CA . PRO A 1 337 ? -0.123 16.771 -25.448 1.00 77.69 337 PRO A CA 1
ATOM 2679 C C . PRO A 1 337 ? -1.568 17.233 -25.240 1.00 77.69 337 PRO A C 1
ATOM 2681 O O . PRO A 1 337 ? -2.343 17.335 -26.190 1.00 77.69 337 PRO A O 1
ATOM 2684 N N . VAL A 1 338 ? -1.901 17.560 -23.992 1.00 84.62 338 VAL A N 1
ATOM 2685 C CA . VAL A 1 338 ? -3.146 18.243 -23.625 1.00 84.62 338 VAL A CA 1
ATOM 2686 C C . VAL A 1 338 ? -2.786 19.633 -23.133 1.00 84.62 338 VAL A C 1
ATOM 2688 O O . VAL A 1 338 ? -1.969 19.787 -22.223 1.00 84.62 338 VAL A O 1
ATOM 2691 N N . PHE A 1 339 ? -3.410 20.645 -23.725 1.00 86.00 339 PHE A N 1
ATOM 2692 C CA . PHE A 1 339 ? -3.186 22.035 -23.346 1.00 86.00 339 PHE A CA 1
ATOM 2693 C C . PHE A 1 339 ? -4.215 22.464 -22.310 1.00 86.00 339 PHE A C 1
ATOM 2695 O O . PHE A 1 339 ? -5.370 22.042 -22.356 1.00 86.00 339 PHE A O 1
ATOM 2702 N N . ALA A 1 340 ? -3.806 23.313 -21.372 1.00 93.38 340 ALA A N 1
ATOM 2703 C CA . ALA A 1 340 ? -4.689 23.845 -20.349 1.00 93.38 340 ALA A CA 1
ATOM 2704 C C . ALA A 1 340 ? -4.567 25.360 -20.264 1.00 93.38 340 ALA A C 1
ATOM 2706 O O . ALA A 1 340 ? -3.507 25.930 -20.500 1.00 93.38 340 ALA A O 1
ATOM 2707 N N . LYS A 1 341 ? -5.666 26.008 -19.890 1.00 90.81 341 LYS A N 1
ATOM 2708 C CA . LYS A 1 341 ? -5.686 27.433 -19.564 1.00 90.81 341 LYS A CA 1
ATOM 2709 C C . LYS A 1 341 ? -6.601 27.693 -18.382 1.00 90.81 341 LYS A C 1
ATOM 2711 O O . LYS A 1 341 ? -7.526 26.923 -18.108 1.00 90.81 341 LYS A O 1
ATOM 2716 N N . ILE A 1 342 ? -6.363 28.810 -17.713 1.00 94.94 342 ILE A N 1
ATOM 2717 C CA . ILE A 1 342 ? -7.212 29.297 -16.631 1.00 94.94 342 ILE A CA 1
ATOM 2718 C C . ILE A 1 342 ? -7.822 30.644 -17.015 1.00 94.94 342 ILE A C 1
ATOM 2720 O O . ILE A 1 342 ? -7.177 31.450 -17.680 1.00 94.94 342 ILE A O 1
ATOM 2724 N N . VAL A 1 343 ? -9.077 30.876 -16.633 1.00 93.62 343 VAL A N 1
ATOM 2725 C CA . VAL A 1 343 ? -9.839 32.077 -17.006 1.00 93.62 343 VAL A CA 1
ATOM 2726 C C . VAL A 1 343 ? -10.609 32.579 -15.790 1.00 93.62 343 VAL A C 1
ATOM 2728 O O . VAL A 1 343 ? -11.317 31.806 -15.146 1.00 93.62 343 VAL A O 1
ATOM 2731 N N . ALA A 1 344 ? -10.471 33.862 -15.457 1.00 93.94 344 ALA A N 1
ATOM 2732 C CA . ALA A 1 344 ? -11.267 34.484 -14.400 1.00 93.94 344 ALA A CA 1
ATOM 2733 C C . ALA A 1 344 ? -12.740 34.602 -14.829 1.00 93.94 344 ALA A C 1
ATOM 2735 O O . ALA A 1 344 ? -13.024 35.013 -15.952 1.00 93.94 344 ALA A O 1
ATOM 2736 N N . GLU A 1 345 ? -13.673 34.276 -13.933 1.00 92.69 345 GLU A N 1
ATOM 2737 C CA . GLU A 1 345 ? -15.120 34.372 -14.166 1.00 92.69 345 GLU A CA 1
ATOM 2738 C C . GLU A 1 345 ? -15.756 35.392 -13.204 1.00 92.69 345 GLU A C 1
ATOM 2740 O O . GLU A 1 345 ? -16.391 34.999 -12.223 1.00 92.69 345 GLU A O 1
ATOM 2745 N N . PRO A 1 346 ? -15.597 36.708 -13.450 1.00 87.12 346 PRO A N 1
ATOM 2746 C CA . PRO A 1 346 ? -16.123 37.749 -12.560 1.00 87.12 346 PRO A CA 1
ATOM 2747 C C . PRO A 1 346 ? -17.656 37.750 -12.462 1.00 87.12 346 PRO A C 1
ATOM 2749 O O . PRO A 1 346 ? -18.209 38.149 -11.436 1.00 87.12 346 PRO A O 1
ATOM 2752 N N . ASP A 1 347 ? -18.333 37.254 -13.500 1.00 85.25 347 ASP A N 1
ATOM 2753 C CA . ASP A 1 347 ? -19.794 37.155 -13.583 1.00 85.25 347 ASP A CA 1
ATOM 2754 C C . ASP A 1 347 ? -20.354 35.863 -12.960 1.00 85.25 347 ASP A C 1
ATOM 2756 O O . ASP A 1 347 ? -21.553 35.593 -13.031 1.00 85.25 347 ASP A O 1
ATOM 2760 N N . ASN A 1 348 ? -19.506 35.037 -12.337 1.00 88.69 348 ASN A N 1
ATOM 2761 C CA . ASN A 1 348 ? -19.944 33.808 -11.691 1.00 88.69 348 ASN A CA 1
ATOM 2762 C C . ASN A 1 348 ? -20.863 34.118 -10.495 1.00 88.69 348 ASN A C 1
ATOM 2764 O O . ASN A 1 348 ? -20.476 34.782 -9.533 1.00 88.69 348 ASN A O 1
ATOM 2768 N N . HIS A 1 349 ? -22.092 33.597 -10.543 1.00 83.81 349 HIS A N 1
ATOM 2769 C CA . HIS A 1 349 ? -23.135 33.881 -9.553 1.00 83.81 349 HIS A CA 1
ATOM 2770 C C . HIS A 1 349 ? -22.822 33.381 -8.131 1.00 83.81 349 HIS A C 1
ATOM 2772 O O . HIS A 1 349 ? -23.459 33.835 -7.182 1.00 83.81 349 HIS A O 1
ATOM 2778 N N . VAL A 1 350 ? -21.872 32.451 -7.972 1.00 82.19 350 VAL A N 1
ATOM 2779 C CA . VAL A 1 350 ? -21.509 31.845 -6.679 1.00 82.19 350 VAL A CA 1
ATOM 2780 C C . VAL A 1 350 ? -20.252 32.484 -6.088 1.00 82.19 350 VAL A C 1
ATOM 2782 O O . VAL A 1 350 ? -20.209 32.754 -4.888 1.00 82.19 350 VAL A O 1
ATOM 2785 N N . ASP A 1 351 ? -19.231 32.739 -6.909 1.00 87.31 351 ASP A N 1
ATOM 2786 C CA . ASP A 1 351 ? -17.979 33.359 -6.471 1.00 87.31 351 ASP A CA 1
ATOM 2787 C C . ASP A 1 351 ? -17.402 34.269 -7.559 1.00 87.31 351 ASP A C 1
ATOM 2789 O O . ASP A 1 351 ? -16.851 33.797 -8.549 1.00 87.31 351 ASP A O 1
ATOM 2793 N N . LYS A 1 352 ? -17.460 35.585 -7.331 1.00 88.44 352 LYS A N 1
ATOM 2794 C CA . LYS A 1 352 ? -16.930 36.608 -8.250 1.00 88.44 352 LYS A CA 1
ATOM 2795 C C . LYS A 1 352 ? -15.412 36.523 -8.453 1.00 88.44 352 LYS A C 1
ATOM 2797 O O . LYS A 1 352 ? -14.887 37.108 -9.392 1.00 88.44 352 LYS A O 1
ATOM 2802 N N . ASN A 1 353 ? -14.698 35.815 -7.575 1.00 89.81 353 ASN A N 1
ATOM 2803 C CA . ASN A 1 353 ? -13.261 35.584 -7.693 1.00 89.81 353 ASN A CA 1
ATOM 2804 C C . ASN A 1 353 ? -12.941 34.202 -8.283 1.00 89.81 353 ASN A C 1
ATOM 2806 O O . ASN A 1 353 ? -11.785 33.777 -8.219 1.00 89.81 353 ASN A O 1
ATOM 2810 N N . ALA A 1 354 ? -13.922 33.485 -8.838 1.00 91.62 354 ALA A N 1
ATOM 2811 C CA . ALA A 1 354 ? -13.698 32.176 -9.430 1.00 91.62 354 ALA A CA 1
ATOM 2812 C C . ALA A 1 354 ? -12.707 32.251 -10.601 1.00 91.62 354 ALA A C 1
ATOM 2814 O O . ALA A 1 354 ? -12.776 33.135 -11.457 1.00 91.62 354 ALA A O 1
ATOM 2815 N N . ILE A 1 355 ? -11.797 31.279 -10.652 1.00 95.50 355 ILE A N 1
ATOM 2816 C CA . ILE A 1 355 ? -10.906 31.055 -11.791 1.00 95.50 355 ILE A CA 1
ATOM 2817 C C . ILE A 1 355 ? -11.212 29.660 -12.325 1.00 95.50 355 ILE A C 1
ATOM 2819 O O . ILE A 1 355 ? -10.965 28.657 -11.651 1.00 95.50 355 ILE A O 1
ATOM 2823 N N . ALA A 1 356 ? -11.807 29.604 -13.511 1.00 95.44 356 ALA A N 1
ATOM 2824 C CA . ALA A 1 356 ? -12.167 28.373 -14.191 1.00 95.44 356 ALA A CA 1
ATOM 2825 C C . ALA A 1 356 ? -10.965 27.772 -14.919 1.00 95.44 356 ALA A C 1
ATOM 2827 O O . ALA A 1 356 ? -10.118 28.486 -15.449 1.00 95.44 356 ALA A O 1
ATOM 2828 N N . VAL A 1 357 ? -10.924 26.445 -14.959 1.00 96.56 357 VAL A N 1
ATOM 2829 C CA . VAL A 1 357 ? -9.903 25.664 -15.654 1.00 96.56 357 VAL A CA 1
ATOM 2830 C C . VAL A 1 357 ? -10.513 25.041 -16.897 1.00 96.56 357 VAL A C 1
ATOM 2832 O O . VAL A 1 357 ? -11.564 24.396 -16.818 1.00 96.56 357 VAL A O 1
ATOM 2835 N N . TYR A 1 358 ? -9.815 25.195 -18.015 1.00 95.62 358 TYR A N 1
ATOM 2836 C CA . TYR A 1 358 ? -10.168 24.620 -19.302 1.00 95.62 358 TYR A CA 1
ATOM 2837 C C . TYR A 1 358 ? -9.034 23.743 -19.822 1.00 95.62 358 TYR A C 1
ATOM 2839 O O . TYR A 1 358 ? -7.864 24.079 -19.638 1.00 95.62 358 TYR A O 1
ATOM 2847 N N . VAL A 1 359 ? -9.383 22.658 -20.508 1.00 93.25 359 VAL A N 1
ATOM 2848 C CA . VAL A 1 359 ? -8.435 21.817 -21.252 1.00 93.25 359 VAL A CA 1
ATOM 2849 C C . VAL A 1 359 ? -8.843 21.731 -22.711 1.00 93.25 359 VAL A C 1
ATOM 2851 O O . VAL A 1 359 ? -10.028 21.798 -23.024 1.00 93.25 359 VAL A O 1
ATOM 2854 N N . MET A 1 360 ? -7.863 21.572 -23.589 1.00 87.56 360 MET A N 1
ATOM 2855 C CA . MET A 1 360 ? -8.059 21.345 -25.013 1.00 87.56 360 MET A CA 1
ATOM 2856 C C . MET A 1 360 ? -7.510 19.966 -25.354 1.00 87.56 360 MET A C 1
ATOM 2858 O O . MET A 1 360 ? -6.317 19.702 -25.181 1.00 87.56 360 MET A O 1
ATOM 2862 N N . THR A 1 361 ? -8.412 19.089 -25.781 1.00 73.00 361 THR A N 1
ATOM 2863 C CA . THR A 1 361 ? -8.086 17.734 -26.244 1.00 73.00 361 THR A CA 1
ATOM 2864 C C . THR A 1 361 ? -8.165 17.649 -27.767 1.00 73.00 361 THR A C 1
ATOM 2866 O O . THR A 1 361 ? -7.330 16.997 -28.375 1.00 73.00 361 THR A O 1
ATOM 2869 N N . GLU A 1 362 ? -9.086 18.385 -28.391 1.00 73.25 362 GLU A N 1
ATOM 2870 C CA . GLU A 1 362 ? -9.233 18.505 -29.848 1.00 73.25 362 GLU A CA 1
ATOM 2871 C C . GLU A 1 362 ? -9.142 19.988 -30.262 1.00 73.25 362 GLU A C 1
ATOM 2873 O O . GLU A 1 362 ? -8.166 20.652 -29.914 1.00 73.25 362 GLU A O 1
ATOM 2878 N N . ASP A 1 363 ? -10.150 20.519 -30.963 1.00 77.06 363 ASP A N 1
ATOM 2879 C CA . ASP A 1 363 ? -10.155 21.892 -31.492 1.00 77.06 363 ASP A CA 1
ATOM 2880 C C . ASP A 1 363 ? -10.755 22.931 -30.523 1.00 77.06 363 ASP A C 1
ATOM 2882 O O . ASP A 1 363 ? -10.600 24.137 -30.724 1.00 77.06 363 ASP A O 1
ATOM 2886 N N . GLU A 1 364 ? -11.427 22.491 -29.453 1.00 87.50 364 GLU A N 1
ATOM 2887 C CA . GLU A 1 364 ? -12.115 23.376 -28.507 1.00 87.50 364 GLU A CA 1
ATOM 2888 C C . GLU A 1 364 ? -11.661 23.193 -27.052 1.00 87.50 364 GLU A C 1
ATOM 2890 O O . GLU A 1 364 ? -11.280 22.110 -26.602 1.00 87.50 364 GLU A O 1
ATOM 2895 N N . TYR A 1 365 ? -11.727 24.292 -26.294 1.00 90.94 365 TYR A N 1
ATOM 2896 C CA . TYR A 1 365 ? -11.452 24.306 -24.861 1.00 90.94 365 TYR A CA 1
ATOM 2897 C C . TYR A 1 365 ? -12.706 23.964 -24.062 1.00 90.94 365 TYR A C 1
ATOM 2899 O O . TYR A 1 365 ? -13.679 24.718 -24.056 1.00 90.94 365 TYR A O 1
ATOM 2907 N N . GLU A 1 366 ? -12.630 22.900 -23.273 1.00 93.69 366 GLU A N 1
ATOM 2908 C CA . GLU A 1 366 ? -13.715 22.459 -22.409 1.00 93.69 366 GLU A CA 1
ATOM 2909 C C . GLU A 1 366 ? -13.422 22.776 -20.947 1.00 93.69 366 GLU A C 1
ATOM 2911 O O . GLU A 1 366 ? -12.327 22.533 -20.434 1.00 93.69 366 GLU A O 1
ATOM 2916 N N . LYS A 1 367 ? -14.424 23.311 -20.245 1.00 95.50 367 LYS A N 1
ATOM 2917 C CA . LYS A 1 367 ? -14.320 23.599 -18.814 1.00 95.50 367 LYS A CA 1
ATOM 2918 C C . LYS A 1 367 ? -14.274 22.295 -18.036 1.00 95.50 367 LYS A C 1
ATOM 2920 O O . LYS A 1 367 ? -15.207 21.502 -18.130 1.00 95.50 367 LYS A O 1
ATOM 2925 N N . VAL A 1 368 ? -13.261 22.126 -17.192 1.00 95.56 368 VAL A N 1
ATOM 2926 C CA . VAL A 1 368 ? -13.060 20.908 -16.387 1.00 95.56 368 VAL A CA 1
ATOM 2927 C C . VAL A 1 368 ? -13.115 21.140 -14.887 1.00 95.56 368 VAL A C 1
ATOM 2929 O O . VAL A 1 368 ? -13.267 20.185 -14.136 1.00 95.56 368 VAL A O 1
ATOM 2932 N N . GLY A 1 369 ? -13.066 22.385 -14.419 1.00 95.38 369 GLY A N 1
ATOM 2933 C CA . GLY A 1 369 ? -13.201 22.684 -12.996 1.00 95.38 369 GLY A CA 1
ATOM 2934 C C . GLY A 1 369 ? -12.779 24.103 -12.654 1.00 95.38 369 GLY A C 1
ATOM 2935 O O . GLY A 1 369 ? -12.884 24.999 -13.490 1.00 95.38 369 GLY A O 1
ATOM 2936 N N . TYR A 1 370 ? -12.323 24.295 -11.419 1.00 96.19 370 TYR A N 1
ATOM 2937 C CA . TYR A 1 370 ? -11.899 25.590 -10.891 1.00 96.19 370 TYR A CA 1
ATOM 2938 C C . TYR A 1 370 ? -10.623 25.472 -10.060 1.00 96.19 370 TYR A C 1
ATOM 2940 O O . TYR A 1 370 ? -10.312 24.405 -9.532 1.00 96.19 370 TYR A O 1
ATOM 2948 N N . ILE A 1 371 ? -9.913 26.585 -9.903 1.00 94.31 371 ILE A N 1
ATOM 2949 C CA . ILE A 1 371 ? -8.867 26.727 -8.888 1.00 94.31 371 ILE A CA 1
ATOM 2950 C C . ILE A 1 371 ? -9.523 26.858 -7.498 1.00 94.31 371 ILE A C 1
ATOM 2952 O O . ILE A 1 371 ? -10.550 27.534 -7.386 1.00 94.31 371 ILE A O 1
ATOM 2956 N N . PRO A 1 372 ? -8.959 26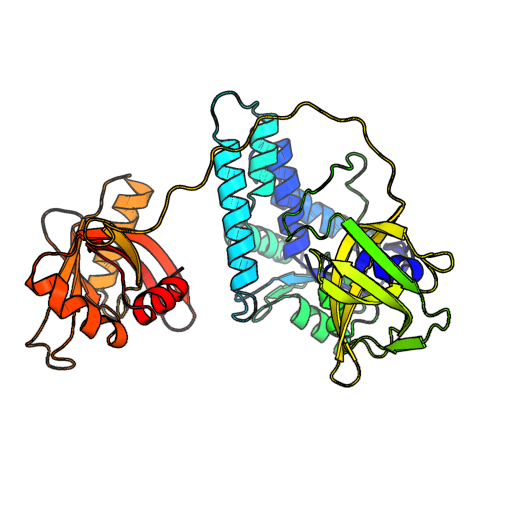.240 -6.437 1.00 89.50 372 PRO A N 1
ATOM 2957 C CA . PRO A 1 372 ? -9.419 26.424 -5.063 1.00 89.50 372 PRO A CA 1
ATOM 2958 C C . PRO A 1 372 ? -9.531 27.902 -4.688 1.00 89.50 372 PRO A C 1
ATOM 2960 O O . PRO A 1 372 ? -8.632 28.695 -4.976 1.00 89.50 372 PRO A O 1
ATOM 2963 N N . ARG A 1 373 ? -10.632 28.269 -4.031 1.00 87.75 373 ARG A N 1
ATOM 2964 C CA . ARG A 1 373 ? -10.994 29.663 -3.731 1.00 87.75 373 ARG A CA 1
ATOM 2965 C C . ARG A 1 373 ? -9.904 30.398 -2.953 1.00 87.75 373 ARG A C 1
ATOM 2967 O O . ARG A 1 373 ? -9.628 31.561 -3.213 1.00 87.75 373 ARG A O 1
ATOM 2974 N N . GLU A 1 374 ? -9.260 29.715 -2.022 1.00 84.56 374 GLU A N 1
ATOM 2975 C CA . GLU A 1 374 ? -8.169 30.236 -1.205 1.00 84.56 374 GLU A CA 1
ATOM 2976 C C . GLU A 1 374 ? -6.914 30.597 -2.018 1.00 84.56 374 GLU A C 1
ATOM 2978 O O . GLU A 1 374 ? -6.095 31.387 -1.555 1.00 84.56 374 GLU A O 1
ATOM 2983 N N . LEU A 1 375 ? -6.766 30.064 -3.236 1.00 89.06 375 LEU A N 1
ATOM 2984 C CA . LEU A 1 375 ? -5.625 30.330 -4.114 1.00 89.06 375 LEU A CA 1
ATOM 2985 C C . LEU A 1 375 ? -5.914 31.397 -5.178 1.00 89.06 375 LEU A C 1
ATOM 2987 O O . LEU A 1 375 ? -4.971 31.956 -5.740 1.00 89.06 375 LEU A O 1
ATOM 2991 N N . THR A 1 376 ? -7.181 31.726 -5.448 1.00 88.25 376 THR A N 1
ATOM 2992 C CA . THR A 1 376 ? -7.539 32.636 -6.551 1.00 88.25 376 THR A CA 1
ATOM 2993 C C . THR A 1 376 ? -7.012 34.055 -6.342 1.00 88.25 376 THR A C 1
ATOM 2995 O O . THR A 1 376 ? -6.537 34.672 -7.296 1.00 88.25 376 THR A O 1
ATOM 2998 N N . THR A 1 377 ? -6.984 34.550 -5.098 1.00 89.12 377 THR A N 1
ATOM 2999 C CA . THR A 1 377 ? -6.417 35.868 -4.744 1.00 89.12 377 THR A CA 1
ATOM 3000 C C . THR A 1 377 ? -4.969 36.039 -5.214 1.00 89.12 377 THR A C 1
ATOM 3002 O O . THR A 1 377 ? -4.578 37.138 -5.599 1.00 89.12 377 THR A O 1
ATOM 3005 N N . TYR A 1 378 ? -4.179 34.963 -5.230 1.00 88.62 378 TYR A N 1
ATOM 3006 C CA . TYR A 1 378 ? -2.766 35.011 -5.620 1.00 88.62 378 TYR A CA 1
ATOM 3007 C C . TYR A 1 378 ? -2.550 34.884 -7.131 1.00 88.62 378 TYR A C 1
ATOM 3009 O O . TYR A 1 378 ? -1.443 35.127 -7.609 1.00 88.62 378 TYR A O 1
ATOM 3017 N N . LEU A 1 379 ? -3.588 34.501 -7.879 1.00 89.12 379 LEU A N 1
ATOM 3018 C CA . LEU A 1 379 ? -3.521 34.306 -9.325 1.00 89.12 379 LEU A CA 1
ATOM 3019 C C . LEU A 1 379 ? -4.159 35.457 -10.103 1.00 89.12 379 LEU A C 1
ATOM 3021 O O . LEU A 1 379 ? -3.704 35.735 -11.202 1.00 89.12 379 LEU A O 1
ATOM 3025 N N . HIS A 1 380 ? -5.153 36.165 -9.554 1.00 88.75 380 HIS A N 1
ATOM 3026 C CA . HIS A 1 380 ? -5.854 37.242 -10.276 1.00 88.75 380 HIS A CA 1
ATOM 3027 C C . HIS A 1 380 ? -4.941 38.366 -10.781 1.00 88.75 380 HIS A C 1
ATOM 3029 O O . HIS A 1 380 ? -5.150 38.849 -11.890 1.00 88.75 380 HIS A O 1
ATOM 3035 N N . GLY A 1 381 ? -3.944 38.785 -9.995 1.00 86.69 381 GLY A N 1
ATOM 3036 C CA . GLY A 1 381 ? -2.963 39.792 -10.424 1.00 86.69 381 GLY A CA 1
ATOM 3037 C C . GLY A 1 381 ? -2.122 39.295 -11.608 1.00 86.69 381 GLY A C 1
ATOM 3038 O O . GLY A 1 381 ? -2.286 39.809 -12.714 1.00 86.69 381 GLY A O 1
ATOM 3039 N N . PRO A 1 382 ? -1.320 38.227 -11.420 1.00 84.25 382 PRO A N 1
ATOM 3040 C CA . PRO A 1 382 ? -0.502 37.651 -12.489 1.00 84.25 382 PRO A CA 1
ATOM 3041 C C . PRO A 1 382 ? -1.294 37.219 -13.734 1.00 84.25 382 PRO A C 1
ATOM 3043 O O . PRO A 1 382 ? -0.789 37.303 -14.851 1.00 84.25 382 PRO A O 1
ATOM 3046 N N . LEU A 1 383 ? -2.544 36.775 -13.564 1.00 86.81 383 LEU A N 1
ATOM 3047 C CA . LEU A 1 383 ? -3.421 36.380 -14.667 1.00 86.81 383 LEU A CA 1
ATOM 3048 C C . LEU A 1 383 ? -3.834 37.578 -15.535 1.00 86.81 383 LEU A C 1
ATOM 3050 O O . LEU A 1 383 ? -3.863 37.451 -16.755 1.00 86.81 383 LEU A O 1
ATOM 3054 N N . LYS A 1 384 ? -4.112 38.747 -14.937 1.00 85.38 384 LYS A N 1
ATOM 3055 C CA . LYS A 1 384 ? -4.410 39.985 -15.686 1.00 85.38 384 LYS A CA 1
ATOM 3056 C C . LYS A 1 384 ? -3.207 40.484 -16.480 1.00 85.38 384 LYS A C 1
ATOM 3058 O O . LYS A 1 384 ? -3.374 41.043 -17.558 1.00 85.38 384 LYS A O 1
ATOM 3063 N N . GLU A 1 385 ? -2.010 40.253 -15.958 1.00 81.38 385 GLU A N 1
ATOM 3064 C CA . GLU A 1 385 ? -0.743 40.633 -16.586 1.00 81.38 385 GLU A CA 1
ATOM 3065 C C . GLU A 1 385 ? -0.263 39.607 -17.629 1.00 81.38 385 GLU A C 1
ATOM 3067 O O . GLU A 1 385 ? 0.794 39.791 -18.223 1.00 81.38 385 GLU A O 1
ATOM 3072 N N . SER A 1 386 ? -1.023 38.525 -17.870 1.00 80.31 386 SER A N 1
ATOM 3073 C CA . SER A 1 386 ? -0.611 37.393 -18.722 1.00 80.31 386 SER A CA 1
ATOM 3074 C C . SER A 1 386 ? 0.760 36.815 -18.334 1.00 80.31 386 SER A C 1
ATOM 3076 O O . SER A 1 386 ? 1.496 36.297 -19.170 1.00 80.31 386 SER A O 1
ATOM 3078 N N . ALA A 1 387 ? 1.106 36.897 -17.048 1.00 80.50 387 ALA A N 1
ATOM 3079 C CA . ALA A 1 387 ? 2.399 36.496 -16.498 1.00 80.50 387 ALA A CA 1
ATOM 3080 C C . ALA A 1 387 ? 2.422 35.034 -16.013 1.00 80.50 387 ALA A C 1
ATOM 3082 O O . ALA A 1 387 ? 3.351 34.628 -15.307 1.00 80.50 387 ALA A O 1
ATOM 3083 N N . LEU A 1 388 ? 1.384 34.260 -16.349 1.00 87.38 388 LEU A N 1
ATOM 3084 C CA . LEU A 1 388 ? 1.222 32.863 -15.963 1.00 87.38 388 LEU A CA 1
ATOM 3085 C C . LEU A 1 388 ? 1.330 31.954 -17.183 1.00 87.38 388 LEU A C 1
ATOM 3087 O O . LEU A 1 388 ? 0.604 32.139 -18.157 1.00 87.38 388 LEU A O 1
ATOM 3091 N N . ASP A 1 389 ? 2.176 30.937 -17.078 1.00 85.38 389 ASP A N 1
ATOM 3092 C CA . ASP A 1 389 ? 2.185 29.800 -17.995 1.00 85.38 389 ASP A CA 1
ATOM 3093 C C . ASP A 1 389 ? 1.516 28.595 -17.322 1.00 85.38 389 ASP A C 1
ATOM 3095 O O . ASP A 1 389 ? 1.715 28.346 -16.130 1.00 85.38 389 ASP A O 1
ATOM 3099 N N . VAL A 1 390 ? 0.671 27.880 -18.066 1.00 90.56 390 VAL A N 1
ATOM 3100 C CA . VAL A 1 390 ? -0.186 26.814 -17.536 1.00 90.56 390 VAL A CA 1
ATOM 3101 C C . VAL A 1 390 ? -0.019 25.563 -18.381 1.00 90.56 390 VAL A C 1
ATOM 3103 O O . VAL A 1 390 ? -0.280 25.559 -19.580 1.00 90.56 390 VAL A O 1
ATOM 3106 N N . SER A 1 391 ? 0.347 24.463 -17.731 1.00 89.00 391 SER A N 1
ATOM 3107 C CA . SER A 1 391 ? 0.452 23.150 -18.365 1.00 89.00 391 SER A CA 1
ATOM 3108 C C . SER A 1 391 ? -0.228 22.074 -17.527 1.00 89.00 391 SER A C 1
ATOM 3110 O O . SER A 1 391 ? -0.502 22.248 -16.337 1.00 89.00 391 SER A O 1
ATOM 3112 N N . VAL A 1 392 ? -0.545 20.941 -18.150 1.00 89.25 392 VAL A N 1
ATOM 3113 C CA . VAL A 1 392 ? -1.121 19.795 -17.443 1.00 89.25 392 VAL A CA 1
ATOM 3114 C C . VAL A 1 392 ? 0.006 18.993 -16.799 1.00 89.25 392 VAL A C 1
ATOM 3116 O O . VAL A 1 392 ? 0.885 18.498 -17.496 1.00 89.25 392 VAL A O 1
ATOM 3119 N N . LYS A 1 393 ? -0.025 18.835 -15.469 1.00 87.88 393 LYS A N 1
ATOM 3120 C CA . LYS A 1 393 ? 0.918 17.965 -14.748 1.00 87.88 393 LYS A CA 1
ATOM 3121 C C . LYS A 1 393 ? 0.544 16.500 -14.942 1.00 87.88 393 LYS A C 1
ATOM 3123 O O . LYS A 1 393 ? 1.388 15.683 -15.282 1.00 87.88 393 LYS A O 1
ATOM 3128 N N . HIS A 1 394 ? -0.719 16.165 -14.680 1.00 87.62 394 HIS A N 1
ATOM 3129 C CA . HIS A 1 394 ? -1.288 14.847 -14.950 1.00 87.62 394 HIS A CA 1
ATOM 3130 C C . HIS A 1 394 ? -2.818 14.880 -14.887 1.00 87.62 394 HIS A C 1
ATOM 3132 O O . HIS A 1 394 ? -3.411 15.692 -14.171 1.00 87.62 394 HIS A O 1
ATOM 3138 N N . VAL A 1 395 ? -3.441 13.919 -15.567 1.00 90.06 395 VAL A N 1
ATOM 3139 C CA . VAL A 1 395 ? -4.834 13.515 -15.348 1.00 90.06 395 VAL A CA 1
ATOM 3140 C C . VAL A 1 395 ? -4.825 12.102 -14.768 1.00 90.06 395 VAL A C 1
ATOM 3142 O O . VAL A 1 395 ? -4.088 11.243 -15.256 1.00 90.06 395 VAL A O 1
ATOM 3145 N N . ARG A 1 396 ? -5.594 11.863 -13.703 1.00 88.88 396 ARG A N 1
ATOM 3146 C CA . ARG A 1 396 ? -5.687 10.567 -13.013 1.00 88.88 396 ARG A CA 1
ATOM 3147 C C . ARG A 1 396 ? -7.146 10.214 -12.756 1.00 88.88 396 ARG A C 1
ATOM 3149 O O . ARG A 1 396 ? -7.919 11.063 -12.318 1.00 88.88 396 ARG A O 1
ATOM 3156 N N . LEU A 1 397 ? -7.500 8.950 -12.965 1.00 84.94 397 LEU A N 1
ATOM 3157 C CA . LEU A 1 397 ? -8.746 8.390 -12.451 1.00 84.94 397 LEU A CA 1
ATOM 3158 C C . LEU A 1 397 ? -8.593 8.171 -10.941 1.00 84.94 397 LEU A C 1
ATOM 3160 O O . LEU A 1 397 ? -7.657 7.504 -10.499 1.00 84.94 397 LEU A O 1
ATOM 3164 N N . CYS A 1 398 ? -9.487 8.739 -10.137 1.00 79.94 398 CYS A N 1
ATOM 3165 C CA . CYS A 1 398 ? -9.519 8.514 -8.696 1.00 79.94 398 CYS A CA 1
ATOM 3166 C C . CYS A 1 398 ? -10.874 7.948 -8.286 1.00 79.94 398 CYS A C 1
ATOM 3168 O O . CYS A 1 398 ? -11.922 8.486 -8.637 1.00 79.94 398 CYS A O 1
ATOM 3170 N N . VAL A 1 399 ? -10.842 6.888 -7.483 1.00 72.38 399 VAL A N 1
ATOM 3171 C CA . VAL A 1 399 ? -12.035 6.241 -6.938 1.00 72.38 399 VAL A CA 1
ATOM 3172 C C . VAL A 1 399 ? -12.031 6.477 -5.429 1.00 72.38 399 VAL A C 1
ATOM 3174 O O . VAL A 1 399 ? -11.345 5.784 -4.683 1.00 72.38 399 VAL A O 1
ATOM 3177 N N . ARG A 1 400 ? -12.726 7.529 -4.979 1.00 54.62 400 ARG A N 1
ATOM 3178 C CA . ARG A 1 400 ? -12.947 7.843 -3.555 1.00 54.62 400 ARG A CA 1
ATOM 3179 C C . ARG A 1 400 ? -14.418 7.603 -3.206 1.00 54.62 400 ARG A C 1
ATOM 3181 O O . ARG A 1 400 ? -15.270 7.711 -4.078 1.00 54.62 400 ARG A O 1
ATOM 3188 N N . TYR A 1 401 ? -14.720 7.362 -1.927 1.00 36.94 401 TYR A N 1
ATOM 3189 C CA . TYR A 1 401 ? -16.081 7.077 -1.433 1.00 36.94 401 TYR A CA 1
ATOM 3190 C C . TYR A 1 401 ? -17.130 8.148 -1.800 1.00 36.94 401 TYR A C 1
ATOM 3192 O O . TYR A 1 401 ? -18.298 7.827 -1.978 1.00 36.94 401 TYR A O 1
ATOM 3200 N N . LEU A 1 402 ? -16.721 9.418 -1.921 1.00 53.22 402 LEU A N 1
ATOM 3201 C CA . LEU A 1 402 ? -17.639 10.540 -2.155 1.00 53.22 402 LEU A CA 1
ATOM 3202 C C . LEU A 1 402 ? -17.879 10.837 -3.640 1.00 53.22 402 LEU A C 1
ATOM 3204 O O . LEU A 1 402 ? -19.007 11.125 -4.024 1.00 53.22 402 LEU A O 1
ATOM 3208 N N . LEU A 1 403 ? -16.828 10.807 -4.463 1.00 67.69 403 LEU A N 1
ATOM 3209 C CA . LEU A 1 403 ? -16.882 11.098 -5.896 1.00 67.69 403 LEU A CA 1
ATOM 3210 C C . LEU A 1 403 ? -15.781 10.292 -6.594 1.00 67.69 403 LEU A C 1
ATOM 3212 O O . LEU A 1 403 ? -14.597 10.467 -6.296 1.00 67.69 403 LEU A O 1
ATOM 3216 N N . ALA A 1 404 ? -16.181 9.398 -7.495 1.00 81.69 404 ALA A N 1
ATOM 3217 C CA . ALA A 1 404 ? -15.282 8.682 -8.389 1.00 81.69 404 ALA A CA 1
ATOM 3218 C C . ALA A 1 404 ? -15.262 9.386 -9.749 1.00 81.69 404 ALA A C 1
ATOM 3220 O O . ALA A 1 404 ? -16.313 9.777 -10.258 1.00 81.69 404 ALA A O 1
ATOM 3221 N N . GLY A 1 405 ? -14.077 9.555 -10.326 1.00 85.88 405 GLY A N 1
ATOM 3222 C CA . GLY A 1 405 ? -13.934 10.239 -11.604 1.00 85.88 405 GLY A CA 1
ATOM 3223 C C . GLY A 1 405 ? -12.503 10.647 -11.920 1.00 85.88 405 GLY A C 1
ATOM 3224 O O . GLY A 1 405 ? -11.572 10.388 -11.158 1.00 85.88 405 GLY A O 1
ATOM 3225 N N . TYR A 1 406 ? -12.324 11.284 -13.067 1.00 91.56 406 TYR A N 1
ATOM 3226 C CA . TYR A 1 406 ? -11.066 11.864 -13.493 1.00 91.56 406 TYR A CA 1
ATOM 3227 C C . TYR A 1 406 ? -10.814 13.197 -12.783 1.00 91.56 406 TYR A C 1
ATOM 3229 O O . TYR A 1 406 ? -11.694 14.059 -12.662 1.00 91.56 406 TYR A O 1
ATOM 3237 N N . TYR A 1 407 ? -9.579 13.360 -12.323 1.00 92.62 407 TYR A N 1
ATOM 3238 C CA . TYR A 1 407 ? -9.052 14.555 -11.681 1.00 92.62 407 TYR A CA 1
ATOM 3239 C C . TYR A 1 407 ? -7.822 15.033 -12.441 1.00 92.62 407 TYR A C 1
ATOM 3241 O O . TYR A 1 407 ? -7.027 14.230 -12.929 1.00 92.62 407 TYR A O 1
ATOM 3249 N N . ILE A 1 408 ? -7.664 16.350 -12.519 1.00 94.00 408 ILE A N 1
ATOM 3250 C CA . ILE A 1 408 ? -6.550 17.003 -13.197 1.00 94.00 408 ILE A CA 1
ATOM 3251 C C . ILE A 1 408 ? -5.756 17.853 -12.210 1.00 94.00 408 ILE A C 1
ATOM 3253 O O . ILE A 1 408 ? -6.322 18.544 -11.357 1.00 94.00 408 ILE A O 1
ATOM 3257 N N . THR A 1 409 ? -4.440 17.804 -12.372 1.00 93.69 409 THR A N 1
ATOM 3258 C CA . THR A 1 409 ? -3.480 18.661 -11.683 1.00 93.69 409 THR A CA 1
ATOM 3259 C C . THR A 1 409 ? -2.765 19.508 -12.726 1.00 93.69 409 THR A C 1
ATOM 3261 O O . THR A 1 409 ? -2.280 18.979 -13.728 1.00 93.69 409 THR A O 1
ATOM 3264 N N . LEU A 1 410 ? -2.698 20.818 -12.498 1.00 92.19 410 LEU A N 1
ATOM 3265 C CA . LEU A 1 410 ? -1.989 21.756 -13.366 1.00 92.19 410 LEU A CA 1
ATOM 3266 C C . LEU A 1 410 ? -0.617 22.085 -12.793 1.00 92.19 410 LEU A C 1
ATOM 3268 O O . LEU A 1 410 ? -0.446 22.110 -11.580 1.00 92.19 410 LEU A O 1
ATOM 3272 N N . ASN A 1 411 ? 0.324 22.405 -13.666 1.00 92.12 411 ASN A N 1
ATOM 3273 C CA . ASN A 1 411 ? 1.518 23.165 -13.343 1.00 92.12 411 ASN A CA 1
ATOM 3274 C C . ASN A 1 411 ? 1.252 24.623 -13.726 1.00 92.12 411 ASN A C 1
ATOM 3276 O O . ASN A 1 411 ? 0.885 24.896 -14.870 1.00 92.12 411 ASN A O 1
ATOM 3280 N N . ILE A 1 412 ? 1.411 25.543 -12.774 1.00 91.56 412 ILE A N 1
ATOM 3281 C CA . ILE A 1 412 ? 1.324 26.982 -13.032 1.00 91.56 412 ILE A CA 1
ATOM 3282 C C . ILE A 1 412 ? 2.690 27.592 -12.746 1.00 91.56 412 ILE A C 1
ATOM 3284 O O . ILE A 1 412 ? 3.211 27.490 -11.631 1.00 91.56 412 ILE A O 1
ATOM 3288 N N . SER A 1 413 ? 3.251 28.237 -13.760 1.00 86.81 413 SER A N 1
ATOM 3289 C CA . SER A 1 413 ? 4.542 28.909 -13.711 1.00 86.81 413 SER A CA 1
ATOM 3290 C C . SER A 1 413 ? 4.351 30.417 -13.720 1.00 86.81 413 SER A C 1
ATOM 3292 O O . SER A 1 413 ? 3.529 30.934 -14.473 1.00 86.81 413 SER A O 1
ATOM 3294 N N . LYS A 1 414 ? 5.126 31.134 -12.905 1.00 87.38 414 LYS A N 1
ATOM 3295 C CA . LYS A 1 414 ? 5.187 32.601 -12.937 1.00 87.38 414 LYS A CA 1
ATOM 3296 C C . LYS A 1 414 ? 6.610 33.092 -12.715 1.00 87.38 414 LYS A C 1
ATOM 3298 O O . LYS A 1 414 ? 7.410 32.396 -12.088 1.00 87.38 414 LYS A O 1
ATOM 3303 N N . LYS A 1 415 ? 6.907 34.305 -13.180 1.00 81.62 415 LYS A N 1
ATOM 3304 C CA . LYS A 1 415 ? 8.154 35.002 -12.836 1.00 81.62 415 LYS A CA 1
ATOM 3305 C C . LYS A 1 415 ? 8.119 35.493 -11.385 1.00 81.62 415 LYS A C 1
ATOM 3307 O O . LYS A 1 415 ? 7.088 35.976 -10.903 1.00 81.62 415 LYS A O 1
ATOM 3312 N N . GLY A 1 416 ? 9.241 35.343 -10.693 1.00 76.62 416 GLY A N 1
ATOM 3313 C CA . GLY A 1 416 ? 9.417 35.751 -9.305 1.00 76.62 416 GLY A CA 1
ATOM 3314 C C . GLY A 1 416 ? 8.736 34.833 -8.285 1.00 76.62 416 GLY A C 1
ATOM 3315 O O . GLY A 1 416 ? 7.877 33.999 -8.594 1.00 76.62 416 GLY A O 1
ATOM 3316 N N . VAL A 1 417 ? 9.110 35.014 -7.023 1.00 76.88 417 VAL A N 1
ATOM 3317 C CA . VAL A 1 417 ? 8.812 34.086 -5.923 1.00 76.88 417 VAL A CA 1
ATOM 3318 C C . VAL A 1 417 ? 7.307 33.961 -5.646 1.00 76.88 417 VAL A C 1
ATOM 3320 O O . VAL A 1 417 ? 6.550 34.938 -5.680 1.00 76.88 417 VAL A O 1
ATOM 3323 N N . TRP A 1 418 ? 6.840 32.738 -5.393 1.00 81.69 418 TRP A N 1
ATOM 3324 C CA . TRP A 1 418 ? 5.463 32.479 -4.965 1.00 81.69 418 TRP A CA 1
ATOM 3325 C C . TRP A 1 418 ? 5.243 32.892 -3.512 1.00 81.69 418 TRP A C 1
ATOM 3327 O O . TRP A 1 418 ? 6.135 32.793 -2.677 1.00 81.69 418 TRP A O 1
ATOM 3337 N N . ASN A 1 419 ? 4.021 33.310 -3.183 1.00 86.25 419 ASN A N 1
ATOM 3338 C CA . ASN A 1 419 ? 3.665 33.526 -1.787 1.00 86.25 419 ASN A CA 1
ATOM 3339 C C . ASN A 1 419 ? 3.826 32.210 -0.999 1.00 86.25 419 ASN A C 1
ATOM 3341 O O . ASN A 1 419 ? 3.392 31.158 -1.472 1.00 86.25 419 ASN A O 1
ATOM 3345 N N . ASN A 1 420 ? 4.397 32.271 0.209 1.00 78.62 420 ASN A N 1
ATOM 3346 C CA . ASN A 1 420 ? 4.622 31.094 1.058 1.00 78.62 420 ASN A CA 1
ATOM 3347 C C . ASN A 1 420 ? 3.357 30.254 1.280 1.00 78.62 420 ASN A C 1
ATOM 3349 O O . ASN A 1 420 ? 3.444 29.031 1.343 1.00 78.62 420 ASN A O 1
ATOM 3353 N N . PHE A 1 421 ? 2.181 30.882 1.345 1.00 73.69 421 PHE A N 1
ATOM 3354 C CA . PHE A 1 421 ? 0.912 30.167 1.451 1.00 73.69 421 PHE A CA 1
ATOM 3355 C C . PHE A 1 421 ? 0.627 29.308 0.212 1.00 73.69 421 PHE A C 1
ATOM 3357 O O . PHE A 1 421 ? 0.206 28.161 0.333 1.00 73.69 421 PHE A O 1
ATOM 3364 N N . VAL A 1 422 ? 0.912 29.832 -0.983 1.00 79.50 422 VAL A N 1
ATOM 3365 C CA . VAL A 1 422 ? 0.748 29.100 -2.248 1.00 79.50 422 VAL A CA 1
ATOM 3366 C C . VAL A 1 422 ? 1.751 27.952 -2.336 1.00 79.50 422 VAL A C 1
ATOM 3368 O O . VAL A 1 422 ? 1.379 26.850 -2.727 1.00 79.50 422 VAL A O 1
ATOM 3371 N N . ILE A 1 423 ? 2.993 28.171 -1.891 1.00 77.00 423 ILE A N 1
ATOM 3372 C CA . ILE A 1 423 ? 4.014 27.118 -1.797 1.00 77.00 423 ILE A CA 1
ATOM 3373 C C . ILE A 1 423 ? 3.525 25.993 -0.872 1.00 77.00 423 ILE A C 1
ATOM 3375 O O . ILE A 1 423 ? 3.487 24.831 -1.273 1.00 77.00 423 ILE A O 1
ATOM 3379 N N . GLN A 1 424 ? 3.058 26.330 0.333 1.00 73.56 424 GLN A N 1
ATOM 3380 C CA . GLN A 1 424 ? 2.521 25.355 1.286 1.00 73.56 424 GLN A CA 1
ATOM 3381 C C . GLN A 1 424 ? 1.291 24.612 0.755 1.00 73.56 424 GLN A C 1
ATOM 3383 O O . GLN A 1 424 ? 1.158 23.409 0.978 1.00 73.56 424 GLN A O 1
ATOM 3388 N N . ALA A 1 425 ? 0.389 25.304 0.058 1.00 69.75 425 ALA A N 1
ATOM 3389 C CA . ALA A 1 425 ? -0.771 24.680 -0.567 1.00 69.75 425 ALA A CA 1
ATOM 3390 C C . ALA A 1 425 ? -0.361 23.723 -1.694 1.00 69.75 425 ALA A C 1
ATOM 3392 O O . ALA A 1 425 ? -0.933 22.641 -1.805 1.00 69.75 425 ALA A O 1
ATOM 3393 N N . SER A 1 426 ? 0.663 24.076 -2.476 1.00 76.19 426 SER A N 1
ATOM 3394 C CA . SER A 1 426 ? 1.183 23.232 -3.555 1.00 76.19 426 SER A CA 1
ATOM 3395 C C . SER A 1 426 ? 1.808 21.929 -3.044 1.00 76.19 426 SER A C 1
ATOM 3397 O O . SER A 1 426 ? 1.635 20.888 -3.668 1.00 76.19 426 SER A O 1
ATOM 3399 N N . PHE A 1 427 ? 2.415 21.922 -1.851 1.00 71.12 427 PHE A N 1
ATOM 3400 C CA . PHE A 1 427 ? 2.894 20.681 -1.226 1.00 71.12 427 PHE A CA 1
ATOM 3401 C C . PHE A 1 427 ? 1.766 19.719 -0.832 1.00 71.12 427 PHE A C 1
ATOM 3403 O O . PHE A 1 427 ? 2.021 18.544 -0.612 1.00 71.12 427 PHE A O 1
ATOM 3410 N N . LYS A 1 428 ? 0.516 20.193 -0.759 1.00 69.06 428 LYS A N 1
ATOM 3411 C CA . LYS A 1 428 ? -0.668 19.358 -0.492 1.00 69.06 428 LYS A CA 1
ATOM 3412 C C . LYS A 1 428 ? -1.331 18.849 -1.776 1.00 69.06 428 LYS A C 1
ATOM 3414 O O . LYS A 1 428 ? -2.390 18.217 -1.715 1.00 69.06 428 LYS A O 1
ATOM 3419 N N . VAL A 1 429 ? -0.794 19.197 -2.949 1.00 58.81 429 VAL A N 1
ATOM 3420 C CA . VAL A 1 429 ? -1.350 18.835 -4.261 1.00 58.81 429 VAL A CA 1
ATOM 3421 C C . VAL A 1 429 ? -0.881 17.459 -4.729 1.00 58.81 429 VAL A C 1
ATOM 3423 O O . VAL A 1 429 ? -1.643 16.814 -5.447 1.00 58.81 429 VAL A O 1
ATOM 3426 N N . ASP A 1 430 ? 0.284 16.991 -4.289 1.00 38.91 430 ASP A N 1
ATOM 3427 C CA . ASP A 1 430 ? 0.787 15.664 -4.664 1.00 38.91 430 ASP A CA 1
ATOM 3428 C C . ASP A 1 430 ? 0.017 14.496 -4.024 1.00 38.91 430 ASP A C 1
ATOM 3430 O O . ASP A 1 430 ? -0.643 14.716 -2.976 1.00 38.91 430 ASP A O 1
#

Sequence (430 aa):
MGIHCLFPFLKHYHKRINLTDFSGKIAAIDASCWIHKALVLSISQTGNRSRLADIFEKHLSVVRRAGVTPYIVFDGLPLPAKASEVEKRQRGREECLLKSEREGITPQEANKLRSQAVSISFNDISTCVNICLKEKVSYVVSPYESDAQMAFLLETNVADFAITEDSDLLAYGCKEVKVRDDTLHSQQEASATTNAQDIREVHITTVERVSFPYVIPNFPVLTVDLIKVKFVLNGKECQGLINAKEHSNARPGIYMCTSHCDIMIDEMNYVVLWQLDSYKPFHEPVEHQPTQPRPSGRDDEETVHCLPFKVVGTCYSSSRQKALERAYDFLHVYNRPVFAKIVAEPDNHVDKNAIAVYVMTEDEYEKVGYIPRELTTYLHGPLKESALDVSVKHVRLCVRYLLAGYYITLNISKKGVWNNFVIQASFKVD

Secondary structure (DSSP, 8-state):
--STTHHHHHTTT-----GGGGTT-EEEEEHHHHHHHHHHHHHHHHSSSTTHHHHHHHHHHHHHHTT-EEEEEE--SPPGGGHHHHHHHHHHHHHHHHHTT-TT--HHHHHHHHHHT----HHHHHHHHHHHHHHT-EEEE-SS-HHHHHHHHHHTTS-SEEE-S-THHHHTT-S-EE---GGG--S--------S----EEEEEEEEEEEEEEEPTT-TT-EEEEEEEEEEETTEEEEEEEETTTTTT--SEEEEEEEEEEEEETTEEEEEEEEEEEP-PPPP----PPPPPPPP-S-TTS-EEEEEEEPBSTTS-HHHHHHHHHHHHHHHTS----EEEEEE-TT-SS-TT-EEEEEESSSSEEEEEE--HHHHHHHHHHHHTT-EEEEEEEEEEEE-SS-EEEEEEEEEEEESPPPHHHHHHHTTT-

pLDDT: mean 77.23, std 18.55, range [21.59, 96.56]

Mean predicted aligned error: 19.95 Å

Nearest PDB structures (foldseek):
  5v05-assembly1_Z  TM=9.200E-01  e=4.942E-13  Homo sapiens
  5v07-assembly1_Z  TM=9.227E-01  e=2.076E-12  Homo sapiens
  5um9-assembly1_A  TM=9.198E-01  e=1.728E-10  Homo sapiens
  3q8m-assembly2_B  TM=8.891E-01  e=1.830E-10  Homo sapiens
  3q8l-assembly1_A  TM=9.000E-01  e=2.720E-09  Homo sapiens

Radius of gyration: 27.48 Å; Cα contacts (8 Å, |Δi|>4): 703; chains: 1; bounding box: 66×70×68 Å

Organism: Paramuricea clavata (NCBI:txid317549)

Foldseek 3Di:
DADPCPCVVCVVVDDDDDLLVQAPFEAEEEPQQQQLVLQLVCLLVPVDNVCSLVSLVVVCVRNVVSNYAYEYEYFDAADPVCVVVVVVLQVQLVVLQVVLPDPPDDSNSSSNSNSSSDDDDPVSVVSSVVSCVVVVHHYDYDNGDSLLVSLVCCVVVVGVEYEDCYPVSVLSVGPHYDHDDCPPDDDDDDDDDDDDPFQFKKFWPDKALDWDWDQDVSRNPDIFTWIWTWIDTPNDIFIEIEGCVVCVPDDGGMWTADDWDWDDDPNDIYIYRYDTHHDDDDDDDDDDDDDDDDDDDDDLQADKDKFKFWFPPQQVDPQLQVQLVLCQCCVPVVVHFKAKDWAQDCVDPPDNLWIWIWIDNDDDTDTRGTTPPVCSVQVVVCVVVVQKDKGWPHWDFDDDPPGTGIITMMMIMGGGDGDVVRVVVRVVND

InterPro domains:
  IPR006084 XPG/Rad2 endonuclease [PR00853] (24-38)
  IPR006084 XPG/Rad2 endonuclease [PR00853] (70-89)
  IPR006084 XPG/Rad2 endonuclease [PR00853] (132-149)
  IPR006084 XPG/Rad2 endonuclease [PR00853] (153-173)
  IPR006084 XPG/Rad2 endonuclease [PTHR11081] (1-194)
  IPR006085 XPG, N-terminal [PF00752] (1-95)
  IPR006085 XPG, N-terminal [SM00485] (1-96)
  IPR006086 XPG-I domain [PF00867] (136-206)
  IPR006086 XPG-I domain [SM00484] (137-201)
  IPR014905 HIRAN domain [PF08797] (307-379)
  IPR014905 HIRAN domain [SM00910] (304-418)
  IPR019974 XPG conserved site [PS00841] (68-82)
  IPR029060 PIN-like domain superfamily [SSF88723] (2-180)

Solvent-accessible surface area (backbone atoms only — not comparable to full-atom values): 24614 Å² total; per-residue (Å²): 119,53,61,81,67,48,65,75,68,42,54,86,78,61,74,95,75,62,66,55,81,42,47,80,36,33,32,29,30,45,40,60,55,54,53,50,52,28,36,31,54,22,14,37,75,69,65,40,62,83,45,34,63,64,46,51,54,48,52,54,49,54,43,47,73,26,42,23,45,64,31,40,29,28,60,47,44,85,56,76,91,48,47,70,59,51,51,53,52,49,52,55,16,52,54,26,40,58,63,36,67,47,87,92,64,53,74,61,58,24,14,44,26,42,24,68,29,64,76,89,50,72,68,57,52,50,52,54,52,51,47,28,60,76,71,71,43,53,69,49,71,24,81,28,59,30,52,63,47,45,39,49,33,43,77,70,65,74,19,74,33,37,40,38,78,49,54,51,39,53,67,68,67,52,90,48,71,52,66,76,82,72,90,79,72,82,84,79,92,73,87,84,88,76,93,60,92,75,58,45,68,36,38,32,70,41,68,48,94,60,66,47,80,43,68,43,88,86,37,94,87,45,70,43,49,34,18,48,29,35,29,38,49,97,89,40,83,43,50,28,32,32,47,35,80,87,45,67,80,67,65,65,44,61,26,34,34,83,40,71,51,81,46,76,56,95,94,39,75,30,39,34,47,75,37,75,42,79,68,73,94,74,86,85,82,82,90,78,85,83,83,81,89,82,84,92,81,88,71,69,71,75,42,72,45,73,46,48,42,55,46,41,66,20,72,76,38,70,68,19,32,55,53,38,48,50,38,31,41,31,50,74,72,68,70,38,86,52,50,38,49,73,46,78,34,64,83,40,93,87,43,53,68,38,33,38,30,29,38,28,74,72,97,56,75,42,66,36,30,24,51,49,75,91,55,30,79,77,41,57,62,44,54,75,69,67,48,57,48,54,40,60,67,49,59,44,81,42,84,46,99,89,62,62,42,38,43,50,32,32,32,45,30,29,66,25,85,75,57,67,67,57,54,59,52,26,71,68,51,115